Protein 2X12 (pdb70)

CATH classification: 2.60.40.2010

Secondary structure (DSSP, 8-state):
-EEEEEGGGTTTSS-EEBB-SS-TTS-B--EEEEEEEEETTT-EEEEEEEE-TTTTT--GGGTT-EEEEEEEE--TT-SSEEEEEEEEETTB-EEEE---S-S---SEEEEESS-EES---EEEEEEEEE-S-GGGGGG-EE--EEEESS-S-----S-EEEEE-SSSS-EEEEE-SSSEEEEEEE-EE---TTT----/-EEEEEGGGTTTSS-EEBB-SS-TTS-B--EEEEEEEEETTT-EEEEEEEE-TTTTT--GGGTT-EEEEEEEE--TT-SSEEEEEEEEETTB-EEEE---S-S---SEEEEESS-EES---EEEEEEEEE-S-GGGGGG-EE--EEEESS-S-----S-SEEEE-SSSS-EEEE--SSSEEEEEEE-EE---TTT----

Solvent-accessible surface area: 17359 Å² total

Organism: Streptococcus parasanguinis (NCBI:txid1318)

Sequence (398 aa):
TKTTFTISDFSNGGTQYYWAGGNANNLKNPISSISAVYDSATGKISWTVEYDPTTILKSPALKTLKTYTGIYIDTSSDSKLSTPTNVLIDGAATNPVTNFYGNGSKGIEYVSKGTTKGVTKHTITFDTAFSGRANDLADLEIKLAATTLSDPHFYEDGSKGNYGRYNGQTAPYVIANDSGTAIGGYQVSGVNADSIPSDTKTTFTISDFSNGGTQYYWAGGNANNLKNPISSISAVYDSATGKISWTVEYDPTTILKSPALKTLKTYTGIYIDTSSDSKLSTPTNVLIDGAATNPVTNFYGNGSKGIEYVSKGTTKGVTKHTITFDTAFSGRANDLADLEIKLAATTLSDPHFYEDGSKGNYGRYNGQTAPYVIANDSGTAIGGYQVSGVNADSIPSD

Structure (mmCIF, N/CA/C/O backbone):
data_2X12
#
_entry.id   2X12
#
_cell.length_a   108.668
_cell.length_b   108.668
_cell.length_c   126.252
_cell.angle_alpha   90.00
_cell.angle_beta   90.00
_cell.angle_gamma   120.00
#
_symmetry.space_group_name_H-M   'P 32 2 1'
#
loop_
_atom_site.group_PDB
_atom_site.id
_atom_site.type_symbol
_atom_site.label_atom_id
_atom_site.label_alt_id
_atom_site.label_comp_id
_atom_site.label_asym_id
_atom_site.label_entity_id
_atom_site.label_seq_id
_atom_site.pdbx_PDB_ins_code
_atom_site.Cartn_x
_atom_site.Cartn_y
_atom_site.Cartn_z
_atom_site.occupancy
_atom_site.B_iso_or_equiv
_atom_site.auth_seq_id
_atom_site.auth_comp_id
_atom_site.auth_asym_id
_atom_site.auth_atom_id
_atom_site.pdbx_PDB_model_num
ATOM 1 N N . THR A 1 147 ? -32.347 22.342 -19.821 1.00 69.11 236 THR A N 1
ATOM 2 C CA . THR A 1 147 ? -31.788 23.067 -18.645 1.00 69.88 236 THR A CA 1
ATOM 3 C C . THR A 1 147 ? -32.860 23.205 -17.519 1.00 65.49 236 THR A C 1
ATOM 4 O O . THR A 1 147 ? -34.022 22.797 -17.655 1.00 63.04 236 THR A O 1
ATOM 8 N N . LYS A 1 148 ? -32.478 23.789 -16.392 1.00 65.13 237 LYS A N 1
ATOM 9 C CA . LYS A 1 148 ? -33.224 23.569 -15.147 1.00 60.91 237 LYS A CA 1
ATOM 10 C C . LYS A 1 148 ? -34.009 24.775 -14.648 1.00 59.08 237 LYS A C 1
ATOM 11 O O . LYS A 1 148 ? -33.643 25.907 -14.898 1.00 62.31 237 LYS A O 1
ATOM 17 N N . THR A 1 149 ? -35.075 24.534 -13.910 1.00 54.48 238 THR A N 1
ATOM 18 C CA . THR A 1 149 ? -35.837 25.613 -13.344 1.00 53.30 238 THR A CA 1
ATOM 19 C C . THR A 1 149 ? -36.111 25.313 -11.885 1.00 50.24 238 THR A C 1
ATOM 20 O O . THR A 1 149 ? -36.418 24.173 -11.534 1.00 48.15 238 THR A O 1
ATOM 24 N N . THR A 1 150 ? -35.984 26.314 -11.022 1.00 50.44 239 THR A N 1
ATOM 25 C CA . THR A 1 150 ? -36.323 26.103 -9.635 1.00 47.58 239 THR A CA 1
ATOM 26 C C . THR A 1 150 ? -37.719 26.630 -9.346 1.00 45.39 239 THR A C 1
ATOM 27 O O . THR A 1 150 ? -38.061 27.729 -9.702 1.00 46.58 239 THR A O 1
ATOM 31 N N . PHE A 1 151 ? -38.531 25.794 -8.724 1.00 42.21 240 PHE A N 1
ATOM 32 C CA . PHE A 1 151 ? -39.868 26.175 -8.282 1.00 40.38 240 PHE A CA 1
ATOM 33 C C . PHE A 1 151 ? -39.865 26.250 -6.790 1.00 38.69 240 PHE A C 1
ATOM 34 O O . PHE A 1 151 ? -39.215 25.420 -6.157 1.00 37.88 240 PHE A O 1
ATOM 42 N N . THR A 1 152 ? -40.603 27.218 -6.244 1.00 38.47 241 THR A N 1
ATOM 43 C CA . THR A 1 152 ? -40.849 27.297 -4.818 1.00 37.44 241 THR A CA 1
ATOM 44 C C . THR A 1 152 ? -42.368 27.325 -4.577 1.00 36.10 241 THR A C 1
ATOM 45 O O . THR A 1 152 ? -43.133 27.425 -5.506 1.00 36.45 241 THR A O 1
ATOM 49 N N . ILE A 1 153 ? -42.787 27.240 -3.318 1.00 35.60 242 ILE A N 1
ATOM 50 C CA . ILE A 1 153 ? -44.194 27.218 -2.940 1.00 34.68 242 ILE A CA 1
ATOM 51 C C . ILE A 1 153 ? -44.890 28.290 -3.703 1.00 36.49 242 ILE A C 1
ATOM 52 O O . ILE A 1 153 ? -45.979 28.081 -4.215 1.00 36.28 242 ILE A O 1
ATOM 57 N N . SER A 1 154 ? -44.267 29.456 -3.808 1.00 38.94 243 SER A N 1
ATOM 58 C CA . SER A 1 154 ? -44.960 30.555 -4.445 1.00 41.76 243 SER A CA 1
ATOM 59 C C . SER A 1 154 ? -45.240 30.297 -5.944 1.00 41.81 243 SER A C 1
ATOM 60 O O . SER A 1 154 ? -45.963 31.061 -6.606 1.00 43.70 243 SER A O 1
ATOM 63 N N . ASP A 1 155 ? -44.645 29.242 -6.478 1.00 40.07 244 ASP A N 1
ATOM 64 C CA . ASP A 1 155 ? -44.925 28.830 -7.848 1.00 40.98 244 ASP A CA 1
ATOM 65 C C . ASP A 1 155 ? -46.097 27.823 -7.928 1.00 39.12 244 ASP A C 1
ATOM 66 O O . ASP A 1 155 ? -46.507 27.420 -9.038 1.00 39.38 244 ASP A O 1
ATOM 71 N N . PHE A 1 156 ? -46.636 27.449 -6.767 1.00 37.08 245 PHE A N 1
ATOM 72 C CA . PHE A 1 156 ? -47.803 26.614 -6.719 1.00 36.03 245 PHE A CA 1
ATOM 73 C C . PHE A 1 156 ? -49.028 27.274 -6.127 1.00 37.17 245 PHE A C 1
ATOM 74 O O . PHE A 1 156 ? -50.057 26.662 -6.109 1.00 36.50 245 PHE A O 1
ATOM 82 N N . SER A 1 157 ? -48.910 28.497 -5.631 1.00 39.64 246 SER A N 1
ATOM 83 C CA . SER A 1 157 ? -50.053 29.295 -5.159 1.00 42.78 246 SER A CA 1
ATOM 84 C C . SER A 1 157 ? -51.450 28.862 -5.622 1.00 43.75 246 SER A C 1
ATOM 85 O O . SER A 1 157 ? -52.387 28.672 -4.792 1.00 43.67 246 SER A O 1
ATOM 88 N N . ASN A 1 158 ? -51.616 28.778 -6.947 1.00 44.97 247 ASN A N 1
ATOM 89 C CA . ASN A 1 158 ? -52.952 28.744 -7.535 1.00 47.17 247 ASN A CA 1
ATOM 90 C C . ASN A 1 158 ? -53.699 27.466 -7.265 1.00 45.66 247 ASN A C 1
ATOM 91 O O . ASN A 1 158 ? -54.849 27.483 -6.837 1.00 47.38 247 ASN A O 1
ATOM 96 N N . GLY A 1 159 ? -53.048 26.359 -7.513 1.00 43.40 248 GLY A N 1
ATOM 97 C CA . GLY A 1 159 ? -53.657 25.097 -7.188 1.00 43.20 248 GLY A CA 1
ATOM 98 C C . GLY A 1 159 ? -53.034 24.547 -5.945 1.00 41.21 248 GLY A C 1
ATOM 99 O O . GLY A 1 159 ? -51.845 24.793 -5.628 1.00 40.34 248 GLY A O 1
ATOM 100 N N . GLY A 1 160 ? -53.814 23.776 -5.217 1.00 41.81 249 GLY A N 1
ATOM 101 C CA . GLY A 1 160 ? -53.241 23.154 -4.010 1.00 39.86 249 GLY A CA 1
ATOM 102 C C . GLY A 1 160 ? -52.762 24.060 -2.866 1.00 38.81 249 GLY A C 1
ATOM 103 O O . GLY A 1 160 ? -52.620 25.264 -3.005 1.00 39.17 249 GLY A O 1
ATOM 104 N N . THR A 1 161 ? -52.387 23.373 -1.786 1.00 37.39 250 THR A N 1
ATOM 105 C CA . THR A 1 161 ? -52.773 23.675 -0.423 1.00 37.22 250 THR A CA 1
ATOM 106 C C . THR A 1 161 ? -51.614 23.535 0.514 1.00 35.26 250 THR A C 1
ATOM 107 O O . THR A 1 161 ? -50.871 22.585 0.394 1.00 34.53 250 THR A O 1
ATOM 111 N N . GLN A 1 162 ? -51.433 24.488 1.425 1.00 35.65 251 GLN A N 1
ATOM 112 C CA . GLN A 1 162 ? -50.432 24.356 2.473 1.00 34.38 251 GLN A CA 1
ATOM 113 C C . GLN A 1 162 ? -51.164 23.848 3.696 1.00 33.86 251 GLN A C 1
ATOM 114 O O . GLN A 1 162 ? -52.312 24.216 3.931 1.00 35.46 251 GLN A O 1
ATOM 120 N N . TYR A 1 163 ? -50.492 23.021 4.469 1.00 32.05 252 TYR A N 1
ATOM 121 C CA . TYR A 1 163 ? -51.089 22.356 5.604 1.00 32.09 252 TYR A CA 1
ATOM 122 C C . TYR A 1 163 ? -50.326 22.675 6.875 1.00 31.77 252 TYR A C 1
ATOM 123 O O . TYR A 1 163 ? -49.088 22.566 6.878 1.00 31.68 252 TYR A O 1
ATOM 132 N N . TYR A 1 164 ? -51.040 23.043 7.941 1.00 31.90 253 TYR A N 1
ATOM 133 C CA . TYR A 1 164 ? -50.401 23.538 9.132 1.00 32.60 253 TYR A CA 1
ATOM 134 C C . TYR A 1 164 ? -50.586 22.548 10.268 1.00 32.81 253 TYR A C 1
ATOM 135 O O . TYR A 1 164 ? -51.102 21.453 10.087 1.00 32.64 253 TYR A O 1
ATOM 144 N N . TRP A 1 165 ? -50.155 22.926 11.456 1.00 33.79 254 TRP A N 1
ATOM 145 C CA . TRP A 1 165 ? -50.320 22.094 12.638 1.00 34.32 254 TRP A CA 1
ATOM 146 C C . TRP A 1 165 ? -50.924 22.928 13.783 1.00 36.71 254 TRP A C 1
ATOM 147 O O . TRP A 1 165 ? -50.370 23.936 14.202 1.00 37.31 254 TRP A O 1
ATOM 158 N N . ALA A 1 166 ? -52.106 22.535 14.215 1.00 38.77 255 ALA A N 1
ATOM 159 C CA . ALA A 1 166 ? -52.609 22.885 15.537 1.00 42.36 255 ALA A CA 1
ATOM 160 C C . ALA A 1 166 ? -52.232 21.685 16.316 1.00 43.01 255 ALA A C 1
ATOM 161 O O . ALA A 1 166 ? -52.296 20.559 15.762 1.00 43.53 255 ALA A O 1
ATOM 163 N N . GLY A 1 167 ? -51.878 21.894 17.576 1.00 44.10 256 GLY A N 1
ATOM 164 C CA . GLY A 1 167 ? -51.534 20.764 18.427 1.00 44.86 256 GLY A CA 1
ATOM 165 C C . GLY A 1 167 ? -52.794 20.520 19.190 1.00 47.07 256 GLY A C 1
ATOM 166 O O . GLY A 1 167 ? -53.802 20.129 18.606 1.00 45.97 256 GLY A O 1
ATOM 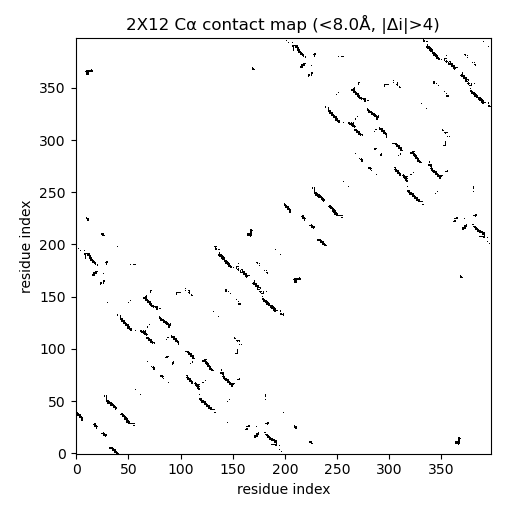167 N N . GLY A 1 168 ? -52.769 20.831 20.477 1.00 49.99 257 GLY A N 1
ATOM 168 C CA . GLY A 1 168 ? -54.008 20.867 21.229 1.00 53.90 257 GLY A CA 1
ATOM 169 C C . GLY A 1 168 ? -54.770 22.195 21.096 1.00 55.76 257 GLY A C 1
ATOM 170 O O . GLY A 1 168 ? -55.542 22.551 22.023 1.00 60.29 257 GLY A O 1
ATOM 171 N N . ASN A 1 169 ? -54.566 22.945 19.999 1.00 53.18 258 ASN A N 1
ATOM 172 C CA . ASN A 1 169 ? -55.061 24.318 19.916 1.00 53.92 258 ASN A CA 1
ATOM 173 C C . ASN A 1 169 ? -55.269 24.824 18.492 1.00 52.02 258 ASN A C 1
ATOM 174 O O . ASN A 1 169 ? -54.403 25.475 17.903 1.00 50.99 258 ASN A O 1
ATOM 179 N N . ALA A 1 170 ? -56.438 24.542 17.940 1.00 52.13 259 ALA A N 1
ATOM 180 C CA . ALA A 1 170 ? -56.806 25.069 16.639 1.00 51.08 259 ALA A CA 1
ATOM 181 C C . ALA A 1 170 ? -56.765 26.615 16.532 1.00 52.67 259 ALA A C 1
ATOM 182 O O . ALA A 1 170 ? -56.940 27.163 15.432 1.00 52.31 259 ALA A O 1
ATOM 184 N N . ASN A 1 171 ? -56.550 27.325 17.644 1.00 54.66 260 ASN A N 1
ATOM 185 C CA . ASN A 1 171 ? -56.456 28.783 17.600 1.00 56.41 260 ASN A CA 1
ATOM 186 C C . ASN A 1 171 ? -55.034 29.280 17.641 1.00 54.87 260 ASN A C 1
ATOM 187 O O . ASN A 1 171 ? -54.796 30.484 17.788 1.00 56.90 260 ASN A O 1
ATOM 192 N N . ASN A 1 172 ? -54.092 28.354 17.499 1.00 51.70 261 ASN A N 1
ATOM 193 C CA . ASN A 1 172 ? -52.682 28.693 17.525 1.00 50.41 261 ASN A CA 1
ATOM 194 C C . ASN A 1 172 ? -51.949 27.912 16.481 1.00 46.88 261 ASN A C 1
ATOM 195 O O . ASN A 1 172 ? -51.036 27.152 16.775 1.00 45.45 261 ASN A O 1
ATOM 200 N N . LEU A 1 173 ? -52.369 28.092 15.242 1.00 45.92 262 LEU A N 1
ATOM 201 C CA . LEU A 1 173 ? -51.797 27.295 14.162 1.00 42.84 262 LEU A CA 1
ATOM 202 C C . LEU A 1 173 ? -50.363 27.684 13.980 1.00 42.41 262 LEU A C 1
ATOM 203 O O . LEU A 1 173 ? -49.986 28.852 14.239 1.00 45.35 262 LEU A O 1
ATOM 208 N N . LYS A 1 174 ? -49.595 26.696 13.519 1.00 40.21 263 LYS A N 1
ATOM 209 C CA . LYS A 1 174 ? -48.168 26.828 13.292 1.00 39.90 263 LYS A CA 1
ATOM 210 C C . LYS A 1 174 ? -47.720 26.101 12.044 1.00 37.30 263 LYS A C 1
ATOM 211 O O . LYS A 1 174 ? -48.273 25.056 11.723 1.00 34.60 263 LYS A O 1
ATOM 217 N N . ASN A 1 175 ? -46.732 26.698 11.356 1.00 37.82 264 ASN A N 1
ATOM 218 C CA . ASN A 1 175 ? -46.178 26.190 10.093 1.00 36.15 264 ASN A CA 1
ATOM 219 C C . ASN A 1 175 ? -44.797 25.675 10.308 1.00 35.47 264 ASN A C 1
ATOM 220 O O . ASN A 1 175 ? -43.897 26.433 10.579 1.00 37.54 264 ASN A O 1
ATOM 225 N N . PRO A 1 176 ? -44.607 24.384 10.171 1.00 33.29 265 PRO A N 1
ATOM 226 C CA . PRO A 1 176 ? -43.290 23.811 10.347 1.00 33.72 265 PRO A CA 1
ATOM 227 C C . PRO A 1 176 ? -42.524 23.654 9.028 1.00 33.26 265 PRO A C 1
ATOM 228 O O . PRO A 1 176 ? -41.500 22.999 9.005 1.00 33.37 265 PRO A O 1
ATOM 232 N N . ILE A 1 177 ? -43.029 24.216 7.936 1.00 32.42 266 ILE A N 1
ATOM 233 C CA . ILE A 1 177 ? -42.292 24.205 6.689 1.00 32.73 266 ILE A CA 1
ATOM 234 C C . ILE A 1 177 ? -41.652 25.591 6.381 1.00 35.27 266 ILE A C 1
ATOM 235 O O . ILE A 1 177 ? -42.362 26.541 6.026 1.00 35.95 266 ILE A O 1
ATOM 240 N N . SER A 1 178 ? -40.326 25.688 6.517 1.00 37.38 267 SER A N 1
ATOM 241 C CA . SER A 1 178 ? -39.603 26.907 6.113 1.00 40.69 267 SER A CA 1
ATOM 242 C C . SER A 1 178 ? -39.728 27.098 4.603 1.00 40.09 267 SER A C 1
ATOM 243 O O . SER A 1 178 ? -39.866 28.200 4.148 1.00 41.48 267 SER A O 1
ATOM 246 N N . SER A 1 179 ? -39.643 26.025 3.824 1.00 38.64 268 SER A N 1
ATOM 247 C CA . SER A 1 179 ? -39.616 26.167 2.357 1.00 38.55 268 SER A CA 1
ATOM 248 C C . SER A 1 179 ? -39.772 24.833 1.604 1.00 36.34 268 SER A C 1
ATOM 249 O O . SER A 1 179 ? -39.426 23.766 2.092 1.00 36.04 268 SER A O 1
ATOM 252 N N . ILE A 1 180 ? -40.271 24.894 0.394 1.00 35.67 269 ILE A N 1
ATOM 253 C CA . ILE A 1 180 ? -40.187 23.735 -0.489 1.00 34.60 269 ILE A CA 1
ATOM 254 C C . ILE A 1 180 ? -39.636 24.231 -1.813 1.00 36.83 269 ILE A C 1
ATOM 255 O O . ILE A 1 180 ? -39.978 25.340 -2.262 1.00 38.44 269 ILE A O 1
ATOM 260 N N . SER A 1 181 ? -38.784 23.426 -2.432 1.00 37.37 270 SER A N 1
ATOM 261 C CA . SER A 1 181 ? -38.052 23.882 -3.582 1.00 39.55 270 SER A CA 1
ATOM 262 C C . SER A 1 181 ? -37.920 22.673 -4.440 1.00 38.92 270 SER A C 1
ATOM 263 O O . SER A 1 181 ? -37.574 21.617 -3.910 1.00 39.37 270 SER A O 1
ATOM 266 N N . ALA A 1 182 ? -38.233 22.808 -5.733 1.00 38.73 271 ALA A N 1
ATOM 267 C CA . ALA A 1 182 ? -38.119 21.708 -6.679 1.00 38.34 271 ALA A CA 1
ATOM 268 C C . ALA A 1 182 ? -37.365 22.172 -7.910 1.00 41.18 271 ALA A C 1
ATOM 269 O O . ALA A 1 182 ? -37.734 23.192 -8.506 1.00 42.69 271 ALA A O 1
ATOM 271 N N . VAL A 1 183 ? -36.320 21.426 -8.292 1.00 42.52 272 VAL A N 1
ATOM 272 C CA . VAL A 1 183 ? -35.503 21.727 -9.476 1.00 44.81 272 VAL A CA 1
ATOM 273 C C . VAL A 1 183 ? -35.870 20.738 -10.541 1.00 44.40 272 VAL A C 1
ATOM 274 O O . VAL A 1 183 ? -35.620 19.546 -10.404 1.00 43.91 272 VAL A O 1
ATOM 278 N N . TYR A 1 184 ? -36.483 21.245 -11.601 1.00 45.31 273 TYR A N 1
ATOM 279 C CA . TYR A 1 184 ? -37.007 20.424 -12.705 1.00 45.98 273 TYR A CA 1
ATOM 280 C C . TYR A 1 184 ? -36.053 20.540 -13.858 1.00 50.06 273 TYR A C 1
ATOM 281 O O . TYR A 1 184 ? -35.718 21.642 -14.233 1.00 52.38 273 TYR A O 1
ATOM 290 N N . ASP A 1 185 ? -35.604 19.413 -14.411 1.00 52.19 274 ASP A N 1
ATOM 291 C CA . ASP A 1 185 ? -34.723 19.418 -15.597 1.00 56.79 274 ASP A CA 1
ATOM 292 C C . ASP A 1 185 ? -35.505 19.115 -16.844 1.00 57.47 274 ASP A C 1
ATOM 293 O O . ASP A 1 185 ? -35.942 17.980 -17.010 1.00 56.90 274 ASP A O 1
ATOM 298 N N . SER A 1 186 ? -35.657 20.083 -17.748 1.00 59.52 275 SER A N 1
ATOM 299 C CA . SER A 1 186 ? -36.494 19.830 -18.926 1.00 60.46 275 SER A CA 1
ATOM 300 C C . SER A 1 186 ? -35.939 18.678 -19.779 1.00 63.09 275 SER A C 1
ATOM 301 O O . SER A 1 186 ? -36.715 17.927 -20.340 1.00 62.94 275 SER A O 1
ATOM 304 N N . ALA A 1 187 ? -34.619 18.498 -19.840 1.00 66.15 276 ALA A N 1
ATOM 305 C CA . ALA A 1 187 ? -34.042 17.431 -20.689 1.00 69.33 276 ALA A CA 1
ATOM 306 C C . ALA A 1 187 ? -34.356 15.996 -20.199 1.00 67.83 276 ALA A C 1
ATOM 307 O O . ALA A 1 187 ? -34.682 15.118 -20.997 1.00 69.07 276 ALA A O 1
ATOM 309 N N . THR A 1 188 ? -34.269 15.750 -18.898 1.00 65.64 277 THR A N 1
ATOM 310 C CA . THR A 1 188 ? -34.507 14.395 -18.398 1.00 64.53 277 THR A CA 1
ATOM 311 C C . THR A 1 188 ? -35.879 14.234 -17.788 1.00 60.44 277 THR A C 1
ATOM 312 O O . THR A 1 188 ? -36.399 13.156 -17.779 1.00 60.30 277 THR A O 1
ATOM 316 N N . GLY A 1 189 ? -36.475 15.304 -17.299 1.00 57.68 278 GLY A N 1
ATOM 317 C CA . GLY A 1 189 ? -37.756 15.192 -16.627 1.00 54.14 278 GLY A CA 1
ATOM 318 C C . GLY A 1 189 ? -37.610 14.915 -15.149 1.00 51.62 278 GLY A C 1
ATOM 319 O O . GLY A 1 189 ? -38.602 14.761 -14.448 1.00 49.61 278 GLY A O 1
ATOM 320 N N . LYS A 1 190 ? -36.382 14.860 -14.660 1.00 52.20 279 LYS A N 1
ATOM 321 C CA . LYS A 1 190 ? -36.140 14.679 -13.242 1.00 50.30 279 LYS A CA 1
ATOM 322 C C . LYS A 1 190 ? -36.528 15.922 -12.473 1.00 47.26 279 LYS A C 1
ATOM 323 O O . LYS A 1 190 ? -36.163 17.031 -12.876 1.00 48.58 279 LYS A O 1
ATOM 329 N N . ILE A 1 191 ? -37.234 15.733 -11.362 1.00 43.36 280 ILE A N 1
ATOM 330 C CA . ILE A 1 191 ? -37.460 16.797 -10.411 1.00 40.83 280 ILE A CA 1
ATOM 331 C C . ILE A 1 191 ? -36.869 16.447 -9.075 1.00 40.12 280 ILE A C 1
ATOM 332 O O . ILE A 1 191 ? -37.174 15.410 -8.530 1.00 39.23 280 ILE A O 1
ATOM 337 N N . SER A 1 192 ? -36.080 17.353 -8.518 1.00 40.80 281 SER A N 1
ATOM 338 C CA . SER A 1 192 ? -35.389 17.134 -7.246 1.00 40.80 281 SER A CA 1
ATOM 339 C C . SER A 1 192 ? -35.994 18.042 -6.200 1.00 38.74 281 SER A C 1
ATOM 340 O O . SER A 1 192 ? -35.979 19.270 -6.336 1.00 39.63 281 SER A O 1
ATOM 343 N N . TRP A 1 193 ? -36.516 17.443 -5.147 1.00 36.74 282 TRP A N 1
ATOM 344 C CA . TRP A 1 193 ? -37.237 18.189 -4.151 1.00 34.83 282 TRP A CA 1
ATOM 345 C C . TRP A 1 193 ? -36.387 18.453 -2.944 1.00 36.12 282 TRP A C 1
ATOM 346 O O . TRP A 1 193 ? -35.493 17.694 -2.600 1.00 37.67 282 TRP A O 1
ATOM 357 N N . THR A 1 194 ? -36.675 19.559 -2.296 1.00 36.08 283 THR A N 1
ATOM 358 C CA . THR A 1 194 ? -35.998 19.898 -1.072 1.00 37.95 283 THR A CA 1
ATOM 359 C C . THR A 1 194 ? -37.038 20.514 -0.172 1.00 36.14 283 THR A C 1
ATOM 360 O O . THR A 1 194 ? -37.666 21.499 -0.571 1.00 35.84 283 THR A O 1
ATOM 364 N N . VAL A 1 195 ? -37.259 19.895 0.991 1.00 35.60 284 VAL A N 1
ATOM 365 C CA . VAL A 1 195 ? -38.159 20.419 2.015 1.00 34.34 284 VAL A CA 1
ATOM 366 C C . VAL A 1 195 ? -37.312 20.791 3.223 1.00 36.41 284 VAL A C 1
ATOM 367 O O . VAL A 1 195 ? -36.428 20.050 3.676 1.00 37.89 284 VAL A O 1
ATOM 371 N N . GLU A 1 196 ? -37.545 21.992 3.701 1.00 37.35 285 GLU A N 1
ATOM 372 C CA . GLU A 1 196 ? -36.877 22.475 4.867 1.00 38.72 285 GLU A CA 1
ATOM 373 C C . GLU A 1 196 ? -37.909 22.469 5.949 1.00 36.72 285 GLU A C 1
ATOM 374 O O . GLU A 1 196 ? -38.792 23.328 5.960 1.00 37.20 285 GLU A O 1
ATOM 380 N N . TYR A 1 197 ? -37.781 21.476 6.827 1.00 34.81 286 TYR A N 1
ATOM 381 C CA . TYR A 1 197 ? -38.639 21.238 7.980 1.00 33.22 286 TYR A CA 1
ATOM 382 C C . TYR A 1 197 ? -38.035 21.849 9.244 1.00 34.88 286 TYR A C 1
ATOM 383 O O . TYR A 1 197 ? -36.867 21.651 9.529 1.00 35.60 286 TYR A O 1
ATOM 392 N N . ASP A 1 198 ? -38.839 22.604 9.987 1.00 36.07 287 ASP A N 1
ATOM 393 C CA . ASP A 1 198 ? -38.420 23.212 11.258 1.00 38.76 287 ASP A CA 1
ATOM 394 C C . ASP A 1 198 ? -39.423 23.019 12.380 1.00 37.34 287 ASP A C 1
ATOM 395 O O . ASP A 1 198 ? -40.238 23.870 12.650 1.00 38.65 287 ASP A O 1
ATOM 400 N N . PRO A 1 199 ? -39.366 21.900 13.054 1.00 36.31 288 PRO A N 1
ATOM 401 C CA . PRO A 1 199 ? -40.337 21.657 14.098 1.00 35.84 288 PRO A CA 1
ATOM 402 C C . PRO A 1 199 ? -39.967 22.352 15.397 1.00 37.83 288 PRO A C 1
ATOM 403 O O . PRO A 1 199 ? -40.692 22.325 16.360 1.00 37.23 288 PRO A O 1
ATOM 407 N N . THR A 1 200 ? -38.827 22.989 15.368 1.00 40.80 289 THR A N 1
ATOM 408 C CA . THR A 1 200 ? -38.248 23.684 16.473 1.00 43.43 289 THR A CA 1
ATOM 409 C C . THR A 1 200 ? -39.160 24.632 17.182 1.00 45.23 289 THR A C 1
ATOM 410 O O . THR A 1 200 ? -38.974 24.864 18.368 1.00 46.12 289 THR A O 1
ATOM 414 N N . THR A 1 201 ? -40.143 25.201 16.493 1.00 46.33 290 THR A N 1
ATOM 415 C CA . THR A 1 201 ? -41.015 26.160 17.200 1.00 48.54 290 THR A CA 1
ATOM 416 C C . THR A 1 201 ? -42.224 25.457 17.828 1.00 45.94 290 THR A C 1
ATOM 417 O O . THR A 1 201 ? -42.595 25.728 18.963 1.00 47.49 290 THR A O 1
ATOM 421 N N . ILE A 1 202 ? -42.813 24.523 17.110 1.00 42.33 291 ILE A N 1
ATOM 422 C CA . ILE A 1 202 ? -43.846 23.711 17.697 1.00 39.06 291 ILE A CA 1
ATOM 423 C C . ILE A 1 202 ? -43.312 22.991 18.931 1.00 37.76 291 ILE A C 1
ATOM 424 O O . ILE A 1 202 ? -43.976 22.987 19.951 1.00 37.87 291 ILE A O 1
ATOM 429 N N . LEU A 1 203 ? -42.132 22.377 18.820 1.00 36.47 292 LEU A N 1
ATOM 430 C CA . LEU A 1 203 ? -41.535 21.539 19.878 1.00 35.30 292 LEU A CA 1
ATOM 431 C C . LEU A 1 203 ? -40.486 22.316 20.676 1.00 37.96 292 LEU A C 1
ATOM 432 O O . LEU A 1 203 ? -39.371 21.881 20.878 1.00 37.70 292 LEU A O 1
ATOM 437 N N . LYS A 1 204 ? -40.912 23.485 21.134 1.00 40.53 293 LYS A N 1
ATOM 438 C CA . LYS A 1 204 ? -40.137 24.391 21.976 1.00 44.02 293 LYS A CA 1
ATOM 439 C C . LYS A 1 204 ? -39.577 23.740 23.204 1.00 43.72 293 LYS A C 1
ATOM 440 O O . LYS A 1 204 ? -38.471 24.055 23.617 1.00 46.99 293 LYS A O 1
ATOM 446 N N . SER A 1 205 ? -40.359 22.895 23.859 1.00 40.68 294 SER A N 1
ATOM 447 C CA . SER A 1 205 ? -40.016 22.535 25.252 1.00 40.00 294 SER A CA 1
ATOM 448 C C . SER A 1 205 ? -38.635 21.926 25.442 1.00 39.57 294 SER A C 1
ATOM 449 O O . SER A 1 205 ? -38.169 21.113 24.610 1.00 38.51 294 SER A O 1
ATOM 452 N N . PRO A 1 206 ? -37.991 22.294 26.541 1.00 40.22 295 PRO A N 1
ATOM 453 C CA . PRO A 1 206 ? -36.759 21.725 26.997 1.00 41.38 295 PRO A CA 1
ATOM 454 C C . PRO A 1 206 ? -36.925 20.346 27.611 1.00 39.48 295 PRO A C 1
ATOM 455 O O . PRO A 1 206 ? -35.968 19.610 27.773 1.00 40.64 295 PRO A O 1
ATOM 459 N N . ALA A 1 207 ? -38.129 19.971 27.965 1.00 37.30 296 ALA A N 1
ATOM 460 C CA . ALA A 1 207 ? -38.333 18.627 28.439 1.00 35.71 296 ALA A CA 1
ATOM 461 C C . ALA A 1 207 ? -38.014 17.607 27.374 1.00 34.36 296 ALA A C 1
ATOM 462 O O . ALA A 1 207 ? -37.919 16.454 27.728 1.00 33.75 296 ALA A O 1
ATOM 464 N N . LEU A 1 208 ? -37.890 18.043 26.102 1.00 34.35 297 LEU A N 1
ATOM 465 C CA . LEU A 1 208 ? -37.656 17.192 24.907 1.00 33.47 297 LEU A CA 1
ATOM 466 C C . LEU A 1 208 ? -36.151 16.980 24.567 1.00 36.44 297 LEU A C 1
ATOM 467 O O . LEU A 1 208 ? -35.801 16.085 23.776 1.00 35.23 297 LEU A O 1
ATOM 472 N N . LYS A 1 209 ? -35.271 17.792 25.163 1.00 40.14 298 LYS A N 1
ATOM 473 C CA . LYS A 1 209 ? -33.851 17.785 24.809 1.00 43.61 298 LYS A CA 1
ATOM 474 C C . LYS A 1 209 ? -33.197 16.390 24.926 1.00 43.94 298 LYS A C 1
ATOM 475 O O . LYS A 1 209 ? -32.213 16.112 24.221 1.00 45.47 298 LYS A O 1
ATOM 481 N N . THR A 1 210 ? -33.709 15.525 25.809 1.00 43.12 299 THR A N 1
ATOM 482 C CA . THR A 1 210 ? -33.068 14.220 26.028 1.00 43.84 299 THR A CA 1
ATOM 483 C C . THR A 1 210 ? -33.584 13.149 25.088 1.00 41.31 299 THR A C 1
ATOM 484 O O . THR A 1 210 ? -33.133 12.024 25.125 1.00 41.82 299 THR A O 1
ATOM 488 N N . LEU A 1 211 ? -34.537 13.491 24.237 1.00 38.73 300 LEU A N 1
ATOM 489 C CA . LEU A 1 211 ? -35.203 12.470 23.461 1.00 36.26 300 LEU A CA 1
ATOM 490 C C . LEU A 1 211 ? -34.475 12.142 22.202 1.00 36.82 300 LEU A C 1
ATOM 491 O O . LEU A 1 211 ? -33.691 12.935 21.716 1.00 38.69 300 LEU A O 1
ATOM 496 N N . LYS A 1 212 ? -34.777 10.974 21.654 1.00 35.78 301 LYS A N 1
ATOM 497 C CA . LYS A 1 212 ? -34.144 10.516 20.447 1.00 36.08 301 LYS A CA 1
ATOM 498 C C . LYS A 1 212 ? -35.178 10.511 19.369 1.00 32.60 301 LYS A C 1
ATOM 499 O O . LYS A 1 212 ? -35.881 9.530 19.176 1.00 31.59 301 LYS A O 1
ATOM 505 N N . THR A 1 213 ? -35.256 11.625 18.668 1.00 31.16 302 THR A N 1
ATOM 506 C CA . THR A 1 213 ? -36.323 11.853 17.730 1.00 29.18 302 THR A CA 1
ATOM 507 C C . THR A 1 213 ? -36.073 11.300 16.344 1.00 28.79 302 THR A C 1
ATOM 508 O O . THR A 1 213 ? -34.928 11.174 15.895 1.00 30.43 302 THR A O 1
ATOM 512 N N . TYR A 1 214 ? -37.179 10.973 15.686 1.00 26.85 303 TYR A N 1
ATOM 513 C CA . TYR A 1 214 ? -37.173 10.551 14.313 1.00 27.35 303 TYR A CA 1
ATOM 514 C C . TYR A 1 214 ? -37.899 11.569 13.445 1.00 27.24 303 TYR A C 1
ATOM 515 O O . TYR A 1 214 ? -38.923 12.120 13.858 1.00 27.28 303 TYR A O 1
ATOM 524 N N . THR A 1 215 ? -37.426 11.773 12.225 1.00 27.64 304 THR A N 1
ATOM 525 C CA . THR A 1 215 ? -38.149 12.611 11.297 1.00 27.10 304 THR A CA 1
ATOM 526 C C . THR A 1 215 ? -38.653 11.771 10.138 1.00 26.68 304 THR A C 1
ATOM 527 O O . THR A 1 215 ? -38.062 10.735 9.807 1.00 28.06 304 THR A O 1
ATOM 531 N N . GLY A 1 216 ? -39.763 12.171 9.544 1.00 25.22 305 GLY A N 1
ATOM 532 C CA . GLY A 1 216 ? -40.290 11.421 8.441 1.00 25.26 305 GLY A CA 1
ATOM 533 C C . GLY A 1 216 ? -40.965 12.323 7.447 1.00 25.39 305 GLY A C 1
ATOM 534 O O . GLY A 1 216 ? -41.427 13.411 7.830 1.00 25.82 305 GLY A O 1
ATOM 535 N N . ILE A 1 217 ? -41.067 11.853 6.190 1.00 25.31 306 ILE A N 1
ATOM 536 C CA . ILE A 1 217 ? -41.735 12.584 5.111 1.00 24.68 306 ILE A CA 1
ATOM 537 C C . ILE A 1 217 ? -42.695 11.635 4.467 1.00 24.72 306 ILE A C 1
ATOM 538 O O . ILE A 1 217 ? -42.315 10.567 4.054 1.00 25.46 306 ILE A O 1
ATOM 543 N N . TYR A 1 218 ? -43.965 11.980 4.455 1.00 24.67 307 TYR A N 1
ATOM 544 C CA . TYR A 1 218 ? -44.944 11.151 3.760 1.00 24.93 307 TYR A CA 1
ATOM 545 C C . TYR A 1 218 ? -45.047 11.766 2.395 1.00 25.81 307 TYR A C 1
ATOM 546 O O . TYR A 1 218 ? -45.193 12.965 2.298 1.00 25.75 307 TYR A O 1
ATOM 555 N N . ILE A 1 219 ? -44.995 10.955 1.354 1.00 26.44 308 ILE A N 1
ATOM 556 C CA . ILE A 1 219 ? -45.058 11.445 0.005 1.00 27.52 308 ILE A CA 1
ATOM 557 C C . ILE A 1 219 ? -45.963 10.575 -0.832 1.00 29.45 308 ILE A C 1
ATOM 558 O O . ILE A 1 219 ? -45.807 9.342 -0.847 1.00 30.59 308 ILE A O 1
ATOM 563 N N . ASP A 1 220 ? -46.857 11.199 -1.589 1.00 30.64 309 ASP A N 1
ATOM 564 C CA . ASP A 1 220 ? -47.827 10.453 -2.402 1.00 32.21 309 ASP A CA 1
ATOM 565 C C . ASP A 1 220 ? -47.751 10.997 -3.827 1.00 33.62 309 ASP A C 1
ATOM 566 O O . ASP A 1 220 ? -47.988 12.191 -4.065 1.00 34.04 309 ASP A O 1
ATOM 571 N N . THR A 1 221 ? -47.410 10.131 -4.773 1.00 34.85 310 THR A N 1
ATOM 572 C CA . THR A 1 221 ? -47.394 10.508 -6.167 1.00 36.73 310 THR A CA 1
ATOM 573 C C . THR A 1 221 ? -48.403 9.709 -6.978 1.00 39.45 310 THR A C 1
ATOM 574 O O . THR A 1 221 ? -48.305 9.588 -8.219 1.00 41.93 310 THR A O 1
ATOM 578 N N . SER A 1 222 ? -49.400 9.187 -6.287 1.00 40.11 311 SER A N 1
ATOM 579 C CA . SER A 1 222 ? -50.313 8.264 -6.906 1.00 43.26 311 SER A CA 1
ATOM 580 C C . SER A 1 222 ? -51.402 8.943 -7.767 1.00 45.48 311 SER A C 1
ATOM 581 O O . SER A 1 222 ? -51.980 8.292 -8.629 1.00 47.43 311 SER A O 1
ATOM 584 N N . SER A 1 223 ? -51.687 10.222 -7.540 1.00 45.26 312 SER A N 1
ATOM 585 C CA . SER A 1 223 ? -52.706 10.893 -8.336 1.00 47.95 312 SER A CA 1
ATOM 586 C C . SER A 1 223 ? -52.154 11.300 -9.680 1.00 50.20 312 SER A C 1
ATOM 587 O O . SER A 1 223 ? -52.924 11.646 -10.566 1.00 53.00 312 SER A O 1
ATOM 590 N N . ASP A 1 224 ? -50.825 11.313 -9.829 1.00 49.98 313 ASP A N 1
ATOM 591 C CA . ASP A 1 224 ? -50.215 11.592 -11.131 1.00 51.53 313 ASP A CA 1
ATOM 592 C C . ASP A 1 224 ? -49.620 10.320 -11.707 1.00 51.62 313 ASP A C 1
ATOM 593 O O . ASP A 1 224 ? -48.836 9.557 -11.064 1.00 50.68 313 ASP A O 1
ATOM 598 N N . SER A 1 225 ? -50.064 10.075 -12.919 1.00 52.98 314 SER A N 1
ATOM 599 C CA . SER A 1 225 ? -49.648 8.925 -13.644 1.00 54.14 314 SER A CA 1
ATOM 600 C C . SER A 1 225 ? -48.378 9.277 -14.393 1.00 53.62 314 SER A C 1
ATOM 601 O O . SER A 1 225 ? -47.757 8.416 -14.967 1.00 55.17 314 SER A O 1
ATOM 604 N N . LYS A 1 226 ? -47.991 10.539 -14.409 1.00 51.72 315 LYS A N 1
ATOM 605 C CA . LYS A 1 226 ? -46.760 10.938 -15.099 1.00 51.56 315 LYS A CA 1
ATOM 606 C C . LYS A 1 226 ? -45.592 11.055 -14.129 1.00 48.37 315 LYS A C 1
ATOM 607 O O . LYS A 1 226 ? -44.430 11.109 -14.497 1.00 47.91 315 LYS A O 1
ATOM 613 N N . LEU A 1 227 ? -45.940 11.084 -12.863 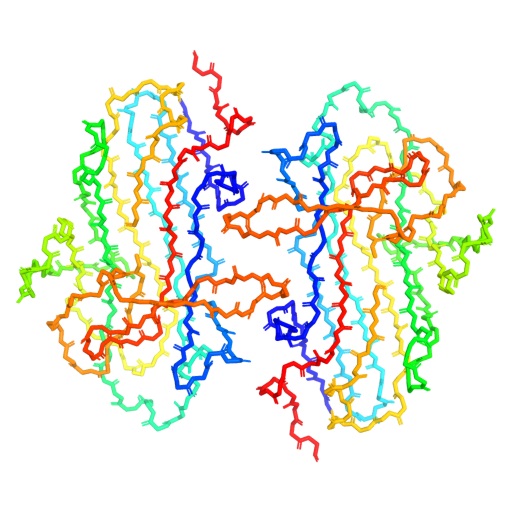1.00 46.10 316 LEU A N 1
ATOM 614 C CA . LEU A 1 227 ? -44.964 11.214 -11.818 1.00 43.72 316 LEU A CA 1
ATOM 615 C C . LEU A 1 227 ? -44.874 9.880 -11.129 1.00 43.65 316 LEU A C 1
ATOM 616 O O . LEU A 1 227 ? -45.890 9.290 -10.710 1.00 44.01 316 LEU A O 1
ATOM 621 N N . SER A 1 228 ? -43.642 9.417 -11.026 1.00 44.10 317 SER A N 1
ATOM 622 C CA . SER A 1 228 ? -43.339 8.073 -10.571 1.00 45.37 317 SER A CA 1
ATOM 623 C C . SER A 1 228 ? -43.080 8.130 -9.079 1.00 41.94 317 SER A C 1
ATOM 624 O O . SER A 1 228 ? -42.897 9.185 -8.568 1.00 40.09 317 SER A O 1
ATOM 627 N N . THR A 1 229 ? -43.052 7.014 -8.375 1.00 41.44 318 THR A N 1
ATOM 628 C CA . THR A 1 229 ? -42.762 7.104 -6.943 1.00 39.65 318 THR A CA 1
ATOM 629 C C . THR A 1 229 ? -41.404 7.764 -6.787 1.00 38.79 318 THR A C 1
ATOM 630 O O . THR A 1 229 ? -40.669 7.876 -7.786 1.00 40.67 318 THR A O 1
ATOM 634 N N . PRO A 1 230 ? -41.075 8.232 -5.559 1.00 36.24 319 PRO A N 1
ATOM 635 C CA . PRO A 1 230 ? -39.824 8.947 -5.360 1.00 35.69 319 PRO A CA 1
ATOM 636 C C . PRO A 1 230 ? -38.628 8.031 -5.129 1.00 36.87 319 PRO A C 1
ATOM 637 O O . PRO A 1 230 ? -38.769 6.908 -4.608 1.00 37.59 319 PRO A O 1
ATOM 641 N N . THR A 1 231 ? -37.453 8.522 -5.495 1.00 37.38 320 THR A N 1
ATOM 642 C CA . THR A 1 231 ? -36.230 7.771 -5.312 1.00 38.68 320 THR A CA 1
ATOM 643 C C . THR A 1 231 ? -35.252 8.584 -4.484 1.00 38.15 320 THR A C 1
ATOM 644 O O . THR A 1 231 ? -35.427 9.785 -4.284 1.00 36.23 320 THR A O 1
ATOM 648 N N . ASN A 1 232 ? -34.233 7.898 -3.978 1.00 39.66 321 ASN A N 1
ATOM 649 C CA . ASN A 1 232 ? -33.141 8.536 -3.274 1.00 40.16 321 ASN A CA 1
ATOM 650 C C . ASN A 1 232 ? -33.659 9.477 -2.179 1.00 36.81 321 ASN A C 1
ATOM 651 O O . ASN A 1 232 ? -33.210 10.622 -2.054 1.00 36.70 321 ASN A O 1
ATOM 656 N N . VAL A 1 233 ? -34.617 9.000 -1.396 1.00 34.11 322 VAL A N 1
ATOM 657 C CA . VAL A 1 233 ? -35.218 9.850 -0.377 1.00 31.93 322 VAL A CA 1
ATOM 658 C C . VAL A 1 233 ? -34.294 9.926 0.815 1.00 32.89 322 VAL A C 1
ATOM 659 O O . VAL A 1 233 ? -33.986 8.890 1.441 1.00 33.92 322 VAL A O 1
ATOM 663 N N . LEU A 1 234 ? -33.844 11.136 1.134 1.00 33.13 323 LEU A N 1
ATOM 664 C CA . LEU A 1 234 ? -32.859 11.307 2.192 1.00 34.55 323 LEU A CA 1
ATOM 665 C C . LEU A 1 234 ? -33.346 12.284 3.220 1.00 33.93 323 LEU A C 1
ATOM 666 O O . LEU A 1 234 ? -34.142 13.120 2.924 1.00 33.95 323 LEU A O 1
ATOM 671 N N . ILE A 1 235 ? -32.864 12.184 4.439 1.00 35.17 324 ILE A N 1
ATOM 672 C CA . ILE A 1 235 ? -33.057 13.239 5.432 1.00 35.15 324 ILE A CA 1
ATOM 673 C C . ILE A 1 235 ? -31.730 13.576 6.054 1.00 37.68 324 ILE A C 1
ATOM 674 O O . ILE A 1 235 ? -31.008 12.664 6.484 1.00 38.69 324 ILE A O 1
ATOM 679 N N . ASP A 1 236 ? -31.427 14.873 6.127 1.00 39.11 325 ASP A N 1
ATOM 680 C CA . ASP A 1 236 ? -30.089 15.335 6.552 1.00 43.13 325 ASP A CA 1
ATOM 681 C C . ASP A 1 236 ? -28.977 14.583 5.816 1.00 45.39 325 ASP A C 1
ATOM 682 O O . ASP A 1 236 ? -27.952 14.266 6.405 1.00 47.93 325 ASP A O 1
ATOM 687 N N . GLY A 1 237 ? -29.215 14.260 4.545 1.00 44.73 326 GLY A N 1
ATOM 688 C CA . GLY A 1 237 ? -28.256 13.509 3.742 1.00 47.02 326 GLY A CA 1
ATOM 689 C C . GLY A 1 237 ? -28.113 12.040 4.063 1.00 47.17 326 GLY A C 1
ATOM 690 O O . GLY A 1 237 ? -27.262 11.372 3.444 1.00 49.26 326 GLY A O 1
ATOM 691 N N . ALA A 1 238 ? -28.894 11.539 5.030 1.00 44.84 327 ALA A N 1
ATOM 692 C CA . ALA A 1 238 ? -28.781 10.153 5.456 1.00 45.28 327 ALA A CA 1
ATOM 693 C C . ALA A 1 238 ? -29.956 9.385 4.861 1.00 43.53 327 ALA A C 1
ATOM 694 O O . ALA A 1 238 ? -30.929 9.988 4.420 1.00 41.77 327 ALA A O 1
ATOM 696 N N . ALA A 1 239 ? -29.870 8.055 4.832 1.00 44.85 328 ALA A N 1
ATOM 697 C CA . ALA A 1 239 ? -30.952 7.224 4.261 1.00 43.22 328 ALA A CA 1
ATOM 698 C C . ALA A 1 239 ? -32.217 7.131 5.170 1.00 39.91 328 ALA A C 1
ATOM 699 O O . ALA A 1 239 ? -32.234 7.680 6.287 1.00 38.76 328 ALA A O 1
ATOM 701 N N . THR A 1 240 ? -33.241 6.455 4.632 1.00 38.36 329 THR A N 1
ATOM 702 C CA . THR A 1 240 ? -34.545 6.284 5.232 1.00 36.42 329 THR A CA 1
ATOM 703 C C . THR A 1 240 ? -35.146 4.850 5.089 1.00 37.06 329 THR A C 1
ATOM 704 O O . THR A 1 240 ? -34.895 4.158 4.117 1.00 39.14 329 THR A O 1
ATOM 708 N N . ASN A 1 241 ? -35.966 4.418 6.051 1.00 35.92 330 ASN A N 1
ATOM 709 C CA . ASN A 1 241 ? -36.792 3.210 5.883 1.00 35.92 330 ASN A CA 1
ATOM 710 C C . ASN A 1 241 ? -38.184 3.611 5.481 1.00 33.46 330 ASN A C 1
ATOM 711 O O . ASN A 1 241 ? -38.713 4.613 5.981 1.00 31.23 330 ASN A O 1
ATOM 716 N N . PRO A 1 242 ? -38.786 2.862 4.556 1.00 33.69 331 PRO A N 1
ATOM 717 C CA . PRO A 1 242 ? -40.142 3.146 4.169 1.00 32.23 331 PRO A CA 1
ATOM 718 C C . PRO A 1 242 ? -41.126 2.494 5.150 1.00 31.91 331 PRO A C 1
ATOM 719 O O . PRO A 1 242 ? -40.913 1.371 5.591 1.00 33.81 331 PRO A O 1
ATOM 723 N N . VAL A 1 243 ? -42.176 3.213 5.514 1.00 29.98 332 VAL A N 1
ATOM 724 C CA . VAL A 1 243 ? -43.281 2.625 6.224 1.00 29.86 332 VAL A CA 1
ATOM 725 C C . VAL A 1 243 ? -44.461 2.768 5.331 1.00 29.87 332 VAL A C 1
ATOM 726 O O . VAL A 1 243 ? -44.699 3.849 4.868 1.00 28.42 332 VAL A O 1
ATOM 730 N N . THR A 1 244 ? -45.156 1.657 5.092 1.00 32.53 333 THR A N 1
ATOM 731 C CA . THR A 1 244 ? -46.318 1.579 4.213 1.00 33.72 333 THR A CA 1
ATOM 732 C C . THR A 1 244 ? -47.575 1.539 5.039 1.00 34.42 333 THR A C 1
ATOM 733 O O . THR A 1 244 ? -47.573 1.122 6.183 1.00 34.47 333 THR A O 1
ATOM 737 N N . ASN A 1 245 ? -48.660 1.965 4.421 1.00 35.88 334 ASN A N 1
ATOM 738 C CA . ASN A 1 245 ? -49.919 2.221 5.129 1.00 36.07 334 ASN A CA 1
ATOM 739 C C . ASN A 1 245 ? -50.448 1.003 5.883 1.00 37.36 334 ASN A C 1
ATOM 740 O O . ASN A 1 245 ? -50.803 -0.027 5.272 1.00 39.01 334 ASN A O 1
ATOM 745 N N . PHE A 1 246 ? -50.536 1.153 7.200 1.00 35.83 335 PHE A N 1
ATOM 746 C CA . PHE A 1 246 ? -51.021 0.077 8.061 1.00 37.81 335 PHE A CA 1
ATOM 747 C C . PHE A 1 246 ? -52.315 0.436 8.789 1.00 37.38 335 PHE A C 1
ATOM 748 O O . PHE A 1 246 ? -52.731 -0.257 9.705 1.00 38.21 335 PHE A O 1
ATOM 756 N N . TYR A 1 247 ? -52.969 1.494 8.342 1.00 36.19 336 TYR A N 1
ATOM 757 C CA . TYR A 1 247 ? -54.293 1.828 8.838 1.00 36.77 336 TYR A CA 1
ATOM 758 C C . TYR A 1 247 ? -55.432 1.381 7.926 1.00 38.98 336 TYR A C 1
ATOM 759 O O . TYR A 1 247 ? -56.589 1.490 8.303 1.00 39.08 336 TYR A O 1
ATOM 768 N N . GLY A 1 248 ? -55.098 0.915 6.714 1.00 40.32 337 GLY A N 1
ATOM 769 C CA . GLY A 1 248 ? -56.110 0.479 5.727 1.00 42.97 337 GLY A CA 1
ATOM 770 C C . GLY A 1 248 ? -57.144 1.563 5.402 1.00 42.61 337 GLY A C 1
ATOM 771 O O . GLY A 1 248 ? -58.302 1.278 5.228 1.00 44.45 337 GLY A O 1
ATOM 772 N N . ASN A 1 249 ? -56.695 2.814 5.335 1.00 39.72 338 ASN A N 1
ATOM 773 C CA . ASN A 1 249 ? -57.555 3.948 5.069 1.00 39.12 338 ASN A CA 1
ATOM 774 C C . ASN A 1 249 ? -57.494 4.303 3.607 1.00 39.40 338 ASN A C 1
ATOM 775 O O . ASN A 1 249 ? -57.856 5.402 3.228 1.00 39.10 338 ASN A O 1
ATOM 780 N N . GLY A 1 250 ? -56.940 3.420 2.793 1.00 39.93 339 GLY A N 1
ATOM 781 C CA . GLY A 1 250 ? -56.867 3.674 1.366 1.00 40.82 339 GLY A CA 1
ATOM 782 C C . GLY A 1 250 ? -55.918 4.740 0.813 1.00 38.37 339 GLY A C 1
ATOM 783 O O . GLY A 1 250 ? -55.826 4.860 -0.432 1.00 39.68 339 GLY A O 1
ATOM 784 N N . SER A 1 251 ? -55.223 5.498 1.666 1.00 35.12 340 SER A N 1
ATOM 785 C CA . SER A 1 251 ? -54.137 6.349 1.191 1.00 33.85 340 SER A CA 1
ATOM 786 C C . SER A 1 251 ? -53.062 5.509 0.546 1.00 34.68 340 SER A C 1
ATOM 787 O O . SER A 1 251 ? -52.598 4.556 1.104 1.00 34.49 340 SER A O 1
ATOM 790 N N . LYS A 1 252 ? -52.657 5.876 -0.651 1.00 36.65 341 LYS A N 1
ATOM 791 C CA . LYS A 1 252 ? -51.557 5.188 -1.335 1.00 38.10 341 LYS A CA 1
ATOM 792 C C . LYS A 1 252 ? -50.369 6.020 -0.939 1.00 36.04 341 LYS A C 1
ATOM 793 O O . LYS A 1 252 ? -50.530 6.987 -0.193 1.00 36.30 341 LYS A O 1
ATOM 799 N N . GLY A 1 253 ? -49.154 5.719 -1.314 1.00 35.22 342 GLY A N 1
ATOM 800 C CA . GLY A 1 253 ? -48.144 6.674 -0.776 1.00 33.07 342 GLY A CA 1
ATOM 801 C C . GLY A 1 253 ? -47.619 6.338 0.592 1.00 30.66 342 GLY A C 1
ATOM 802 O O . GLY A 1 253 ? -48.267 5.635 1.340 1.00 30.87 342 GLY A O 1
ATOM 803 N N . ILE A 1 254 ? -46.406 6.809 0.875 1.00 29.72 343 ILE A N 1
ATOM 804 C CA . ILE A 1 254 ? -45.472 6.144 1.827 1.00 29.26 343 ILE A CA 1
ATOM 805 C C . ILE A 1 254 ? -44.698 7.086 2.755 1.00 27.80 343 ILE A C 1
ATOM 806 O O . ILE A 1 254 ? -44.284 8.191 2.373 1.00 26.44 343 ILE A O 1
ATOM 811 N N . GLU A 1 255 ? -44.502 6.659 3.998 1.00 27.78 344 GLU A N 1
ATOM 812 C CA . GLU A 1 255 ? -43.723 7.494 4.923 1.00 27.26 344 GLU A CA 1
ATOM 813 C C . GLU A 1 255 ? -42.291 6.987 4.790 1.00 27.59 344 GLU A C 1
ATOM 814 O O . GLU A 1 255 ? -42.028 5.811 4.937 1.00 28.07 344 GLU A O 1
ATOM 820 N N . TYR A 1 256 ? -41.386 7.892 4.463 1.00 27.28 345 TYR A N 1
ATOM 821 C CA . TYR A 1 256 ? -39.977 7.603 4.480 1.00 28.31 345 TYR A CA 1
ATOM 822 C C . TYR A 1 256 ? -39.451 8.155 5.796 1.00 27.96 345 TYR A C 1
ATOM 823 O O . TYR A 1 256 ? -39.579 9.348 6.073 1.00 27.17 345 TYR A O 1
ATOM 832 N N . VAL A 1 257 ? -38.954 7.277 6.651 1.00 28.61 346 VAL A N 1
ATOM 833 C CA . VAL A 1 257 ? -38.586 7.689 7.999 1.00 28.62 346 VAL A CA 1
ATOM 834 C C . VAL A 1 257 ? -37.086 7.596 8.143 1.00 30.26 346 VAL A C 1
ATOM 835 O O . VAL A 1 257 ? -36.465 6.761 7.503 1.00 32.02 346 VAL A O 1
ATOM 839 N N . SER A 1 258 ? -36.489 8.452 8.960 1.00 30.09 347 SER A N 1
ATOM 840 C CA . SER A 1 258 ? -35.036 8.431 9.066 1.00 32.42 347 SER A CA 1
ATOM 841 C C . SER A 1 258 ? -34.536 7.139 9.727 1.00 34.48 347 SER A C 1
ATOM 842 O O . SER A 1 258 ? -35.215 6.533 10.600 1.00 33.66 347 SER A O 1
ATOM 845 N N . LYS A 1 259 ? -33.361 6.710 9.285 1.00 36.93 348 LYS A N 1
ATOM 846 C CA . LYS A 1 259 ? -32.748 5.529 9.835 1.00 39.47 348 LYS A CA 1
ATOM 847 C C . LYS A 1 259 ? -32.161 5.870 11.181 1.00 40.11 348 LYS A C 1
ATOM 848 O O . LYS A 1 259 ? -32.183 5.047 12.108 1.00 41.34 348 LYS A O 1
ATOM 854 N N . GLY A 1 260 ? -31.643 7.089 11.296 1.00 39.97 349 GLY A N 1
ATOM 855 C CA . GLY A 1 260 ? -31.060 7.543 12.551 1.00 40.42 349 GLY A CA 1
ATOM 856 C C . GLY A 1 260 ? -31.960 8.531 13.276 1.00 37.84 349 GLY A C 1
ATOM 857 O O . GLY A 1 260 ? -32.881 9.159 12.682 1.00 35.67 349 GLY A O 1
ATOM 858 N N . THR A 1 261 ? -31.672 8.688 14.561 1.00 37.76 350 THR A N 1
ATOM 859 C CA . THR A 1 261 ? -32.371 9.655 15.397 1.00 35.55 350 THR A CA 1
ATOM 860 C C . THR A 1 261 ? -31.547 10.942 15.578 1.00 37.13 350 THR A C 1
ATOM 861 O O . THR A 1 261 ? -30.409 11.079 15.128 1.00 38.39 350 THR A O 1
ATOM 865 N N . THR A 1 262 ? -32.136 11.886 16.275 1.00 36.59 351 THR A N 1
ATOM 866 C CA . THR A 1 262 ? -31.499 13.161 16.520 1.00 38.57 351 THR A CA 1
ATOM 867 C C . THR A 1 262 ? -31.683 13.494 17.970 1.00 39.02 351 THR A C 1
ATOM 868 O O . THR A 1 262 ? -32.804 13.492 18.451 1.00 36.72 351 THR A O 1
ATOM 872 N N . LYS A 1 263 ? -30.605 13.793 18.679 1.00 42.16 352 LYS A N 1
ATOM 873 C CA . LYS A 1 263 ? -30.786 14.118 20.083 1.00 43.15 352 LYS A CA 1
ATOM 874 C C . LYS A 1 263 ? -31.579 15.379 20.122 1.00 41.45 352 LYS A C 1
ATOM 875 O O . LYS A 1 263 ? -31.138 16.402 19.651 1.00 42.95 352 LYS A O 1
ATOM 881 N N . GLY A 1 264 ? -32.780 15.294 20.651 1.00 39.19 353 GLY A N 1
ATOM 882 C CA . GLY A 1 264 ? -33.600 16.479 20.820 1.00 38.94 353 GLY A CA 1
ATOM 883 C C . GLY A 1 264 ? -34.317 16.783 19.540 1.00 37.04 353 GLY A C 1
ATOM 884 O O . GLY A 1 264 ? -34.450 15.913 18.687 1.00 36.19 353 GLY A O 1
ATOM 885 N N . VAL A 1 265 ? -34.765 18.026 19.410 1.00 37.53 354 VAL A N 1
ATOM 886 C CA . VAL A 1 265 ? -35.543 18.478 18.253 1.00 35.98 354 VAL A CA 1
ATOM 887 C C . VAL A 1 265 ? -34.715 19.469 17.443 1.00 37.61 354 VAL A C 1
ATOM 888 O O . VAL A 1 265 ? -34.174 20.401 17.998 1.00 39.50 354 VAL A O 1
ATOM 892 N N . THR A 1 266 ? -34.600 19.256 16.139 1.00 37.35 355 THR A N 1
ATOM 893 C CA . THR A 1 266 ? -33.826 20.181 15.287 1.00 39.52 355 THR A CA 1
ATOM 894 C C . THR A 1 266 ? -34.472 20.340 13.922 1.00 38.24 355 THR A C 1
ATOM 895 O O . THR A 1 266 ? -35.305 19.504 13.526 1.00 35.03 355 THR A O 1
ATOM 899 N N . LYS A 1 267 ? -34.036 21.392 13.215 1.00 40.49 356 LYS A N 1
ATOM 900 C CA . LYS A 1 267 ? -34.299 21.592 11.789 1.00 40.61 356 LYS A CA 1
ATOM 901 C C . LYS A 1 267 ? -33.880 20.380 11.044 1.00 39.07 356 LYS A C 1
ATOM 902 O O . LYS A 1 267 ? -32.956 19.735 11.452 1.00 40.08 356 LYS A O 1
ATOM 908 N N . HIS A 1 268 ? -34.523 20.095 9.925 1.00 37.36 357 HIS A N 1
ATOM 909 C CA . HIS A 1 268 ? -34.113 18.991 9.081 1.00 37.19 357 HIS A CA 1
ATOM 910 C C . HIS A 1 268 ? -34.253 19.354 7.642 1.00 37.05 357 HIS A C 1
ATOM 911 O O . HIS A 1 268 ? -34.996 20.248 7.333 1.00 37.78 357 HIS A O 1
ATOM 918 N N . THR A 1 269 ? -33.541 18.652 6.773 1.00 37.33 358 THR A N 1
ATOM 919 C CA . THR A 1 269 ? -33.552 18.923 5.345 1.00 37.43 358 THR A CA 1
ATOM 920 C C . THR A 1 269 ? -33.841 17.647 4.640 1.00 35.94 358 THR A C 1
ATOM 921 O O . THR A 1 269 ? -32.999 16.765 4.593 1.00 37.45 358 THR A O 1
ATOM 925 N N . ILE A 1 270 ? -35.044 17.549 4.106 1.00 34.03 359 ILE A N 1
ATOM 926 C CA . ILE A 1 270 ? -35.525 16.340 3.448 1.00 32.74 359 ILE A CA 1
ATOM 927 C C . ILE A 1 270 ? -35.407 16.549 1.963 1.00 33.75 359 ILE A C 1
ATOM 928 O O . ILE A 1 270 ? -35.779 17.601 1.473 1.00 34.72 359 ILE A O 1
ATOM 933 N N . THR A 1 271 ? -34.884 15.561 1.253 1.00 34.43 360 THR A N 1
ATOM 934 C CA . THR A 1 271 ? -34.738 15.627 -0.199 1.00 35.49 360 THR A CA 1
ATOM 935 C C . THR A 1 271 ? -35.048 14.275 -0.847 1.00 35.56 360 THR A C 1
ATOM 936 O O . THR A 1 271 ? -34.819 13.196 -0.260 1.00 35.51 360 THR A O 1
ATOM 940 N N . PHE A 1 272 ? -35.539 14.352 -2.081 1.00 36.27 361 PHE A N 1
ATOM 941 C CA . PHE A 1 272 ? -35.868 13.175 -2.886 1.00 36.51 361 PHE A CA 1
ATOM 942 C C . PHE A 1 272 ? -36.065 13.588 -4.341 1.00 37.59 361 PHE A C 1
ATOM 943 O O . PHE A 1 272 ? -36.131 14.777 -4.659 1.00 38.05 361 PHE A O 1
ATOM 951 N N . ASP A 1 273 ? -36.153 12.585 -5.206 1.00 38.36 362 ASP A N 1
ATOM 952 C CA . ASP A 1 273 ? -36.253 12.758 -6.638 1.00 39.50 362 ASP A CA 1
ATOM 953 C C . ASP A 1 273 ? -37.541 12.097 -7.104 1.00 38.26 362 ASP A C 1
ATOM 954 O O . ASP A 1 273 ? -38.000 11.150 -6.499 1.00 38.06 362 ASP A O 1
ATOM 959 N N . THR A 1 274 ? -38.121 12.594 -8.176 1.00 37.97 363 THR A N 1
ATOM 960 C CA . THR A 1 274 ? -39.282 11.978 -8.748 1.00 37.39 363 THR A CA 1
ATOM 961 C C . THR A 1 274 ? -39.169 12.088 -10.235 1.00 39.13 363 THR A C 1
ATOM 962 O O . THR A 1 274 ? -39.051 13.182 -10.757 1.00 39.71 363 THR A O 1
ATOM 966 N N . ALA A 1 275 ? -39.190 10.979 -10.950 1.00 40.72 364 ALA A N 1
ATOM 967 C CA . ALA A 1 275 ? -39.121 11.064 -12.427 1.00 42.70 364 ALA A CA 1
ATOM 968 C C . ALA A 1 275 ? -40.470 11.536 -13.007 1.00 42.90 364 ALA A C 1
ATOM 969 O O . ALA A 1 275 ? -41.533 11.107 -12.563 1.00 42.00 364 ALA A O 1
ATOM 971 N N . PHE A 1 276 ? -40.423 12.456 -13.969 1.00 44.70 365 PHE A N 1
ATOM 972 C CA . PHE A 1 276 ? -41.642 13.030 -14.557 1.00 45.52 365 PHE A CA 1
ATOM 973 C C . PHE A 1 276 ? -41.669 12.783 -16.064 1.00 48.47 365 PHE A C 1
ATOM 974 O O . PHE A 1 276 ? -40.803 13.239 -16.760 1.00 50.02 365 PHE A O 1
ATOM 982 N N . SER A 1 277 ? -42.675 12.080 -16.567 1.00 50.01 366 SER A N 1
ATOM 983 C CA . SER A 1 277 ? -42.680 11.624 -17.959 1.00 53.16 366 SER A CA 1
ATOM 984 C C . SER A 1 277 ? -43.452 12.548 -18.912 1.00 54.79 366 SER A C 1
ATOM 985 O O . SER A 1 277 ? -43.807 12.147 -20.033 1.00 57.23 366 SER A O 1
ATOM 988 N N . GLY A 1 278 ? -43.734 13.765 -18.477 1.00 53.61 367 GLY A N 1
ATOM 989 C CA . GLY A 1 278 ? -44.440 14.719 -19.320 1.00 55.01 367 GLY A CA 1
ATOM 990 C C . GLY A 1 278 ? -43.494 15.792 -19.799 1.00 55.87 367 GLY A C 1
ATOM 991 O O . GLY A 1 278 ? -42.342 15.835 -19.362 1.00 54.59 367 GLY A O 1
ATOM 992 N N . ARG A 1 279 ? -43.978 16.638 -20.710 1.00 62.64 368 ARG A N 1
ATOM 993 C CA . ARG A 1 279 ? -43.241 17.811 -21.143 1.00 64.34 368 ARG A CA 1
ATOM 994 C C . ARG A 1 279 ? -43.522 18.962 -20.185 1.00 61.22 368 ARG A C 1
ATOM 995 O O . ARG A 1 279 ? -44.391 18.867 -19.339 1.00 59.00 368 ARG A O 1
ATOM 1003 N N . ALA A 1 280 ? -42.799 20.061 -20.313 1.00 61.61 369 ALA A N 1
ATOM 1004 C CA . ALA A 1 280 ? -42.988 21.170 -19.406 1.00 58.90 369 ALA A CA 1
ATOM 1005 C C . ALA A 1 280 ? -44.463 21.562 -19.233 1.00 57.48 369 ALA A C 1
ATOM 1006 O O . ALA A 1 280 ? -44.906 21.812 -18.123 1.00 54.36 369 ALA A O 1
ATOM 1008 N N . ASN A 1 281 ? -45.211 21.617 -20.324 1.00 59.62 370 ASN A N 1
ATOM 1009 C CA . ASN A 1 281 ? -46.594 22.066 -20.297 1.00 59.65 370 ASN A CA 1
ATOM 1010 C C . ASN A 1 281 ? -47.465 21.278 -19.374 1.00 56.56 370 ASN A C 1
ATOM 1011 O O . ASN A 1 281 ? -48.403 21.802 -18.820 1.00 55.37 370 ASN A O 1
ATOM 1016 N N . ASP A 1 282 ? -47.147 20.005 -19.206 1.00 55.66 371 ASP A N 1
ATOM 1017 C CA . ASP A 1 282 ? -47.930 19.114 -18.351 1.00 53.52 371 ASP A CA 1
ATOM 1018 C C . ASP A 1 282 ? -47.656 19.344 -16.901 1.00 49.24 371 ASP A C 1
ATOM 1019 O O . ASP A 1 282 ? -48.228 18.683 -16.068 1.00 48.42 371 ASP A O 1
ATOM 1024 N N . LEU A 1 283 ? -46.758 20.249 -16.570 1.00 47.55 372 LEU A N 1
ATOM 1025 C CA . LEU A 1 283 ? -46.562 20.574 -15.193 1.00 43.79 372 LEU A CA 1
ATOM 1026 C C . LEU A 1 283 ? -47.784 21.281 -14.656 1.00 43.67 372 LEU A C 1
ATOM 1027 O O . LEU A 1 283 ? -47.851 21.487 -13.480 1.00 41.66 372 LEU A O 1
ATOM 1032 N N . ALA A 1 284 ? -48.738 21.679 -15.501 1.00 46.82 373 ALA A N 1
ATOM 1033 C CA . ALA A 1 284 ? -49.979 22.312 -15.015 1.00 47.42 373 ALA A CA 1
ATOM 1034 C C . ALA A 1 284 ? -50.875 21.325 -14.279 1.00 47.04 373 ALA A C 1
ATOM 1035 O O . ALA A 1 284 ? -51.889 21.727 -13.669 1.00 47.03 373 ALA A O 1
ATOM 1037 N N . ASP A 1 285 ? -50.458 20.054 -14.296 1.00 47.63 374 ASP A N 1
ATOM 1038 C CA . ASP A 1 285 ? -51.223 18.928 -13.720 1.00 48.24 374 ASP A CA 1
ATOM 1039 C C . ASP A 1 285 ? -50.412 18.026 -12.792 1.00 45.92 374 ASP A C 1
ATOM 1040 O O . ASP A 1 285 ? -50.843 16.937 -12.455 1.00 46.11 374 ASP A O 1
ATOM 1045 N N . LEU A 1 286 ? -49.250 18.500 -12.382 1.00 44.52 375 LEU A N 1
ATOM 1046 C CA . LEU A 1 286 ? -48.409 17.805 -11.427 1.00 42.81 375 LEU A CA 1
ATOM 1047 C C . LEU A 1 286 ? -49.080 17.769 -10.067 1.00 41.35 375 LEU A C 1
ATOM 1048 O O . LEU A 1 286 ? -49.270 18.791 -9.429 1.00 40.45 375 LEU A O 1
ATOM 1053 N N . GLU A 1 287 ? -49.407 16.582 -9.605 1.00 41.89 376 GLU A N 1
ATOM 1054 C CA . GLU A 1 287 ? -50.051 16.433 -8.336 1.00 41.42 376 GLU A CA 1
ATOM 1055 C C . GLU A 1 287 ? -49.177 15.600 -7.403 1.00 39.35 376 GLU A C 1
ATOM 1056 O O . GLU A 1 287 ? -48.934 14.416 -7.648 1.00 40.35 376 GLU A O 1
ATOM 1062 N N . ILE A 1 288 ? -48.736 16.202 -6.311 1.00 37.10 377 ILE A N 1
ATOM 1063 C CA . ILE A 1 288 ? -47.901 15.487 -5.361 1.00 35.86 377 ILE A CA 1
ATOM 1064 C C . ILE A 1 288 ? -48.122 16.058 -3.991 1.00 34.20 377 ILE A C 1
ATOM 1065 O O . ILE A 1 288 ? -48.340 17.250 -3.873 1.00 33.34 377 ILE A O 1
ATOM 1070 N N . LYS A 1 289 ? -48.075 15.210 -2.962 1.00 33.58 378 LYS A N 1
ATOM 1071 C CA . LYS A 1 289 ? -48.357 15.673 -1.596 1.00 32.79 378 LYS A CA 1
ATOM 1072 C C . LYS A 1 289 ? -47.228 15.301 -0.703 1.00 31.17 378 LYS A C 1
ATOM 1073 O O . LYS A 1 289 ? -46.716 14.201 -0.835 1.00 31.66 378 LYS A O 1
ATOM 1087 N N . LEU A 1 291 ? -45.764 15.610 3.506 1.00 27.75 380 LEU A N 1
ATOM 1088 C CA . LEU A 1 291 ? -45.975 16.010 4.887 1.00 26.06 380 LEU A CA 1
ATOM 1089 C C . LEU A 1 291 ? -44.854 15.556 5.787 1.00 24.96 380 LEU A C 1
ATOM 1090 O O . LEU A 1 291 ? -44.606 14.346 5.977 1.00 25.99 380 LEU A O 1
ATOM 1095 N N . ALA A 1 292 ? -44.196 16.535 6.366 1.00 23.71 381 ALA A N 1
ATOM 1096 C CA . ALA A 1 292 ? -43.081 16.278 7.268 1.00 23.38 381 ALA A CA 1
ATOM 1097 C C . ALA A 1 292 ? -43.654 15.965 8.639 1.00 22.40 381 ALA A C 1
ATOM 1098 O O . ALA A 1 292 ? -44.613 16.629 9.051 1.00 22.59 381 ALA A O 1
ATOM 1100 N N . ALA A 1 293 ? -43.122 14.962 9.343 1.00 21.36 382 ALA A N 1
ATOM 1101 C CA . ALA A 1 293 ? -43.552 14.754 10.735 1.00 20.88 382 ALA A CA 1
ATOM 1102 C C . ALA A 1 293 ? -42.372 14.482 11.598 1.00 21.15 382 ALA A C 1
ATOM 1103 O O . ALA A 1 293 ? -41.372 14.048 11.090 1.00 22.75 382 ALA A O 1
ATOM 1105 N N . THR A 1 294 ? -42.497 14.757 12.889 1.00 20.36 383 THR A N 1
ATOM 1106 C CA . THR A 1 294 ? -41.581 14.272 13.880 1.00 20.97 383 THR A CA 1
ATOM 1107 C C . THR A 1 294 ? -42.272 13.258 14.783 1.00 21.38 383 THR A C 1
ATOM 1108 O O . THR A 1 294 ? -43.461 13.406 15.064 1.00 21.21 383 THR A O 1
ATOM 1112 N N . THR A 1 295 ? -41.557 12.217 15.225 1.00 22.49 384 THR A N 1
ATOM 1113 C CA . THR A 1 295 ? -42.002 11.423 16.376 1.00 23.09 384 THR A CA 1
ATOM 1114 C C . THR A 1 295 ? -40.973 11.446 17.489 1.00 25.26 384 THR A C 1
ATOM 1115 O O . THR A 1 295 ? -39.821 11.387 17.233 1.00 26.83 384 THR A O 1
ATOM 1119 N N . LEU A 1 296 ? -41.428 11.453 18.730 1.00 27.04 385 LEU A N 1
ATOM 1120 C CA . LEU A 1 296 ? -40.581 11.572 19.880 1.00 28.90 385 LEU A CA 1
ATOM 1121 C C . LEU A 1 296 ? -39.827 10.318 20.188 1.00 31.74 385 LEU A C 1
ATOM 1122 O O . LEU A 1 296 ? -38.788 10.411 20.806 1.00 34.71 385 LEU A O 1
ATOM 1127 N N . SER A 1 297 ? -40.292 9.138 19.789 1.00 32.60 386 SER A N 1
ATOM 1128 C CA . SER A 1 297 ? -39.467 7.957 20.088 1.00 35.40 386 SER A CA 1
ATOM 1129 C C . SER A 1 297 ? -39.567 6.829 19.120 1.00 35.97 386 SER A C 1
ATOM 1130 O O . SER A 1 297 ? -38.598 6.117 18.958 1.00 37.21 386 SER A O 1
ATOM 1133 N N . ASP A 1 298 ? -40.746 6.675 18.523 1.00 35.34 387 ASP A N 1
ATOM 1134 C CA . ASP A 1 298 ? -41.096 5.519 17.715 1.00 36.34 387 ASP A CA 1
ATOM 1135 C C . ASP A 1 298 ? -40.830 5.780 16.238 1.00 34.59 387 ASP A C 1
ATOM 1136 O O . ASP A 1 298 ? -41.343 6.752 15.682 1.00 32.37 387 ASP A O 1
ATOM 1141 N N . PRO A 1 299 ? -40.079 4.889 15.571 1.00 35.96 388 PRO A N 1
ATOM 1142 C CA . PRO A 1 299 ? -39.777 5.017 14.119 1.00 35.36 388 PRO A CA 1
ATOM 1143 C C . PRO A 1 299 ? -40.816 4.449 13.162 1.00 34.85 388 PRO A C 1
ATOM 1144 O O . PRO A 1 299 ? -40.601 4.495 11.937 1.00 35.28 388 PRO A O 1
ATOM 1148 N N . HIS A 1 300 ? -41.904 3.900 13.696 1.00 34.73 389 HIS A N 1
ATOM 1149 C CA . HIS A 1 300 ? -42.911 3.291 12.875 1.00 35.41 389 HIS A CA 1
ATOM 1150 C C . HIS A 1 300 ? -44.154 4.145 12.872 1.00 33.51 389 HIS A C 1
A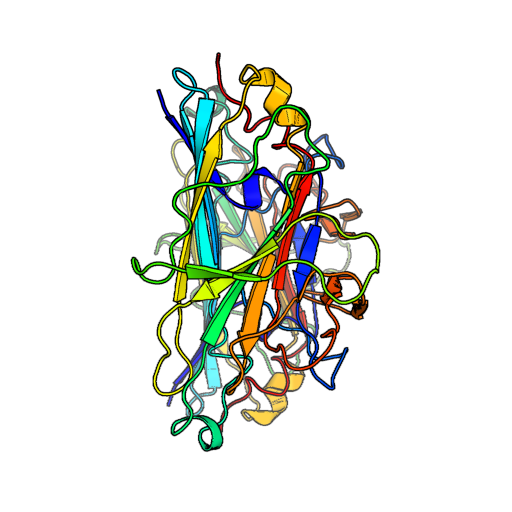TOM 1151 O O . HIS A 1 300 ? -45.029 4.010 13.717 1.00 33.64 389 HIS A O 1
ATOM 1158 N N . PHE A 1 301 ? -44.249 5.023 11.890 1.00 32.05 390 PHE A N 1
ATOM 1159 C CA . PHE A 1 301 ? -45.414 5.887 11.817 1.00 30.83 390 PHE A CA 1
ATOM 1160 C C . PHE A 1 301 ? -45.840 6.224 10.403 1.00 29.77 390 PHE A C 1
ATOM 1161 O O . PHE A 1 301 ? -45.022 6.199 9.510 1.00 29.85 390 PHE A O 1
ATOM 1169 N N . TYR A 1 302 ? -47.124 6.535 10.228 1.00 29.20 391 TYR A N 1
ATOM 1170 C CA . TYR A 1 302 ? -47.643 6.849 8.906 1.00 29.14 391 TYR A CA 1
ATOM 1171 C C . TYR A 1 302 ? -48.560 8.014 9.100 1.00 28.48 391 TYR A C 1
ATOM 1172 O O . TYR A 1 302 ? -49.659 7.843 9.576 1.00 30.30 391 TYR A O 1
ATOM 1181 N N . GLU A 1 303 ? -48.061 9.206 8.814 1.00 27.49 392 GLU A N 1
ATOM 1182 C CA . GLU A 1 303 ? -48.821 10.438 8.941 1.00 27.20 392 GLU A CA 1
ATOM 1183 C C . GLU A 1 303 ? -48.971 10.967 7.537 1.00 27.05 392 GLU A C 1
ATOM 1184 O O . GLU A 1 303 ? -48.132 11.725 7.030 1.00 25.33 392 GLU A O 1
ATOM 1190 N N . ASP A 1 304 ? -49.991 10.403 6.884 1.00 28.90 393 ASP A N 1
ATOM 1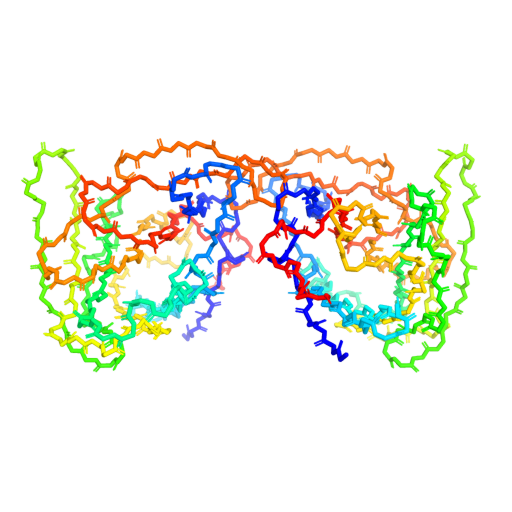191 C CA . ASP A 1 304 ? -50.588 10.937 5.657 1.00 29.48 393 ASP A CA 1
ATOM 1192 C C . ASP A 1 304 ? -51.384 12.052 6.224 1.00 30.24 393 ASP A C 1
ATOM 1193 O O . ASP A 1 304 ? -51.343 12.242 7.460 1.00 32.35 393 ASP A O 1
ATOM 1198 N N . GLY A 1 305 ? -52.141 12.782 5.434 1.00 30.34 394 GLY A N 1
ATOM 1199 C CA . GLY A 1 305 ? -52.885 13.876 6.069 1.00 30.58 394 GLY A CA 1
ATOM 1200 C C . GLY A 1 305 ? -54.333 13.558 6.239 1.00 32.53 394 GLY A C 1
ATOM 1201 O O . GLY A 1 305 ? -55.184 14.434 6.093 1.00 34.02 394 GLY A O 1
ATOM 1202 N N . SER A 1 306 ? -54.645 12.305 6.508 1.00 33.27 395 SER A N 1
ATOM 1203 C CA . SER A 1 306 ? -56.000 11.876 6.250 1.00 35.83 395 SER A CA 1
ATOM 1204 C C . SER A 1 306 ? -56.996 12.442 7.244 1.00 37.35 395 SER A C 1
ATOM 1205 O O . SER A 1 306 ? -58.147 12.543 6.919 1.00 39.98 395 SER A O 1
ATOM 1208 N N . LYS A 1 307 ? -56.568 12.761 8.459 1.00 36.40 396 LYS A N 1
ATOM 1209 C CA . LYS A 1 307 ? -57.439 13.405 9.438 1.00 38.04 396 LYS A CA 1
ATOM 1210 C C . LYS A 1 307 ? -57.011 14.834 9.497 1.00 36.43 396 LYS A C 1
ATOM 1211 O O . LYS A 1 307 ? -55.834 15.113 9.395 1.00 34.37 396 LYS A O 1
ATOM 1217 N N . GLY A 1 308 ? -57.944 15.756 9.670 1.00 38.27 397 GLY A N 1
ATOM 1218 C CA . GLY A 1 308 ? -57.588 17.179 9.706 1.00 37.38 397 GLY A CA 1
ATOM 1219 C C . GLY A 1 308 ? -58.775 18.089 9.872 1.00 40.28 397 GLY A C 1
ATOM 1220 O O . GLY A 1 308 ? -59.895 17.625 9.913 1.00 43.29 397 GLY A O 1
ATOM 1221 N N . ASN A 1 309 ? -58.538 19.385 10.000 1.00 40.29 398 ASN A N 1
ATOM 1222 C CA . ASN A 1 309 ? -59.635 20.351 10.154 1.00 43.80 398 ASN A CA 1
ATOM 1223 C C . ASN A 1 309 ? -59.123 21.744 9.803 1.00 43.85 398 ASN A C 1
ATOM 1224 O O . ASN A 1 309 ? -58.012 21.861 9.284 1.00 41.29 398 ASN A O 1
ATOM 1229 N N . TYR A 1 310 ? -59.902 22.785 10.094 1.00 47.07 399 TYR A N 1
ATOM 1230 C CA . TYR A 1 310 ? -59.563 24.123 9.675 1.00 48.40 399 TYR A CA 1
ATOM 1231 C C . TYR A 1 310 ? -59.431 25.127 10.817 1.00 50.61 399 TYR A C 1
ATOM 1232 O O . TYR A 1 310 ? -60.227 25.137 11.727 1.00 52.76 399 TYR A O 1
ATOM 1241 N N . GLY A 1 311 ? -58.429 25.999 10.715 1.00 50.78 400 GLY A N 1
ATOM 1242 C CA . GLY A 1 311 ? -58.213 27.102 11.655 1.00 53.95 400 GLY A CA 1
ATOM 1243 C C . GLY A 1 311 ? -57.976 28.426 10.934 1.00 56.63 400 GLY A C 1
ATOM 1244 O O . GLY A 1 311 ? -58.539 28.649 9.857 1.00 58.29 400 GLY A O 1
ATOM 1245 N N . ARG A 1 312 ? -57.186 29.319 11.544 1.00 58.42 401 ARG A N 1
ATOM 1246 C CA . ARG A 1 312 ? -56.818 30.621 10.952 1.00 61.46 401 ARG A CA 1
ATOM 1247 C C . ARG A 1 312 ? -55.314 30.723 10.981 1.00 58.65 401 ARG A C 1
ATOM 1248 O O . ARG A 1 312 ? -54.735 30.388 11.993 1.00 57.51 401 ARG A O 1
ATOM 1256 N N . TYR A 1 313 ? -54.688 31.145 9.872 1.00 58.13 402 TYR A N 1
ATOM 1257 C CA . TYR A 1 313 ? -53.236 31.490 9.828 1.00 56.72 402 TYR A CA 1
ATOM 1258 C C . TYR A 1 313 ? -53.027 32.635 8.853 1.00 59.20 402 TYR A C 1
ATOM 1259 O O . TYR A 1 313 ? -53.309 32.506 7.670 1.00 58.91 402 TYR A O 1
ATOM 1268 N N . ASN A 1 314 ? -52.498 33.736 9.379 1.00 62.42 403 ASN A N 1
ATOM 1269 C CA . ASN A 1 314 ? -52.543 35.034 8.755 1.00 65.64 403 ASN A CA 1
ATOM 1270 C C . ASN A 1 314 ? -53.927 35.273 8.260 1.00 68.67 403 ASN A C 1
ATOM 1271 O O . ASN A 1 314 ? -54.098 35.711 7.139 1.00 69.60 403 ASN A O 1
ATOM 1276 N N . GLY A 1 315 ? -54.913 34.975 9.115 1.00 71.31 404 GLY A N 1
ATOM 1277 C CA . GLY A 1 315 ? -56.318 35.397 8.902 1.00 76.09 404 GLY A CA 1
ATOM 1278 C C . GLY A 1 315 ? -56.978 34.784 7.662 1.00 75.42 404 GLY A C 1
ATOM 1279 O O . GLY A 1 315 ? -57.706 35.463 6.908 1.00 78.64 404 GLY A O 1
ATOM 1280 N N . GLN A 1 316 ? -56.713 33.493 7.442 1.00 71.66 405 GLN A N 1
ATOM 1281 C CA . GLN A 1 316 ? -57.291 32.778 6.299 1.00 70.56 405 GLN A CA 1
ATOM 1282 C C . GLN A 1 316 ? -58.294 31.744 6.865 1.00 68.82 405 GLN A C 1
ATOM 1283 O O . GLN A 1 316 ? -59.029 32.005 7.809 1.00 71.95 405 GLN A O 1
ATOM 1289 N N . THR A 1 317 ? -58.355 30.592 6.240 1.00 64.05 406 THR A N 1
ATOM 1290 C CA . THR A 1 317 ? -58.976 29.446 6.808 1.00 61.53 406 THR A CA 1
ATOM 1291 C C . THR A 1 317 ? -57.976 28.483 6.308 1.00 55.68 406 THR A C 1
ATOM 1292 O O . THR A 1 317 ? -57.897 28.205 5.120 1.00 54.52 406 THR A O 1
ATOM 1296 N N . ALA A 1 318 ? -57.130 28.071 7.226 1.00 52.02 407 ALA A N 1
ATOM 1297 C CA . ALA A 1 318 ? -55.992 27.265 6.911 1.00 46.79 407 ALA A CA 1
ATOM 1298 C C . ALA A 1 318 ? -56.258 25.874 7.416 1.00 43.62 407 ALA A C 1
ATOM 1299 O O . ALA A 1 318 ? -56.543 25.673 8.588 1.00 44.62 407 ALA A O 1
ATOM 1301 N N . PRO A 1 319 ? -56.137 24.898 6.551 1.00 39.84 408 PRO A N 1
ATOM 1302 C CA . PRO A 1 319 ? -56.321 23.551 7.026 1.00 37.73 408 PRO A CA 1
ATOM 1303 C C . PRO A 1 319 ? -55.161 23.080 7.900 1.00 34.18 408 PRO A C 1
ATOM 1304 O O . PRO A 1 319 ? -54.014 23.409 7.640 1.00 31.87 408 PRO A O 1
ATOM 1308 N N . TYR A 1 320 ? -55.452 22.270 8.903 1.00 33.36 409 TYR A N 1
ATOM 1309 C CA . TYR A 1 320 ? -54.378 21.686 9.681 1.00 30.82 409 TYR A CA 1
ATOM 1310 C C . TYR A 1 320 ? -54.514 20.211 9.765 1.00 29.82 409 TYR A C 1
ATOM 1311 O O . TYR A 1 320 ? -55.637 19.713 9.646 1.00 31.84 409 TYR A O 1
ATOM 1320 N N . VAL A 1 321 ? -53.381 19.526 9.996 1.00 27.47 410 VAL A N 1
ATOM 1321 C CA . VAL A 1 321 ? -53.362 18.058 10.175 1.00 26.71 410 VAL A CA 1
ATOM 1322 C C . VAL A 1 321 ? -53.523 17.574 11.618 1.00 27.19 410 VAL A C 1
ATOM 1323 O O . VAL A 1 321 ? -52.950 18.159 12.564 1.00 28.18 410 VAL A O 1
ATOM 1327 N N . ILE A 1 322 ? -54.307 16.516 11.772 1.00 27.72 411 ILE A N 1
ATOM 1328 C CA . ILE A 1 322 ? -54.432 15.818 13.035 1.00 28.91 411 ILE A CA 1
ATOM 1329 C C . ILE A 1 322 ? -53.655 14.513 12.924 1.00 28.50 411 ILE A C 1
ATOM 1330 O O . ILE A 1 322 ? -53.789 13.747 11.934 1.00 29.10 411 ILE A O 1
ATOM 1335 N N . ALA A 1 323 ? -52.855 14.227 13.944 1.00 28.51 412 ALA A N 1
ATOM 1336 C CA . ALA A 1 323 ? -51.965 13.105 13.829 1.00 27.59 412 ALA A CA 1
ATOM 1337 C C . ALA A 1 323 ? -52.801 11.866 13.866 1.00 29.32 412 ALA A C 1
ATOM 1338 O O . ALA A 1 323 ? -53.843 11.847 14.509 1.00 31.29 412 ALA A O 1
ATOM 1340 N N . ASN A 1 324 ? -52.368 10.846 13.136 1.00 29.56 413 ASN A N 1
ATOM 1341 C CA . ASN A 1 324 ? -53.055 9.556 13.157 1.00 32.48 413 ASN A CA 1
ATOM 1342 C C . ASN A 1 324 ? -52.780 8.855 14.494 1.00 34.06 413 ASN A C 1
ATOM 1343 O O . ASN A 1 324 ? -53.622 8.167 15.044 1.00 35.83 413 ASN A O 1
ATOM 1348 N N . ASP A 1 325 ? -51.575 9.053 14.991 1.00 33.91 414 ASP A N 1
ATOM 1349 C CA . ASP A 1 325 ? -51.157 8.521 16.251 1.00 36.47 414 ASP A CA 1
ATOM 1350 C C . ASP A 1 325 ? -50.163 9.461 16.926 1.00 35.29 414 ASP A C 1
ATOM 1351 O O . ASP A 1 325 ? -50.540 10.456 17.557 1.00 36.17 414 ASP A O 1
ATOM 1356 N N . SER A 1 326 ? -48.884 9.158 16.730 1.00 34.26 415 SER A N 1
ATOM 1357 C CA . SER A 1 326 ? -47.824 9.594 17.619 1.00 33.58 415 SER A CA 1
ATOM 1358 C C . SER A 1 326 ? -46.926 10.606 16.929 1.00 30.90 415 SER A C 1
ATOM 1359 O O . SER A 1 326 ? -45.931 11.083 17.507 1.00 30.94 415 SER A O 1
ATOM 1362 N N . GLY A 1 327 ? -47.268 10.893 15.679 1.00 28.88 416 GLY A N 1
ATOM 1363 C CA . GLY A 1 327 ? -46.618 11.937 14.927 1.00 27.24 416 GLY A CA 1
ATOM 1364 C C . GLY A 1 327 ? -46.992 13.286 15.487 1.00 26.91 416 GLY A C 1
ATOM 1365 O O . GLY A 1 327 ? -48.051 13.448 16.128 1.00 28.17 416 GLY A O 1
ATOM 1366 N N . THR A 1 328 ? -46.106 14.247 15.286 1.00 25.76 417 THR A N 1
ATOM 1367 C CA . THR A 1 328 ? -46.344 15.589 15.770 1.00 25.93 417 THR A CA 1
ATOM 1368 C C . THR A 1 328 ? -45.594 16.560 14.859 1.00 25.01 417 THR A C 1
ATOM 1369 O O . THR A 1 328 ? -44.860 16.143 13.971 1.00 23.67 417 THR A O 1
ATOM 1373 N N . ALA A 1 329 ? -45.806 17.855 15.096 1.00 25.51 418 ALA A N 1
ATOM 1374 C CA . ALA A 1 329 ? -45.309 18.931 14.228 1.00 25.09 418 ALA A CA 1
ATOM 1375 C C . ALA A 1 329 ? -45.480 18.590 12.756 1.00 23.69 418 ALA A C 1
ATOM 1376 O O . ALA A 1 329 ? -44.568 18.746 11.991 1.00 22.81 418 ALA A O 1
ATOM 1378 N N . ILE A 1 330 ? -46.650 18.105 12.368 1.00 23.32 419 ILE A N 1
ATOM 1379 C CA . ILE A 1 330 ? -46.869 17.782 10.968 1.00 22.94 419 ILE A CA 1
ATOM 1380 C C . ILE A 1 330 ? -47.239 18.984 10.126 1.00 24.10 419 ILE A C 1
ATOM 1381 O O . ILE A 1 330 ? -48.030 19.833 10.524 1.00 26.24 419 ILE A O 1
ATOM 1386 N N . GLY A 1 331 ? -46.685 19.079 8.936 1.00 24.44 420 GLY A N 1
ATOM 1387 C CA . GLY A 1 331 ? -47.093 20.141 8.014 1.00 24.99 420 GLY A CA 1
ATOM 1388 C C . GLY A 1 331 ? -46.602 19.775 6.648 1.00 24.95 420 GLY A C 1
ATOM 1389 O O . GLY A 1 331 ? -45.841 18.811 6.495 1.00 24.58 420 GLY A O 1
ATOM 1390 N N . GLY A 1 332 ? -47.029 20.523 5.644 1.00 25.86 421 GLY A N 1
ATOM 1391 C CA . GLY A 1 332 ? -46.681 20.141 4.300 1.00 25.82 421 GLY A CA 1
ATOM 1392 C C . GLY A 1 332 ? -47.531 20.780 3.258 1.00 27.21 421 GLY A C 1
ATOM 1393 O O . GLY A 1 332 ? -48.233 21.766 3.525 1.00 30.28 421 GLY A O 1
ATOM 1394 N N . TYR A 1 333 ? -47.485 20.240 2.057 1.00 26.70 422 TYR A N 1
ATOM 1395 C CA . TYR A 1 333 ? -48.096 20.909 0.959 1.00 27.61 422 TYR A CA 1
ATOM 1396 C C . TYR A 1 333 ? -48.594 19.909 -0.007 1.00 28.01 422 TYR A C 1
ATOM 1397 O O . TYR A 1 333 ? -48.023 18.837 -0.125 1.00 28.54 422 TYR A O 1
ATOM 1406 N N . GLN A 1 334 ? -49.662 20.244 -0.700 1.00 29.37 423 GLN A N 1
ATOM 1407 C CA . GLN A 1 334 ? -50.182 19.413 -1.786 1.00 30.65 423 GLN A CA 1
ATOM 1408 C C . GLN A 1 334 ? -49.996 20.234 -3.054 1.00 31.87 423 GLN A C 1
ATOM 1409 O O . GLN A 1 334 ? -50.455 21.361 -3.133 1.00 33.91 423 GLN A O 1
ATOM 1415 N N . VAL A 1 335 ? -49.314 19.709 -4.048 1.00 31.50 424 VAL A N 1
ATOM 1416 C CA . VAL A 1 335 ? -49.191 20.442 -5.278 1.00 32.41 424 VAL A CA 1
ATOM 1417 C C . VAL A 1 335 ? -50.285 20.024 -6.215 1.00 33.78 424 VAL A C 1
ATOM 1418 O O . VAL A 1 335 ? -50.611 18.854 -6.299 1.00 33.77 424 VAL A O 1
ATOM 1422 N N . SER A 1 336 ? -50.860 20.966 -6.934 1.00 35.68 425 SER A N 1
ATOM 1423 C CA . SER A 1 336 ? -51.888 20.594 -7.876 1.00 37.89 425 SER A CA 1
ATOM 1424 C C . SER A 1 336 ? -51.802 21.528 -9.044 1.00 39.62 425 SER A C 1
ATOM 1425 O O . SER A 1 336 ? -52.749 22.259 -9.364 1.00 41.47 425 SER A O 1
ATOM 1428 N N . GLY A 1 337 ? -50.643 21.433 -9.691 1.00 38.96 426 GLY A N 1
ATOM 1429 C CA . GLY A 1 337 ? -50.301 22.230 -10.840 1.00 40.31 426 GLY A CA 1
ATOM 1430 C C . GLY A 1 337 ? -49.329 23.346 -10.476 1.00 39.41 426 GLY A C 1
ATOM 1431 O O . GLY A 1 337 ? -49.491 24.046 -9.463 1.00 39.86 426 GLY A O 1
ATOM 1432 N N . VAL A 1 338 ? -48.319 23.488 -11.318 1.00 39.02 427 VAL A N 1
ATOM 1433 C CA . VAL A 1 338 ? -47.403 24.574 -11.276 1.00 38.83 427 VAL A CA 1
ATOM 1434 C C . VAL A 1 338 ? -48.120 25.728 -11.903 1.00 40.38 427 VAL A C 1
ATOM 1435 O O . VAL A 1 338 ? -48.702 25.563 -12.935 1.00 41.14 427 VAL A O 1
ATOM 1439 N N . ASN A 1 339 ? -48.079 26.889 -11.255 1.00 40.79 428 ASN A N 1
ATOM 1440 C CA . ASN A 1 339 ? -48.855 28.054 -11.660 1.00 42.72 428 ASN A CA 1
ATOM 1441 C C . ASN A 1 339 ? -48.627 28.297 -13.123 1.00 45.30 428 ASN A C 1
ATOM 1442 O O . ASN A 1 339 ? -47.498 28.234 -13.606 1.00 45.31 428 ASN A O 1
ATOM 1447 N N . ALA A 1 340 ? -49.704 28.570 -13.838 1.00 47.95 429 ALA A N 1
ATOM 1448 C CA . ALA A 1 340 ? -49.635 28.737 -15.303 1.00 51.15 429 ALA A CA 1
ATOM 1449 C C . ALA A 1 340 ? -48.416 29.559 -15.798 1.00 53.17 429 ALA A C 1
ATOM 1450 O O . ALA A 1 340 ? -47.855 29.278 -16.842 1.00 53.95 429 ALA A O 1
ATOM 1452 N N . ASP A 1 341 ? -48.006 30.569 -15.048 1.00 54.30 430 ASP A N 1
ATOM 1453 C CA . ASP A 1 341 ? -47.001 31.504 -15.552 1.00 57.65 430 ASP A CA 1
ATOM 1454 C C . ASP A 1 341 ? -45.634 31.345 -14.902 1.00 56.45 430 ASP A C 1
ATOM 1455 O O . ASP A 1 341 ? -44.773 32.198 -15.041 1.00 58.65 430 ASP A O 1
ATOM 1460 N N . SER A 1 342 ? -45.446 30.264 -14.167 1.00 53.66 431 SER A N 1
ATOM 1461 C CA . SER A 1 342 ? -44.125 29.888 -13.739 1.00 53.61 431 SER A CA 1
ATOM 1462 C C . SER A 1 342 ? -43.635 28.708 -14.568 1.00 53.92 431 SER A C 1
ATOM 1463 O O . SER A 1 342 ? -42.491 28.304 -14.430 1.00 54.66 431 SER A O 1
ATOM 1466 N N . ILE A 1 343 ? -44.492 28.136 -15.409 1.00 54.45 432 ILE A N 1
ATOM 1467 C CA . ILE A 1 343 ? -44.088 27.072 -16.326 1.00 54.92 432 ILE A CA 1
ATOM 1468 C C . ILE A 1 343 ? -43.094 27.610 -17.344 1.00 59.39 432 ILE A C 1
ATOM 1469 O O . ILE A 1 343 ? -43.303 28.682 -17.900 1.00 61.98 432 ILE A O 1
ATOM 1474 N N . PRO A 1 344 ? -42.012 26.859 -17.592 1.00 61.05 433 PRO A N 1
ATOM 1475 C CA . PRO A 1 344 ? -40.950 27.300 -18.471 1.00 65.41 433 PRO A CA 1
ATOM 1476 C C . PRO A 1 344 ? 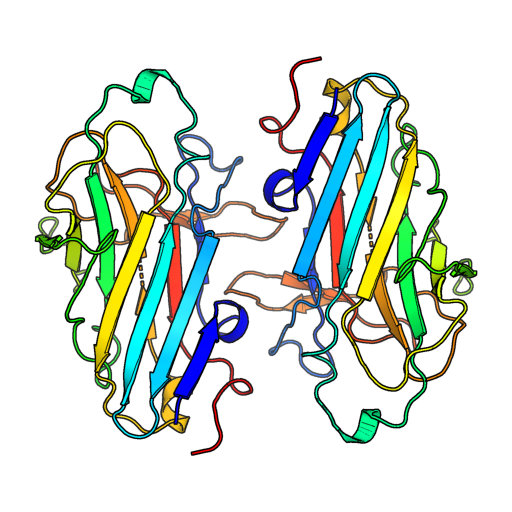-41.067 26.972 -19.949 1.00 69.51 433 PRO A C 1
ATOM 1477 O O . PRO A 1 344 ? -41.867 26.150 -20.383 1.00 68.23 433 PRO A O 1
ATOM 1481 N N . SER A 1 345 ? -40.145 27.596 -20.668 1.00 75.22 434 SER A N 1
ATOM 1482 C CA . SER A 1 345 ? -40.151 27.753 -22.101 1.00 80.35 434 SER A CA 1
ATOM 1483 C C . SER A 1 345 ? -40.377 26.490 -22.993 1.00 82.06 434 SER A C 1
ATOM 1484 O O . SER A 1 345 ? -41.027 26.617 -24.036 1.00 84.73 434 SER A O 1
ATOM 1487 N N . ASP A 1 346 ? -39.868 25.300 -22.624 1.00 81.83 435 ASP A N 1
ATOM 1488 C CA . ASP A 1 346 ? -39.929 24.058 -23.511 1.00 83.71 435 ASP A CA 1
ATOM 1489 C C . ASP A 1 346 ? -40.205 24.334 -25.021 1.00 87.31 435 ASP A C 1
ATOM 1490 O O . ASP A 1 346 ? -39.378 24.060 -25.899 1.00 90.19 435 ASP A O 1
ATOM 1495 N N . THR B 1 147 ? -34.019 44.524 26.757 1.00 64.94 236 THR B N 1
ATOM 1496 C CA . THR B 1 147 ? -33.307 43.950 25.597 1.00 64.56 236 THR B CA 1
ATOM 1497 C C . THR B 1 147 ? -34.367 43.667 24.498 1.00 60.68 236 THR B C 1
ATOM 1498 O O . THR B 1 147 ? -35.562 43.945 24.676 1.00 59.23 236 THR B O 1
ATOM 1502 N N . LYS B 1 148 ? -33.932 43.133 23.356 1.00 59.39 237 LYS B N 1
ATOM 1503 C CA . LYS B 1 148 ? -34.723 43.214 22.125 1.00 55.40 237 LYS B CA 1
ATOM 1504 C C . LYS B 1 148 ? -35.280 41.885 21.619 1.00 53.60 237 LYS B C 1
ATOM 1505 O O . LYS B 1 148 ? -34.705 40.851 21.822 1.00 55.77 237 LYS B O 1
ATOM 1511 N N . THR B 1 149 ? -36.396 41.918 20.917 1.00 49.94 238 THR B N 1
ATOM 1512 C CA . THR B 1 149 ? -36.949 40.696 20.358 1.00 48.82 238 THR B CA 1
ATOM 1513 C C . THR B 1 149 ? -37.306 40.923 18.896 1.00 45.61 238 THR B C 1
ATOM 1514 O O . THR B 1 149 ? -37.808 41.964 18.534 1.00 44.03 238 THR B O 1
ATOM 1518 N N . THR B 1 150 ? -37.014 39.972 18.032 1.00 45.14 239 THR B N 1
ATOM 1519 C CA . THR B 1 150 ? -37.397 40.147 16.653 1.00 42.21 239 THR B CA 1
ATOM 1520 C C . THR B 1 150 ? -38.676 39.364 16.382 1.00 41.00 239 THR B C 1
ATOM 1521 O O . THR B 1 150 ? -38.766 38.177 16.686 1.00 42.11 239 THR B O 1
ATOM 1525 N N . PHE B 1 151 ? -39.660 40.051 15.814 1.00 38.35 240 PHE B N 1
ATOM 1526 C CA . PHE B 1 151 ? -40.884 39.424 15.379 1.00 37.30 240 PHE B CA 1
ATOM 1527 C C . PHE B 1 151 ? -40.867 39.352 13.878 1.00 35.34 240 PHE B C 1
ATOM 1528 O O . PHE B 1 151 ? -40.289 40.229 13.249 1.00 34.45 240 PHE B O 1
ATOM 1536 N N . THR B 1 152 ? -41.467 38.302 13.316 1.00 34.99 241 THR B N 1
ATOM 1537 C CA . THR B 1 152 ? -41.674 38.196 11.892 1.00 33.58 241 THR B CA 1
ATOM 1538 C C . THR B 1 152 ? -43.120 37.812 11.707 1.00 33.48 241 THR B C 1
ATOM 1539 O O . THR B 1 152 ? -43.799 37.582 12.673 1.00 34.68 241 THR B O 1
ATOM 1543 N N . ILE B 1 153 ? -43.578 37.734 10.461 1.00 33.24 242 ILE B N 1
ATOM 1544 C CA . ILE B 1 153 ? -44.987 37.490 10.122 1.00 33.29 242 ILE B CA 1
ATOM 1545 C C . ILE B 1 153 ? -45.440 36.341 10.947 1.00 34.94 242 ILE B C 1
ATOM 1546 O O . ILE B 1 153 ? -46.508 36.373 11.554 1.00 35.20 242 ILE B O 1
ATOM 1551 N N . SER B 1 154 ? -44.618 35.314 11.021 1.00 36.41 243 SER B N 1
ATOM 1552 C CA . SER B 1 154 ? -45.120 34.114 11.678 1.00 39.12 243 SER B CA 1
ATOM 1553 C C . SER B 1 154 ? -45.398 34.317 13.170 1.00 39.63 243 SER B C 1
ATOM 1554 O O . SER B 1 154 ? -45.924 33.431 13.839 1.00 41.48 243 SER B O 1
ATOM 1557 N N . ASP B 1 155 ? -45.027 35.475 13.691 1.00 38.42 244 ASP B N 1
ATOM 1558 C CA . ASP B 1 155 ? -45.362 35.835 15.068 1.00 39.80 244 ASP B CA 1
ATOM 1559 C C . ASP B 1 155 ? -46.673 36.630 15.135 1.00 38.98 244 ASP B C 1
ATOM 1560 O O . ASP B 1 155 ? -47.089 37.039 16.218 1.00 39.90 244 ASP B O 1
ATOM 1565 N N . PHE B 1 156 ? -47.334 36.846 14.003 1.00 37.38 245 PHE B N 1
ATOM 1566 C CA . PHE B 1 156 ? -48.639 37.472 14.018 1.00 37.16 245 PHE B CA 1
ATOM 1567 C C . PHE B 1 156 ? -49.736 36.613 13.468 1.00 38.76 245 PHE B C 1
ATOM 1568 O O . PHE B 1 156 ? -50.841 37.080 13.436 1.00 39.01 245 PHE B O 1
ATOM 1576 N N . SER B 1 157 ? -49.428 35.413 12.966 1.00 40.52 246 SER B N 1
ATOM 1577 C CA . SER B 1 157 ? -50.403 34.429 12.475 1.00 43.19 246 SER B CA 1
ATOM 1578 C C . SER B 1 157 ? -51.840 34.603 12.978 1.00 44.67 246 SER B C 1
ATOM 1579 O O . SER B 1 157 ? -52.816 34.637 12.203 1.00 44.62 246 SER B O 1
ATOM 1582 N N . ASN B 1 158 ? -51.972 34.640 14.298 1.00 45.94 247 ASN B N 1
ATOM 1583 C CA . ASN B 1 158 ? -53.252 34.389 14.894 1.00 48.54 247 ASN B CA 1
ATOM 1584 C C . ASN B 1 158 ? -54.210 35.477 14.620 1.00 47.83 247 ASN B C 1
ATOM 1585 O O . ASN B 1 158 ? -55.315 35.215 14.182 1.00 49.74 247 ASN B O 1
ATOM 1590 N N . GLY B 1 159 ? -53.803 36.694 14.880 1.00 46.01 248 GLY B N 1
ATOM 1591 C CA . GLY B 1 159 ? -54.664 37.800 14.576 1.00 46.62 248 GLY B CA 1
ATOM 1592 C C . GLY B 1 159 ? -54.202 38.425 13.308 1.00 45.06 248 GLY B C 1
ATOM 1593 O O . GLY B 1 159 ? -53.002 38.379 12.941 1.00 44.13 248 GLY B O 1
ATOM 1594 N N . GLY B 1 160 ? -55.113 39.059 12.603 1.00 46.28 249 GLY B N 1
ATOM 1595 C CA . GLY B 1 160 ? -54.679 39.814 11.386 1.00 44.54 249 GLY B CA 1
ATOM 1596 C C . GLY B 1 160 ? -54.061 39.025 10.200 1.00 43.01 249 GLY B C 1
ATOM 1597 O O . GLY B 1 160 ? -53.714 37.858 10.288 1.00 43.02 249 GLY B O 1
ATOM 1598 N N . THR B 1 161 ? -53.835 39.764 9.126 1.00 41.49 250 THR B N 1
ATOM 1599 C CA . THR B 1 161 ? -54.216 39.375 7.801 1.00 41.32 250 THR B CA 1
ATOM 1600 C C . THR B 1 161 ? -53.139 39.730 6.834 1.00 39.03 250 THR B C 1
ATOM 1601 O O . THR B 1 161 ? -52.618 40.839 6.906 1.00 38.48 250 THR B O 1
ATOM 1605 N N . GLN B 1 162 ? -52.799 38.811 5.930 1.00 38.61 251 GLN B N 1
ATOM 1606 C CA . GLN B 1 162 ? -51.868 39.119 4.857 1.00 36.75 251 GLN B CA 1
ATOM 1607 C C . GLN B 1 162 ? -52.702 39.496 3.679 1.00 36.77 251 GLN B C 1
ATOM 1608 O O . GLN B 1 162 ? -53.817 39.007 3.536 1.00 38.86 251 GLN B O 1
ATOM 1614 N N . TYR B 1 163 ? -52.174 40.389 2.848 1.00 35.10 252 TYR B N 1
ATOM 1615 C CA . TYR B 1 163 ? -52.919 40.963 1.716 1.00 35.39 252 TYR B CA 1
ATOM 1616 C C . TYR B 1 163 ? -52.142 40.765 0.405 1.00 34.08 252 TYR B C 1
ATOM 1617 O O . TYR B 1 163 ? -50.952 41.026 0.339 1.00 33.23 252 TYR B O 1
ATOM 1626 N N . TYR B 1 164 ? -52.816 40.313 -0.639 1.00 34.60 253 TYR B N 1
ATOM 1627 C CA . TYR B 1 164 ? -52.129 39.940 -1.845 1.00 34.23 253 TYR B CA 1
ATOM 1628 C C . TYR B 1 164 ? -52.503 40.880 -2.971 1.00 34.33 253 TYR B C 1
ATOM 1629 O O . TYR B 1 164 ? -53.219 41.847 -2.789 1.00 34.73 253 TYR B O 1
ATOM 1638 N N . TRP B 1 165 ? -51.984 40.614 -4.151 1.00 34.40 254 TRP B N 1
ATOM 1639 C CA . TRP B 1 165 ? -52.351 41.401 -5.317 1.00 35.18 254 TRP B CA 1
ATOM 1640 C C . TRP B 1 165 ? -52.816 40.487 -6.424 1.00 37.40 254 TRP B C 1
ATOM 1641 O O . TRP B 1 165 ? -52.100 39.583 -6.792 1.00 37.02 254 TRP B O 1
ATOM 1652 N N . ALA B 1 166 ? -54.063 40.646 -6.850 1.00 40.34 255 ALA B N 1
ATOM 1653 C CA . ALA B 1 166 ? -54.511 40.148 -8.155 1.00 43.62 255 ALA B CA 1
ATOM 1654 C C . ALA B 1 166 ? -54.328 41.372 -8.926 1.00 44.24 255 ALA B C 1
ATOM 1655 O O . ALA B 1 166 ? -54.542 42.463 -8.318 1.00 45.64 255 ALA B O 1
ATOM 1657 N N . GLY B 1 167 ? -53.970 41.252 -10.202 1.00 44.30 256 GLY B N 1
ATOM 1658 C CA . GLY B 1 167 ? -53.903 42.447 -11.041 1.00 44.90 256 GLY B CA 1
ATOM 1659 C C . GLY B 1 167 ? -55.185 42.511 -11.787 1.00 47.72 256 GLY B C 1
ATOM 1660 O O . GLY B 1 167 ? -56.201 42.819 -11.234 1.00 47.50 256 GLY B O 1
ATOM 1661 N N . GLY B 1 168 ? -55.138 42.155 -13.052 1.00 50.34 257 GLY B N 1
ATOM 1662 C CA . GLY B 1 168 ? -56.368 41.891 -13.785 1.00 55.17 257 GLY B CA 1
ATOM 1663 C C . GLY B 1 168 ? -56.869 40.441 -13.648 1.00 57.37 257 GLY B C 1
ATOM 1664 O O . GLY B 1 168 ? -57.621 39.948 -14.555 1.00 61.79 257 GLY B O 1
ATOM 1665 N N . ASN B 1 169 ? -56.470 39.741 -12.557 1.00 54.63 258 ASN B N 1
ATOM 1666 C CA . ASN B 1 169 ? -56.703 38.302 -12.464 1.00 55.10 258 ASN B CA 1
ATOM 1667 C C . ASN B 1 169 ? -56.775 37.761 -11.054 1.00 53.44 258 ASN B C 1
ATOM 1668 O O . ASN B 1 169 ? -55.793 37.284 -10.512 1.00 51.63 258 ASN B O 1
ATOM 1673 N N . ALA B 1 170 ? -57.972 37.798 -10.481 1.00 54.73 259 ALA B N 1
ATOM 1674 C CA . ALA B 1 170 ? -58.234 37.225 -9.172 1.00 53.90 259 ALA B CA 1
ATOM 1675 C C . ALA B 1 170 ? -57.909 35.710 -9.056 1.00 54.65 259 ALA B C 1
ATOM 1676 O O . ALA B 1 170 ? -57.948 35.114 -7.959 1.00 54.18 259 ALA B O 1
ATOM 1678 N N . ASN B 1 171 ? -57.592 35.073 -10.175 1.00 55.99 260 ASN B N 1
ATOM 1679 C CA . ASN B 1 171 ? -57.227 33.666 -10.135 1.00 56.97 260 ASN B CA 1
ATOM 1680 C C . ASN B 1 171 ? -55.727 33.467 -10.148 1.00 54.02 260 ASN B C 1
ATOM 1681 O O . ASN B 1 171 ? -55.250 32.344 -10.167 1.00 54.78 260 ASN B O 1
ATOM 1686 N N . ASN B 1 172 ? -54.985 34.567 -10.109 1.00 50.96 261 ASN B N 1
ATOM 1687 C CA . ASN B 1 172 ? -53.539 34.495 -10.141 1.00 48.41 261 ASN B CA 1
ATOM 1688 C C . ASN B 1 172 ? -52.919 35.395 -9.105 1.00 45.18 261 ASN B C 1
ATOM 1689 O O . ASN B 1 172 ? -52.137 36.287 -9.429 1.00 43.38 261 ASN B O 1
ATOM 1694 N N . LEU B 1 173 ? -53.269 35.151 -7.847 1.00 44.71 262 LEU B N 1
ATOM 1695 C CA . LEU B 1 173 ? -52.851 36.053 -6.780 1.00 41.90 262 LEU B CA 1
ATOM 1696 C C . LEU B 1 173 ? -51.381 35.898 -6.578 1.00 40.46 262 LEU B C 1
ATOM 1697 O O . LEU B 1 173 ? -50.831 34.786 -6.765 1.00 42.34 262 LEU B O 1
ATOM 1702 N N . LYS B 1 174 ? -50.776 37.017 -6.176 1.00 38.07 263 LYS B N 1
ATOM 1703 C CA . LYS B 1 174 ? -49.351 37.141 -5.983 1.00 36.50 263 LYS B CA 1
ATOM 1704 C C . LYS B 1 174 ? -49.055 37.960 -4.744 1.00 34.64 263 LYS B C 1
ATOM 1705 O O . LYS B 1 174 ? -49.825 38.874 -4.397 1.00 33.26 263 LYS B O 1
ATOM 1711 N N . ASN B 1 175 ? -47.953 37.584 -4.068 1.00 34.34 264 ASN B N 1
ATOM 1712 C CA . ASN B 1 175 ? -47.477 38.190 -2.807 1.00 32.71 264 ASN B CA 1
ATOM 1713 C C . ASN B 1 175 ? -46.221 38.964 -3.052 1.00 30.86 264 ASN B C 1
ATOM 1714 O O . ASN B 1 175 ? -45.181 38.394 -3.331 1.00 31.70 264 ASN B O 1
ATOM 1719 N N . PRO B 1 176 ? -46.297 40.263 -2.928 1.00 28.96 265 PRO B N 1
ATOM 1720 C CA . PRO B 1 176 ? -45.122 41.060 -3.131 1.00 28.56 265 PRO B CA 1
ATOM 1721 C C . PRO B 1 176 ? -44.331 41.324 -1.847 1.00 28.04 265 PRO B C 1
ATOM 1722 O O . PRO B 1 176 ? -43.375 42.109 -1.880 1.00 27.28 265 PRO B O 1
ATOM 1726 N N . ILE B 1 177 ? -44.709 40.682 -0.739 1.00 27.84 266 ILE B N 1
ATOM 1727 C CA . ILE B 1 177 ? -43.946 40.837 0.473 1.00 27.73 266 ILE B CA 1
ATOM 1728 C C . ILE B 1 177 ? -43.041 39.612 0.721 1.00 29.49 266 ILE B C 1
ATOM 1729 O O . ILE B 1 177 ? -43.515 38.529 1.047 1.00 31.05 266 ILE B O 1
ATOM 1734 N N . SER B 1 178 ? -41.726 39.779 0.576 1.00 30.43 267 SER B N 1
ATOM 1735 C CA . SER B 1 178 ? -40.783 38.736 0.999 1.00 32.16 267 SER B CA 1
ATOM 1736 C C . SER B 1 178 ? -40.840 38.558 2.490 1.00 32.40 267 SER B C 1
ATOM 1737 O O . SER B 1 178 ? -40.748 37.457 2.945 1.00 34.32 267 SER B O 1
ATOM 1740 N N . SER B 1 179 ? -40.938 39.624 3.276 1.00 31.51 268 SER B N 1
ATOM 1741 C CA . SER B 1 179 ? -40.843 39.458 4.734 1.00 31.76 268 SER B CA 1
ATOM 1742 C C . SER B 1 179 ? -41.205 40.729 5.504 1.00 30.67 268 SER B C 1
ATOM 1743 O O . SER B 1 179 ? -41.004 41.835 5.041 1.00 30.45 268 SER B O 1
ATOM 1746 N N . ILE B 1 180 ? -41.706 40.575 6.707 1.00 30.91 269 ILE B N 1
ATOM 1747 C CA . ILE B 1 180 ? -41.807 41.705 7.590 1.00 30.42 269 ILE B CA 1
ATOM 1748 C C . ILE B 1 180 ? -41.158 41.277 8.874 1.00 32.46 269 ILE B C 1
ATOM 1749 O O . ILE B 1 180 ? -41.271 40.116 9.277 1.00 34.33 269 ILE B O 1
ATOM 1754 N N . SER B 1 181 ? -40.494 42.218 9.516 1.00 32.97 270 SER B N 1
ATOM 1755 C CA . SER B 1 181 ? -39.657 41.930 10.654 1.00 34.68 270 SER B CA 1
ATOM 1756 C C . SER B 1 181 ? -39.698 43.165 11.532 1.00 34.51 270 SER B C 1
ATOM 1757 O O . SER B 1 181 ? -39.491 44.275 11.026 1.00 34.69 270 SER B O 1
ATOM 1760 N N . ALA B 1 182 ? -39.984 42.975 12.822 1.00 34.93 271 ALA B N 1
ATOM 1761 C CA . ALA B 1 182 ? -40.091 44.068 13.783 1.00 34.97 271 ALA B CA 1
ATOM 1762 C C . ALA B 1 182 ? -39.173 43.811 14.956 1.00 37.44 271 ALA B C 1
ATOM 1763 O O . ALA B 1 182 ? -39.253 42.742 15.567 1.00 39.53 271 ALA B O 1
ATOM 1765 N N . VAL B 1 183 ? -38.301 44.765 15.278 1.00 38.02 272 VAL B N 1
ATOM 1766 C CA . VAL B 1 183 ? -37.434 44.641 16.448 1.00 40.36 272 VAL B CA 1
ATOM 1767 C C . VAL B 1 183 ? -37.991 45.509 17.579 1.00 41.06 272 VAL B C 1
ATOM 1768 O O . VAL B 1 183 ? -38.015 46.733 17.488 1.00 41.01 272 VAL B O 1
ATOM 1772 N N . TYR B 1 184 ? -38.434 44.870 18.649 1.00 42.60 273 TYR B N 1
ATOM 1773 C CA . TYR B 1 184 ? -39.050 45.560 19.775 1.00 44.19 273 TYR B CA 1
ATOM 1774 C C . TYR B 1 184 ? -38.049 45.595 20.885 1.00 47.82 273 TYR B C 1
ATOM 1775 O O . TYR B 1 184 ? -37.521 44.550 21.240 1.00 49.59 273 TYR B O 1
ATOM 1784 N N . ASP B 1 185 ? -37.785 46.788 21.423 1.00 50.05 274 ASP B N 1
ATOM 1785 C CA . ASP B 1 185 ? -36.931 46.965 22.602 1.00 54.08 274 ASP B CA 1
ATOM 1786 C C . ASP B 1 185 ? -37.817 47.100 23.855 1.00 55.87 274 ASP B C 1
ATOM 1787 O O . ASP B 1 185 ? -38.562 48.081 23.975 1.00 55.60 274 ASP B O 1
ATOM 1792 N N . SER B 1 186 ? -37.726 46.157 24.800 1.00 58.04 275 SER B N 1
ATOM 1793 C CA . SER B 1 186 ? -38.558 46.264 25.998 1.00 59.84 275 SER B CA 1
ATOM 1794 C C . SER B 1 186 ? -38.175 47.455 26.875 1.00 62.54 275 SER B C 1
ATOM 1795 O O . SER B 1 186 ? -39.027 47.992 27.555 1.00 63.52 275 SER B O 1
ATOM 1798 N N . ALA B 1 187 ? -36.926 47.900 26.849 1.00 64.47 276 ALA B N 1
ATOM 1799 C CA . ALA B 1 187 ? -36.546 49.051 27.689 1.00 67.78 276 ALA B CA 1
ATOM 1800 C C . ALA B 1 187 ? -37.117 50.375 27.203 1.00 66.64 276 ALA B C 1
ATOM 1801 O O . ALA B 1 187 ? -37.486 51.201 28.012 1.00 68.72 276 ALA B O 1
ATOM 1803 N N . THR B 1 188 ? -37.156 50.621 25.904 1.00 64.01 277 THR B N 1
ATOM 1804 C CA . THR B 1 188 ? -37.646 51.925 25.457 1.00 63.43 277 THR B CA 1
ATOM 1805 C C . THR B 1 188 ? -39.031 51.830 24.866 1.00 60.41 277 THR B C 1
ATOM 1806 O O . THR B 1 188 ? -39.752 52.799 24.850 1.00 61.15 277 THR B O 1
ATOM 1810 N N . GLY B 1 189 ? -39.414 50.675 24.370 1.00 57.79 278 GLY B N 1
ATOM 1811 C CA . GLY B 1 189 ? -40.702 50.571 23.706 1.00 55.08 278 GLY B CA 1
ATOM 1812 C C . GLY B 1 189 ? -40.612 50.873 22.230 1.00 52.09 278 GLY B C 1
ATOM 1813 O O . GLY B 1 189 ? -41.596 50.784 21.514 1.00 50.49 278 GLY B O 1
ATOM 1814 N N . LYS B 1 190 ? -39.421 51.179 21.754 1.00 51.61 279 LYS B N 1
ATOM 1815 C CA . LYS B 1 190 ? -39.230 51.374 20.336 1.00 49.19 279 LYS B CA 1
ATOM 1816 C C . LYS B 1 190 ? -39.410 50.090 19.547 1.00 45.99 279 LYS B C 1
ATOM 1817 O O . LYS B 1 190 ? -38.855 49.052 19.907 1.00 46.56 279 LYS B O 1
ATOM 1823 N N . ILE B 1 191 ? -40.156 50.180 18.446 1.00 42.69 280 ILE B N 1
ATOM 1824 C CA . ILE B 1 191 ? -40.235 49.083 17.482 1.00 39.80 280 ILE B CA 1
ATOM 1825 C C . ILE B 1 191 ? -39.705 49.576 16.175 1.00 38.32 280 ILE B C 1
ATOM 1826 O O . ILE B 1 191 ? -40.146 50.629 15.706 1.00 37.95 280 ILE B O 1
ATOM 1831 N N . SER B 1 192 ? -38.803 48.794 15.572 1.00 37.68 281 SER B N 1
ATOM 1832 C CA . SER B 1 192 ? -38.189 49.123 14.288 1.00 36.35 281 SER B CA 1
ATOM 1833 C C . SER B 1 192 ? -38.609 48.123 13.263 1.00 34.38 281 SER B C 1
ATOM 1834 O O . SER B 1 192 ? -38.256 46.954 13.366 1.00 35.30 281 SER B O 1
ATOM 1837 N N . TRP B 1 193 ? -39.312 48.590 12.245 1.00 32.80 282 TRP B N 1
ATOM 1838 C CA . TRP B 1 193 ? -39.896 47.717 11.237 1.00 30.96 282 TRP B CA 1
ATOM 1839 C C . TRP B 1 193 ? -39.006 47.631 10.040 1.00 30.77 282 TRP B C 1
ATOM 1840 O O . TRP B 1 193 ? -38.255 48.550 9.755 1.00 31.49 282 TRP B O 1
ATOM 1851 N N . THR B 1 194 ? -39.103 46.512 9.344 1.00 30.43 283 THR B N 1
ATOM 1852 C CA . THR B 1 194 ? -38.445 46.313 8.075 1.00 30.63 283 THR B CA 1
ATOM 1853 C C . THR B 1 194 ? -39.408 45.514 7.232 1.00 29.31 283 THR B C 1
ATOM 1854 O O . THR B 1 194 ? -39.814 44.434 7.596 1.00 29.49 283 THR B O 1
ATOM 1858 N N . VAL B 1 195 ? -39.777 46.060 6.098 1.00 28.82 284 VAL B N 1
ATOM 1859 C CA . VAL B 1 195 ? -40.553 45.338 5.122 1.00 28.14 284 VAL B CA 1
ATOM 1860 C C . VAL B 1 195 ? -39.721 45.122 3.892 1.00 28.32 284 VAL B C 1
ATOM 1861 O O . VAL B 1 195 ? -39.117 46.030 3.397 1.00 28.78 284 VAL B O 1
ATOM 1865 N N . GLU B 1 196 ? -39.679 43.902 3.418 1.00 28.70 285 GLU B N 1
ATOM 1866 C CA . GLU B 1 196 ? -38.937 43.572 2.234 1.00 29.90 285 GLU B CA 1
ATOM 1867 C C . GLU B 1 196 ? -39.962 43.379 1.182 1.00 28.88 285 GLU B C 1
ATOM 1868 O O . GLU B 1 196 ? -40.636 42.349 1.207 1.00 29.21 285 GLU B O 1
ATOM 1874 N N . TYR B 1 197 ? -40.081 44.377 0.298 1.00 28.05 286 TYR B N 1
ATOM 1875 C CA . TYR B 1 197 ? -41.011 44.439 -0.834 1.00 27.32 286 TYR B CA 1
ATOM 1876 C C . TYR B 1 197 ? -40.341 43.969 -2.136 1.00 28.58 286 TYR B C 1
ATOM 1877 O O . TYR B 1 197 ? -39.294 44.484 -2.502 1.00 29.24 286 TYR B O 1
ATOM 1886 N N . ASP B 1 198 ? -40.953 43.023 -2.841 1.00 29.51 287 ASP B N 1
ATOM 1887 C CA . ASP B 1 198 ? -40.461 42.566 -4.135 1.00 32.04 287 ASP B CA 1
ATOM 1888 C C . ASP B 1 198 ? -41.531 42.558 -5.213 1.00 32.26 287 ASP B C 1
ATOM 1889 O O . ASP B 1 198 ? -42.183 41.573 -5.449 1.00 33.36 287 ASP B O 1
ATOM 1894 N N . PRO B 1 199 ? -41.721 43.668 -5.885 1.00 32.89 288 PRO B N 1
ATOM 1895 C CA . PRO B 1 199 ? -42.724 43.721 -6.918 1.00 33.85 288 PRO B CA 1
ATOM 1896 C C . PRO B 1 199 ? -42.254 43.142 -8.247 1.00 35.79 288 PRO B C 1
ATOM 1897 O O . PRO B 1 199 ? -43.002 43.093 -9.211 1.00 36.39 288 PRO B O 1
ATOM 1901 N N . THR B 1 200 ? -40.997 42.740 -8.262 1.00 37.29 289 THR B N 1
ATOM 1902 C CA . THR B 1 200 ? -40.315 42.160 -9.389 1.00 39.24 289 THR B CA 1
ATOM 1903 C C . THR B 1 200 ? -41.078 41.085 -10.087 1.00 40.97 289 THR B C 1
ATOM 1904 O O . THR B 1 200 ? -40.954 40.945 -11.289 1.00 42.36 289 THR B O 1
ATOM 1908 N N . THR B 1 201 ? -41.874 40.302 -9.370 1.00 43.61 290 THR B N 1
ATOM 1909 C CA . THR B 1 201 ? -42.532 39.182 -10.075 1.00 47.27 290 THR B CA 1
ATOM 1910 C C . THR B 1 201 ? -43.875 39.614 -10.687 1.00 45.97 290 THR B C 1
ATOM 1911 O O . THR B 1 201 ? -44.211 39.190 -11.808 1.00 48.04 290 THR B O 1
ATOM 1915 N N .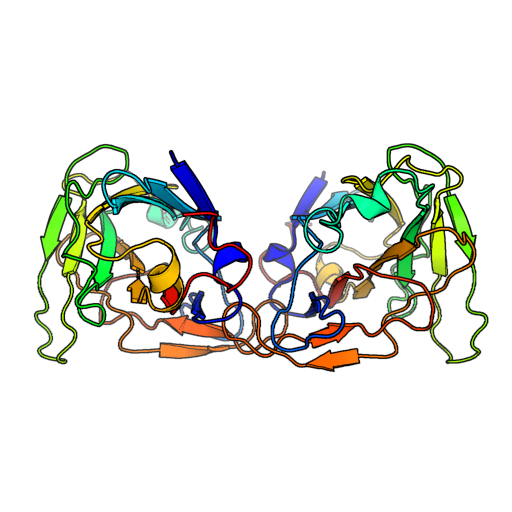 ILE B 1 202 ? -44.618 40.454 -9.953 1.00 42.51 291 ILE B N 1
ATOM 1916 C CA . ILE B 1 202 ? -45.824 41.062 -10.498 1.00 40.45 291 ILE B CA 1
ATOM 1917 C C . ILE B 1 202 ? -45.519 41.907 -11.745 1.00 38.41 291 ILE B C 1
ATOM 1918 O O . ILE B 1 202 ? -46.217 41.789 -12.753 1.00 39.35 291 ILE B O 1
ATOM 1923 N N . LEU B 1 203 ? -44.469 42.732 -11.654 1.00 35.46 292 LEU B N 1
ATOM 1924 C CA . LEU B 1 203 ? -44.028 43.621 -12.717 1.00 33.56 292 LEU B CA 1
ATOM 1925 C C . LEU B 1 203 ? -42.843 43.035 -13.501 1.00 35.24 292 LEU B C 1
ATOM 1926 O O . LEU B 1 203 ? -41.835 43.667 -13.735 1.00 33.75 292 LEU B O 1
ATOM 1931 N N . LYS B 1 204 ? -43.029 41.798 -13.935 1.00 38.67 293 LYS B N 1
ATOM 1932 C CA . LYS B 1 204 ? -42.119 41.071 -14.821 1.00 41.29 293 LYS B CA 1
ATOM 1933 C C . LYS B 1 204 ? -41.715 41.878 -16.041 1.00 40.16 293 LYS B C 1
ATOM 1934 O O . LYS B 1 204 ? -40.530 41.876 -16.402 1.00 42.00 293 LYS B O 1
ATOM 1940 N N . SER B 1 205 ? -42.682 42.527 -16.705 1.00 37.77 294 SER B N 1
ATOM 1941 C CA . SER B 1 205 ? -42.445 42.957 -18.101 1.00 36.87 294 SER B CA 1
ATOM 1942 C C . SER B 1 205 ? -41.206 43.809 -18.365 1.00 34.51 294 SER B C 1
ATOM 1943 O O . SER B 1 205 ? -40.876 44.694 -17.596 1.00 32.81 294 SER B O 1
ATOM 1946 N N . PRO B 1 206 ? -40.524 43.536 -19.465 1.00 34.64 295 PRO B N 1
ATOM 1947 C CA . PRO B 1 206 ? -39.397 44.294 -19.895 1.00 34.52 295 PRO B CA 1
ATOM 1948 C C . PRO B 1 206 ? -39.788 45.641 -20.473 1.00 32.90 295 PRO B C 1
ATOM 1949 O O . PRO B 1 206 ? -38.952 46.515 -20.637 1.00 32.95 295 PRO B O 1
ATOM 1953 N N . ALA B 1 207 ? -41.047 45.816 -20.808 1.00 32.27 296 ALA B N 1
ATOM 1954 C CA . ALA B 1 207 ? -41.489 47.116 -21.277 1.00 31.12 296 ALA B CA 1
ATOM 1955 C C . ALA B 1 207 ? -41.350 48.144 -20.189 1.00 29.23 296 ALA B C 1
ATOM 1956 O O . ALA B 1 207 ? -41.512 49.301 -20.466 1.00 28.71 296 ALA B O 1
ATOM 1958 N N . LEU B 1 208 ? -41.107 47.702 -18.956 1.00 28.74 297 LEU B N 1
ATOM 1959 C CA . LEU B 1 208 ? -41.083 48.574 -17.794 1.00 27.98 297 LEU B CA 1
ATOM 1960 C C . LEU B 1 208 ? -39.680 49.101 -17.475 1.00 29.41 297 LEU B C 1
ATOM 1961 O O . LEU B 1 208 ? -39.513 50.053 -16.698 1.00 28.01 297 LEU B O 1
ATOM 1966 N N . LYS B 1 209 ? -38.667 48.503 -18.100 1.00 32.41 298 LYS B N 1
ATOM 1967 C CA . LYS B 1 209 ? -37.257 48.761 -17.732 1.00 34.46 298 LYS B CA 1
ATOM 1968 C C . LYS B 1 209 ? -36.914 50.245 -17.811 1.00 34.64 298 LYS B C 1
ATOM 1969 O O . LYS B 1 209 ? -36.123 50.728 -17.024 1.00 34.98 298 LYS B O 1
ATOM 1975 N N . THR B 1 210 ? -37.516 50.976 -18.748 1.00 35.01 299 THR B N 1
ATOM 1976 C CA . THR B 1 210 ? -37.099 52.366 -18.977 1.00 35.97 299 THR B CA 1
ATOM 1977 C C . THR B 1 210 ? -37.780 53.310 -17.998 1.00 34.49 299 THR B C 1
ATOM 1978 O O . THR B 1 210 ? -37.468 54.485 -17.990 1.00 35.54 299 THR B O 1
ATOM 1982 N N . LEU B 1 211 ? -38.716 52.809 -17.192 1.00 32.30 300 LEU B N 1
ATOM 1983 C CA . LEU B 1 211 ? -39.576 53.700 -16.397 1.00 31.24 300 LEU B CA 1
ATOM 1984 C C . LEU B 1 211 ? -38.886 54.215 -15.138 1.00 31.56 300 LEU B C 1
ATOM 1985 O O . LEU B 1 211 ? -37.896 53.650 -14.683 1.00 32.57 300 LEU B O 1
ATOM 1990 N N . LYS B 1 212 ? -39.424 55.285 -14.571 1.00 31.42 301 LYS B N 1
ATOM 1991 C CA . LYS B 1 212 ? -38.859 55.829 -13.373 1.00 31.64 301 LYS B CA 1
ATOM 1992 C C . LYS B 1 212 ? -39.861 55.667 -12.231 1.00 29.01 301 LYS B C 1
ATOM 1993 O O . LYS B 1 212 ? -40.686 56.536 -11.955 1.00 28.90 301 LYS B O 1
ATOM 1999 N N . THR B 1 213 ? -39.752 54.523 -11.569 1.00 26.92 302 THR B N 1
ATOM 2000 C CA . THR B 1 213 ? -40.762 54.049 -10.640 1.00 25.21 302 THR B CA 1
ATOM 2001 C C . THR B 1 213 ? -40.580 54.587 -9.256 1.00 25.15 302 THR B C 1
ATOM 2002 O O . THR B 1 213 ? -39.461 54.837 -8.819 1.00 26.64 302 THR B O 1
ATOM 2006 N N . TYR B 1 214 ? -41.691 54.766 -8.571 1.00 24.39 303 TYR B N 1
ATOM 2007 C CA . TYR B 1 214 ? -41.713 55.230 -7.202 1.00 25.39 303 TYR B CA 1
ATOM 2008 C C . TYR B 1 214 ? -42.170 54.084 -6.325 1.00 25.26 303 TYR B C 1
ATOM 2009 O O . TYR B 1 214 ? -43.049 53.296 -6.752 1.00 25.97 303 TYR B O 1
ATOM 2018 N N . THR B 1 215 ? -41.623 53.987 -5.110 1.00 25.09 304 THR B N 1
ATOM 2019 C CA . THR B 1 215 ? -42.146 53.040 -4.145 1.00 24.61 304 THR B CA 1
ATOM 2020 C C . THR B 1 215 ? -42.801 53.748 -2.984 1.00 25.05 304 THR B C 1
ATOM 2021 O O . THR B 1 215 ? -42.457 54.884 -2.672 1.00 26.59 304 THR B O 1
ATOM 2025 N N . GLY B 1 216 ? -43.774 53.099 -2.361 1.00 24.33 305 GLY B N 1
ATOM 2026 C CA . GLY B 1 216 ? -44.444 53.713 -1.221 1.00 25.26 305 GLY B CA 1
ATOM 2027 C C . GLY B 1 216 ? -44.945 52.722 -0.183 1.00 25.36 305 GLY B C 1
ATOM 2028 O O . GLY B 1 216 ? -45.229 51.520 -0.466 1.00 25.71 305 GLY B O 1
ATOM 2029 N N . ILE B 1 217 ? -45.071 53.200 1.035 1.00 25.38 306 ILE B N 1
ATOM 2030 C CA . ILE B 1 217 ? -45.532 52.338 2.092 1.00 25.18 306 ILE B CA 1
ATOM 2031 C C . ILE B 1 217 ? -46.648 53.074 2.779 1.00 26.83 306 ILE B C 1
ATOM 2032 O O . ILE B 1 217 ? -46.435 54.186 3.235 1.00 28.24 306 ILE B O 1
ATOM 2037 N N . TYR B 1 218 ? -47.849 52.511 2.799 1.00 27.56 307 TYR B N 1
ATOM 2038 C CA . TYR B 1 218 ? -48.958 53.150 3.498 1.00 29.16 307 TYR B CA 1
ATOM 2039 C C . TYR B 1 218 ? -48.879 52.513 4.839 1.00 29.74 307 TYR B C 1
ATOM 2040 O O . TYR B 1 218 ? -48.721 51.285 4.907 1.00 28.97 307 TYR B O 1
ATOM 2049 N N . ILE B 1 219 ? -48.984 53.326 5.893 1.00 30.91 308 ILE B N 1
ATOM 2050 C CA . ILE B 1 219 ? -48.929 52.833 7.269 1.00 31.53 308 ILE B CA 1
ATOM 2051 C C . ILE B 1 219 ? -50.005 53.482 8.088 1.00 34.62 308 ILE B C 1
ATOM 2052 O O . ILE B 1 219 ? -50.193 54.696 8.026 1.00 36.50 308 ILE B O 1
ATOM 2057 N N . ASP B 1 220 ? -50.687 52.703 8.902 1.00 36.26 309 ASP B N 1
ATOM 2058 C CA . ASP B 1 220 ? -51.767 53.249 9.735 1.00 39.45 309 ASP B CA 1
ATOM 2059 C C . ASP B 1 220 ? -51.582 52.752 11.148 1.00 40.20 309 ASP B C 1
ATOM 2060 O O . ASP B 1 220 ? -51.620 51.540 11.386 1.00 39.96 309 ASP B O 1
ATOM 2065 N N . THR B 1 221 ? -51.396 53.686 12.079 1.00 41.72 310 THR B N 1
ATOM 2066 C CA . THR B 1 221 ? -51.257 53.341 13.479 1.00 43.31 310 THR B CA 1
ATOM 2067 C C . THR B 1 221 ? -52.408 53.860 14.336 1.00 47.38 310 THR B C 1
ATOM 2068 O O . THR B 1 221 ? -52.315 53.952 15.567 1.00 49.65 310 THR B O 1
ATOM 2072 N N . SER B 1 222 ? -53.505 54.186 13.676 1.00 49.56 311 SER B N 1
ATOM 2073 C CA . SER B 1 222 ? -54.551 54.963 14.306 1.00 54.34 311 SER B CA 1
ATOM 2074 C C . SER B 1 222 ? -55.491 54.133 15.203 1.00 57.22 311 SER B C 1
ATOM 2075 O O . SER B 1 222 ? -56.140 54.684 16.088 1.00 59.99 311 SER B O 1
ATOM 2078 N N . SER B 1 223 ? -55.565 52.824 14.974 1.00 56.70 312 SER B N 1
ATOM 2079 C CA . SER B 1 223 ? -56.392 51.961 15.824 1.00 59.92 312 SER B CA 1
ATOM 2080 C C . SER B 1 223 ? -55.719 51.645 17.153 1.00 60.93 312 SER B C 1
ATOM 2081 O O . SER B 1 223 ? -56.353 51.114 18.068 1.00 64.23 312 SER B O 1
ATOM 2084 N N . ASP B 1 224 ? -54.421 51.916 17.252 1.00 59.21 313 ASP B N 1
ATOM 2085 C CA . ASP B 1 224 ? -53.731 51.771 18.525 1.00 59.96 313 ASP B CA 1
ATOM 2086 C C . ASP B 1 224 ? -53.363 53.124 19.078 1.00 60.27 313 ASP B C 1
ATOM 2087 O O . ASP B 1 224 ? -52.712 53.995 18.405 1.00 58.88 313 ASP B O 1
ATOM 2092 N N . SER B 1 225 ? -53.830 53.290 20.308 1.00 62.18 314 SER B N 1
ATOM 2093 C CA . SER B 1 225 ? -53.614 54.491 21.046 1.00 63.67 314 SER B CA 1
ATOM 2094 C C . SER B 1 225 ? -52.255 54.424 21.725 1.00 61.94 314 SER B C 1
ATOM 2095 O O . SER B 1 225 ? -51.751 55.430 22.202 1.00 63.39 314 SER B O 1
ATOM 2098 N N . LYS B 1 226 ? -51.654 53.241 21.758 1.00 59.11 315 LYS B N 1
ATOM 2099 C CA . LYS B 1 226 ? -50.374 53.064 22.413 1.00 57.75 315 LYS B CA 1
ATOM 2100 C C . LYS B 1 226 ? -49.238 53.148 21.412 1.00 53.94 315 LYS B C 1
ATOM 2101 O O . LYS B 1 226 ? -48.071 53.289 21.779 1.00 53.44 315 LYS B O 1
ATOM 2107 N N . LEU B 1 227 ? -49.595 53.064 20.142 1.00 51.39 316 LEU B N 1
ATOM 2108 C CA . LEU B 1 227 ? -48.638 53.154 19.059 1.00 48.23 316 LEU B CA 1
ATOM 2109 C C . LEU B 1 227 ? -48.845 54.464 18.353 1.00 48.99 316 LEU B C 1
ATOM 2110 O O . LEU B 1 227 ? -49.964 54.833 17.913 1.00 49.84 316 LEU B O 1
ATOM 2115 N N . SER B 1 228 ? -47.732 55.159 18.251 1.00 49.26 317 SER B N 1
ATOM 2116 C CA . SER B 1 228 ? -47.703 56.526 17.773 1.00 51.26 317 SER B CA 1
ATOM 2117 C C . SER B 1 228 ? -47.460 56.449 16.279 1.00 47.68 317 SER B C 1
ATOM 2118 O O . SER B 1 228 ? -47.091 55.383 15.782 1.00 44.74 317 SER B O 1
ATOM 2121 N N . THR B 1 229 ? -47.630 57.563 15.561 1.00 48.02 318 THR B N 1
ATOM 2122 C CA . THR B 1 229 ? -47.336 57.546 14.119 1.00 45.52 318 THR B CA 1
ATOM 2123 C C . THR B 1 229 ? -45.866 57.176 13.931 1.00 43.18 318 THR B C 1
ATOM 2124 O O . THR B 1 229 ? -45.084 57.230 14.872 1.00 44.86 318 THR B O 1
ATOM 2128 N N . PRO B 1 230 ? -45.494 56.775 12.726 1.00 39.99 319 PRO B N 1
ATOM 2129 C CA . PRO B 1 230 ? -44.133 56.337 12.494 1.00 38.63 319 PRO B CA 1
ATOM 2130 C C . PRO B 1 230 ? -43.131 57.459 12.213 1.00 40.00 319 PRO B C 1
ATOM 2131 O O . PRO B 1 230 ? -43.477 58.519 11.694 1.00 41.53 319 PRO B O 1
ATOM 2135 N N . THR B 1 231 ? -41.880 57.205 12.553 1.00 39.91 320 THR B N 1
ATOM 2136 C CA . THR B 1 231 ? -40.840 58.183 12.346 1.00 41.44 320 THR B CA 1
ATOM 2137 C C . THR B 1 231 ? -39.797 57.526 11.482 1.00 39.75 320 THR B C 1
ATOM 2138 O O . THR B 1 231 ? -39.841 56.316 11.244 1.00 36.70 320 THR B O 1
ATOM 2142 N N . ASN B 1 232 ? -38.886 58.361 10.983 1.00 41.76 321 ASN B N 1
ATOM 2143 C CA . ASN B 1 232 ? -37.701 57.926 10.262 1.00 41.26 321 ASN B CA 1
ATOM 2144 C C . ASN B 1 232 ? -38.037 56.919 9.170 1.00 36.76 321 ASN B C 1
ATOM 2145 O O . ASN B 1 232 ? -37.401 55.872 9.027 1.00 35.50 321 ASN B O 1
ATOM 2150 N N . VAL B 1 233 ? -39.079 57.223 8.420 1.00 34.55 322 VAL B N 1
ATOM 2151 C CA . VAL B 1 233 ? -39.542 56.265 7.408 1.00 31.61 322 VAL B CA 1
ATOM 2152 C C . VAL B 1 233 ? -38.624 56.315 6.192 1.00 32.01 322 VAL B C 1
ATOM 2153 O O . VAL B 1 233 ? -38.525 57.341 5.486 1.00 33.85 322 VAL B O 1
ATOM 2157 N N . LEU B 1 234 ? -37.950 55.221 5.914 1.00 31.28 323 LEU B N 1
ATOM 2158 C CA . LEU B 1 234 ? -36.979 55.230 4.830 1.00 32.09 323 LEU B CA 1
ATOM 2159 C C . LEU B 1 234 ? -37.271 54.138 3.864 1.00 30.69 323 LEU B C 1
ATOM 2160 O O . LEU B 1 234 ? -37.784 53.111 4.257 1.00 30.43 323 LEU B O 1
ATOM 2165 N N . ILE B 1 235 ? -36.922 54.359 2.605 1.00 31.49 324 ILE B N 1
ATOM 2166 C CA . ILE B 1 235 ? -36.917 53.315 1.570 1.00 30.52 324 ILE B CA 1
ATOM 2167 C C . ILE B 1 235 ? -35.550 53.250 0.962 1.00 32.40 324 ILE B C 1
ATOM 2168 O O . ILE B 1 235 ? -35.012 54.272 0.571 1.00 33.99 324 ILE B O 1
ATOM 2173 N N . ASP B 1 236 ? -34.997 52.055 0.879 1.00 33.20 325 ASP B N 1
ATOM 2174 C CA . ASP B 1 236 ? -33.626 51.846 0.414 1.00 36.64 325 ASP B CA 1
ATOM 2175 C C . ASP B 1 236 ? -32.612 52.784 1.108 1.00 39.58 325 ASP B C 1
ATOM 2176 O O . ASP B 1 236 ? -31.590 53.180 0.512 1.00 42.05 325 ASP B O 1
ATOM 2181 N N . GLY B 1 237 ? -32.893 53.119 2.364 1.00 39.41 326 GLY B N 1
ATOM 2182 C CA . GLY B 1 237 ? -32.069 54.062 3.116 1.00 42.77 326 GLY B CA 1
ATOM 2183 C C . GLY B 1 237 ? -32.224 55.551 2.768 1.00 43.63 326 GLY B C 1
ATOM 2184 O O . GLY B 1 237 ? -31.521 56.420 3.328 1.00 46.26 326 GLY B O 1
ATOM 2185 N N . ALA B 1 238 ? -33.167 55.848 1.864 1.00 41.27 327 ALA B N 1
ATOM 2186 C CA . ALA B 1 238 ? -33.408 57.215 1.383 1.00 42.40 327 ALA B CA 1
ATOM 2187 C C . ALA B 1 238 ? -34.681 57.775 1.960 1.00 41.28 327 ALA B C 1
ATOM 2188 O O . ALA B 1 238 ? -35.554 57.028 2.331 1.00 39.24 327 ALA B O 1
ATOM 2190 N N . ALA B 1 239 ? -34.795 59.099 2.005 1.00 43.96 328 ALA B N 1
ATOM 2191 C CA . ALA B 1 239 ? -35.991 59.766 2.565 1.00 43.43 328 ALA B CA 1
ATOM 2192 C C . ALA B 1 239 ? -37.293 59.573 1.751 1.00 39.86 328 ALA B C 1
ATOM 2193 O O . ALA B 1 239 ? -37.271 59.063 0.637 1.00 37.80 328 ALA B O 1
ATOM 2195 N N . THR B 1 240 ? -38.411 59.976 2.362 1.00 39.52 329 THR B N 1
ATOM 2196 C CA . THR B 1 240 ? -39.748 59.855 1.789 1.00 37.80 329 THR B CA 1
ATOM 2197 C C . THR B 1 240 ? -40.541 61.144 1.997 1.00 40.34 329 THR B C 1
ATOM 2198 O O . THR B 1 240 ? -40.258 61.899 2.915 1.00 43.86 329 THR B O 1
ATOM 2202 N N . ASN B 1 241 ? -41.494 61.422 1.108 1.00 40.08 330 ASN B N 1
ATOM 2203 C CA . ASN B 1 241 ? -42.501 62.469 1.309 1.00 42.16 330 ASN B CA 1
ATOM 2204 C C . ASN B 1 241 ? -43.769 61.796 1.754 1.00 39.78 330 ASN B C 1
ATOM 2205 O O . ASN B 1 241 ? -44.144 60.788 1.177 1.00 36.30 330 ASN B O 1
ATOM 2210 N N . PRO B 1 242 ? -44.436 62.350 2.783 1.00 41.62 331 PRO B N 1
ATOM 2211 C CA . PRO B 1 242 ? -45.747 61.859 3.177 1.00 40.52 331 PRO B CA 1
ATOM 2212 C C . PRO B 1 242 ? -46.813 62.378 2.233 1.00 41.76 331 PRO B C 1
ATOM 2213 O O . PRO B 1 242 ? -46.761 63.557 1.829 1.00 44.83 331 PRO B O 1
ATOM 2217 N N . VAL B 1 243 ? -47.715 61.482 1.835 1.00 39.62 332 VAL B N 1
ATOM 2218 C CA . VAL B 1 243 ? -48.932 61.860 1.147 1.00 41.46 332 VAL B CA 1
ATOM 2219 C C . VAL B 1 243 ? -50.089 61.577 2.097 1.00 42.89 332 VAL B C 1
ATOM 2220 O O . VAL B 1 243 ? -50.158 60.510 2.677 1.00 40.93 332 VAL B O 1
ATOM 2224 N N . THR B 1 244 ? -50.983 62.533 2.287 1.00 47.42 333 THR B N 1
ATOM 2225 C CA . THR B 1 244 ? -52.109 62.316 3.180 1.00 49.66 333 THR B CA 1
ATOM 2226 C C . THR B 1 244 ? -53.354 62.051 2.344 1.00 51.70 333 THR B C 1
ATOM 2227 O O . THR B 1 244 ? -53.446 62.447 1.185 1.00 52.66 333 THR B O 1
ATOM 2231 N N . ASN B 1 245 ? -54.328 61.421 2.977 1.00 53.58 334 ASN B N 1
ATOM 2232 C CA . ASN B 1 245 ? -55.536 60.980 2.302 1.00 55.34 334 ASN B CA 1
ATOM 2233 C C . ASN B 1 245 ? -56.281 62.101 1.560 1.00 59.35 334 ASN B C 1
ATOM 2234 O O . ASN B 1 245 ? -56.846 62.998 2.172 1.00 62.76 334 ASN B O 1
ATOM 2239 N N . PHE B 1 246 ? -56.326 61.982 0.239 1.00 58.34 335 PHE B N 1
ATOM 2240 C CA . PHE B 1 246 ? -57.030 62.937 -0.596 1.00 62.88 335 PHE B CA 1
ATOM 2241 C C . PHE B 1 246 ? -58.256 62.330 -1.315 1.00 64.41 335 PHE B C 1
ATOM 2242 O O . PHE B 1 246 ? -58.767 62.902 -2.282 1.00 67.51 335 PHE B O 1
ATOM 2250 N N . TYR B 1 247 ? -58.738 61.188 -0.839 1.00 62.79 336 TYR B N 1
ATOM 2251 C CA . TYR B 1 247 ? -59.990 60.611 -1.328 1.00 65.20 336 TYR B CA 1
ATOM 2252 C C . TYR B 1 247 ? -61.165 60.878 -0.373 1.00 69.83 336 TYR B C 1
ATOM 2253 O O . TYR B 1 247 ? -62.320 60.670 -0.762 1.00 72.97 336 TYR B O 1
ATOM 2262 N N . GLY B 1 248 ? -60.887 61.327 0.861 1.00 70.01 337 GLY B N 1
ATOM 2263 C CA . GLY B 1 248 ? -61.952 61.560 1.851 1.00 74.63 337 GLY B CA 1
ATOM 2264 C C . GLY B 1 248 ? -62.758 60.314 2.200 1.00 74.55 337 GLY B C 1
ATOM 2265 O O . GLY B 1 248 ? -63.956 60.377 2.447 1.00 79.10 337 GLY B O 1
ATOM 2266 N N . ASN B 1 249 ? -62.077 59.173 2.219 1.00 69.18 338 ASN B N 1
ATOM 2267 C CA . ASN B 1 249 ? -62.696 57.884 2.502 1.00 68.73 338 ASN B CA 1
ATOM 2268 C C . ASN B 1 249 ? -62.485 57.528 3.963 1.00 67.48 338 ASN B C 1
ATOM 2269 O O . ASN B 1 249 ? -62.670 56.382 4.343 1.00 66.43 338 ASN B O 1
ATOM 2274 N N . GLY B 1 250 ? -62.032 58.492 4.763 1.00 67.30 339 GLY B N 1
ATOM 2275 C CA . GLY B 1 250 ? -61.916 58.287 6.194 1.00 67.46 339 GLY B CA 1
ATOM 2276 C C . GLY B 1 250 ? -60.830 57.369 6.728 1.00 61.94 339 GLY B C 1
ATOM 2277 O O . GLY B 1 250 ? -60.729 57.152 7.943 1.00 62.21 339 GLY B O 1
ATOM 2278 N N . SER B 1 251 ? -60.041 56.793 5.844 1.00 57.65 340 SER B N 1
ATOM 2279 C CA . SER B 1 251 ? -58.804 56.130 6.266 1.00 53.47 340 SER B CA 1
ATOM 2280 C C . SER B 1 251 ? -57.901 57.149 6.918 1.00 53.35 340 SER B C 1
ATOM 2281 O O . SER B 1 251 ? -57.604 58.189 6.334 1.00 53.64 340 SER B O 1
ATOM 2284 N N . LYS B 1 252 ? -57.445 56.858 8.122 1.00 53.73 341 LYS B N 1
ATOM 2285 C CA . LYS B 1 252 ? -56.490 57.744 8.770 1.00 54.39 341 LYS B CA 1
ATOM 2286 C C . LYS B 1 252 ? -55.165 57.177 8.357 1.00 49.95 341 LYS B C 1
ATOM 2287 O O . LYS B 1 252 ? -55.161 56.171 7.670 1.00 49.65 341 LYS B O 1
ATOM 2293 N N . GLY B 1 253 ? -54.022 57.742 8.678 1.00 48.05 342 GLY B N 1
ATOM 2294 C CA . GLY B 1 253 ? -52.824 57.017 8.172 1.00 43.93 342 GLY B CA 1
ATOM 2295 C C . GLY B 1 253 ? -52.384 57.425 6.790 1.00 41.57 342 GLY B C 1
ATOM 2296 O O . GLY B 1 253 ? -53.151 57.959 6.028 1.00 43.32 342 GLY B O 1
ATOM 2297 N N . ILE B 1 254 ? -51.125 57.173 6.483 1.00 38.91 343 ILE B N 1
ATOM 2298 C CA . ILE B 1 254 ? -50.372 57.980 5.494 1.00 38.54 343 ILE B CA 1
ATOM 2299 C C . ILE B 1 254 ? -49.487 57.172 4.559 1.00 35.20 343 ILE B C 1
ATOM 2300 O O . ILE B 1 254 ? -48.914 56.156 4.978 1.00 32.47 343 ILE B O 1
ATOM 2305 N N . GLU B 1 255 ? -49.388 57.608 3.298 1.00 35.24 344 GLU B N 1
ATOM 2306 C CA . GLU B 1 255 ? -48.487 56.929 2.349 1.00 33.18 344 GLU B CA 1
ATOM 2307 C C . GLU B 1 255 ? -47.202 57.704 2.404 1.00 32.72 344 GLU B C 1
ATOM 2308 O O . GLU B 1 255 ? -47.217 58.917 2.208 1.00 34.61 344 GLU B O 1
ATOM 2314 N N . TYR B 1 256 ? -46.115 57.001 2.705 1.00 30.73 345 TYR B N 1
ATOM 2315 C CA . TYR B 1 256 ? -44.776 57.554 2.648 1.00 31.15 345 TYR B CA 1
ATOM 2316 C C . TYR B 1 256 ? -44.149 57.134 1.337 1.00 29.75 345 TYR B C 1
ATOM 2317 O O . TYR B 1 256 ? -43.875 55.957 1.102 1.00 28.46 345 TYR B O 1
ATOM 2326 N N . VAL B 1 257 ? -43.927 58.090 0.466 1.00 30.87 346 VAL B N 1
ATOM 2327 C CA . VAL B 1 257 ? -43.483 57.768 -0.886 1.00 30.41 346 VAL B CA 1
ATOM 2328 C C . VAL B 1 257 ? -42.008 58.077 -1.057 1.00 30.89 346 VAL B C 1
ATOM 2329 O O . VAL B 1 257 ? -41.500 58.922 -0.390 1.00 33.36 346 VAL B O 1
ATOM 2333 N N . SER B 1 258 ? -41.299 57.386 -1.913 1.00 29.46 347 SER B N 1
ATOM 2334 C CA . SER B 1 258 ? -39.899 57.686 -2.029 1.00 31.16 347 SER B CA 1
ATOM 2335 C C . SER B 1 258 ? -39.643 59.039 -2.660 1.00 34.01 347 SER B C 1
ATOM 2336 O O . SER B 1 258 ? -40.379 59.479 -3.539 1.00 34.30 347 SER B O 1
ATOM 2339 N N . LYS B 1 259 ? -38.585 59.697 -2.218 1.00 39.86 348 LYS B N 1
ATOM 2340 C CA . LYS B 1 259 ? -38.236 60.962 -2.800 1.00 43.92 348 LYS B CA 1
ATOM 2341 C C . LYS B 1 259 ? -37.651 60.700 -4.160 1.00 43.86 348 LYS B C 1
ATOM 2342 O O . LYS B 1 259 ? -37.864 61.467 -5.089 1.00 46.35 348 LYS B O 1
ATOM 2348 N N . GLY B 1 260 ? -36.895 59.619 -4.278 1.00 42.04 349 GLY B N 1
ATOM 2349 C CA . GLY B 1 260 ? -36.235 59.315 -5.532 1.00 42.22 349 GLY B CA 1
ATOM 2350 C C . GLY B 1 260 ? -36.916 58.191 -6.262 1.00 38.79 349 GLY B C 1
ATOM 2351 O O . GLY B 1 260 ? -37.609 57.372 -5.647 1.00 36.37 349 GLY B O 1
ATOM 2352 N N . THR B 1 261 ? -36.657 58.118 -7.559 1.00 38.61 350 THR B N 1
ATOM 2353 C CA . THR B 1 261 ? -37.178 57.055 -8.364 1.00 36.21 350 THR B CA 1
ATOM 2354 C C . THR B 1 261 ? -36.153 55.930 -8.582 1.00 35.95 350 THR B C 1
ATOM 2355 O O . THR B 1 261 ? -34.993 56.031 -8.230 1.00 36.24 350 THR B O 1
ATOM 2359 N N . THR B 1 262 ? -36.621 54.852 -9.189 1.00 35.06 351 THR B N 1
ATOM 2360 C CA . THR B 1 262 ? -35.800 53.673 -9.480 1.00 35.80 351 THR B CA 1
ATOM 2361 C C . THR B 1 262 ? -35.908 53.334 -10.979 1.00 36.75 351 THR B C 1
ATOM 2362 O O . THR B 1 262 ? -37.034 53.172 -11.466 1.00 35.30 351 THR B O 1
ATOM 2366 N N . LYS B 1 263 ? -34.781 53.245 -11.710 1.00 39.24 352 LYS B N 1
ATOM 2367 C CA . LYS B 1 263 ? -34.879 52.891 -13.130 1.00 40.57 352 LYS B CA 1
ATOM 2368 C C . LYS B 1 263 ? -35.412 51.496 -13.173 1.00 38.46 352 LYS B C 1
ATOM 2369 O O . LYS B 1 263 ? -34.784 50.547 -12.739 1.00 38.57 352 LYS B O 1
ATOM 2375 N N . GLY B 1 264 ? -36.623 51.375 -13.655 1.00 37.22 353 GLY B N 1
ATOM 2376 C CA . GLY B 1 264 ? -37.202 50.074 -13.792 1.00 36.75 353 GLY B CA 1
ATOM 2377 C C . GLY B 1 264 ? -37.773 49.667 -12.472 1.00 34.48 353 GLY B C 1
ATOM 2378 O O . GLY B 1 264 ? -38.012 50.519 -11.614 1.00 33.87 353 GLY B O 1
ATOM 2379 N N . VAL B 1 265 ? -37.994 48.364 -12.326 1.00 34.16 354 VAL B N 1
ATOM 2380 C CA . VAL B 1 265 ? -38.637 47.802 -11.144 1.00 32.04 354 VAL B CA 1
ATOM 2381 C C . VAL B 1 265 ? -37.635 46.982 -10.339 1.00 32.37 354 VAL B C 1
ATOM 2382 O O . VAL B 1 265 ? -36.923 46.150 -10.873 1.00 33.78 354 VAL B O 1
ATOM 2386 N N . THR B 1 266 ? -37.561 47.210 -9.042 1.00 31.40 355 THR B N 1
ATOM 2387 C CA . THR B 1 266 ? -36.609 46.445 -8.240 1.00 32.65 355 THR B CA 1
ATOM 2388 C C . THR B 1 266 ? -37.170 46.081 -6.878 1.00 31.05 355 THR B C 1
ATOM 2389 O O . THR B 1 266 ? -38.155 46.642 -6.452 1.00 28.48 355 THR B O 1
ATOM 2393 N N . LYS B 1 267 ? -36.508 45.143 -6.206 1.00 32.60 356 LYS B N 1
ATOM 2394 C CA . LYS B 1 267 ? -36.697 44.940 -4.766 1.00 32.50 356 LYS B CA 1
ATOM 2395 C C . LYS B 1 267 ? -36.545 46.246 -4.006 1.00 31.03 356 LYS B C 1
ATOM 2396 O O . LYS B 1 267 ? -35.883 47.164 -4.454 1.00 31.64 356 LYS B O 1
ATOM 2402 N N . HIS B 1 268 ? -37.164 46.344 -2.855 1.00 29.31 357 HIS B N 1
ATOM 2403 C CA . HIS B 1 268 ? -36.956 47.513 -2.045 1.00 29.66 357 HIS B CA 1
ATOM 2404 C C . HIS B 1 268 ? -37.064 47.146 -0.600 1.00 29.62 357 HIS B C 1
ATOM 2405 O O . HIS B 1 268 ? -37.709 46.148 -0.272 1.00 30.36 357 HIS B O 1
ATOM 2412 N N . THR B 1 269 ? -36.455 47.963 0.260 1.00 29.73 358 THR B N 1
ATOM 2413 C CA . THR B 1 269 ? -36.360 47.706 1.668 1.00 29.40 358 THR B CA 1
ATOM 2414 C C . THR B 1 269 ? -36.878 48.904 2.413 1.00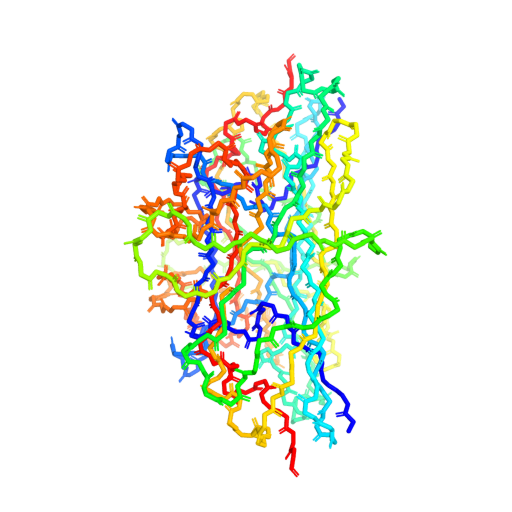 28.85 358 THR B C 1
ATOM 2415 O O . THR B 1 269 ? -36.211 49.926 2.551 1.00 30.81 358 THR B O 1
ATOM 2419 N N . ILE B 1 270 ? -38.089 48.780 2.906 1.00 27.25 359 ILE B N 1
ATOM 2420 C CA . ILE B 1 270 ? -38.761 49.865 3.577 1.00 26.91 359 ILE B CA 1
ATOM 2421 C C . ILE B 1 270 ? -38.511 49.690 5.069 1.00 28.22 359 ILE B C 1
ATOM 2422 O O . ILE B 1 270 ? -38.584 48.556 5.578 1.00 28.70 359 ILE B O 1
ATOM 2427 N N . THR B 1 271 ? -38.208 50.788 5.771 1.00 29.47 360 THR B N 1
ATOM 2428 C CA . THR B 1 271 ? -37.986 50.749 7.228 1.00 30.66 360 THR B CA 1
ATOM 2429 C C . THR B 1 271 ? -38.549 51.948 7.924 1.00 31.46 360 THR B C 1
ATOM 2430 O O . THR B 1 271 ? -38.545 53.035 7.395 1.00 32.15 360 THR B O 1
ATOM 2434 N N . PHE B 1 272 ? -38.976 51.751 9.151 1.00 32.62 361 PHE B N 1
ATOM 2435 C CA . PHE B 1 272 ? -39.480 52.850 9.953 1.00 34.33 361 PHE B CA 1
ATOM 2436 C C . PHE B 1 272 ? -39.526 52.420 11.409 1.00 35.38 361 PHE B C 1
ATOM 2437 O O . PHE B 1 272 ? -39.295 51.270 11.724 1.00 35.08 361 PHE B O 1
ATOM 2445 N N . ASP B 1 273 ? -39.817 53.373 12.279 1.00 37.31 362 ASP B N 1
ATOM 2446 C CA . ASP B 1 273 ? -39.831 53.173 13.719 1.00 39.11 362 ASP B CA 1
ATOM 2447 C C . ASP B 1 273 ? -41.186 53.619 14.199 1.00 38.85 362 ASP B C 1
ATOM 2448 O O . ASP B 1 273 ? -41.759 54.539 13.606 1.00 39.53 362 ASP B O 1
ATOM 2453 N N . THR B 1 274 ? -41.680 53.014 15.282 1.00 38.61 363 THR B N 1
ATOM 2454 C CA . THR B 1 274 ? -42.936 53.420 15.894 1.00 38.69 363 THR B CA 1
ATOM 2455 C C . THR B 1 274 ? -42.761 53.324 17.378 1.00 40.78 363 THR B C 1
ATOM 2456 O O . THR B 1 274 ? -42.484 52.248 17.875 1.00 40.48 363 THR B O 1
ATOM 2460 N N . ALA B 1 275 ? -42.909 54.421 18.104 1.00 43.83 364 ALA B N 1
ATOM 2461 C CA . ALA B 1 275 ? -42.815 54.355 19.572 1.00 46.52 364 ALA B CA 1
ATOM 2462 C C . ALA B 1 275 ? -44.084 53.682 20.164 1.00 46.83 364 ALA B C 1
ATOM 2463 O O . ALA B 1 275 ? -45.218 53.964 19.753 1.00 46.52 364 ALA B O 1
ATOM 2465 N N . PHE B 1 276 ? -43.890 52.768 21.110 1.00 48.25 365 PHE B N 1
ATOM 2466 C CA . PHE B 1 276 ? -44.990 52.007 21.714 1.00 48.81 365 PHE B CA 1
ATOM 2467 C C . PHE B 1 276 ? -44.973 52.315 23.193 1.00 53.03 365 PHE B C 1
ATOM 2468 O O . PHE B 1 276 ? -43.945 52.123 23.834 1.00 54.72 365 PHE B O 1
ATOM 2476 N N . SER B 1 277 ? -46.092 52.774 23.744 1.00 55.45 366 SER B N 1
ATOM 2477 C CA . SER B 1 277 ? -46.139 53.193 25.165 1.00 59.92 366 SER B CA 1
ATOM 2478 C C . SER B 1 277 ? -46.627 52.144 26.173 1.00 61.23 366 SER B C 1
ATOM 2479 O O . SER B 1 277 ? -46.941 52.481 27.312 1.00 64.76 366 SER B O 1
ATOM 2482 N N . GLY B 1 278 ? -46.727 50.889 25.743 1.00 58.94 367 GLY B N 1
ATOM 2483 C CA . GLY B 1 278 ? -47.229 49.814 26.589 1.00 60.16 367 GLY B CA 1
ATOM 2484 C C . GLY B 1 278 ? -46.099 48.937 27.039 1.00 60.54 367 GLY B C 1
ATOM 2485 O O . GLY B 1 278 ? -44.959 49.114 26.617 1.00 59.14 367 GLY B O 1
ATOM 2486 N N . ARG B 1 279 ? -46.422 47.993 27.908 1.00 62.90 368 ARG B N 1
ATOM 2487 C CA . ARG B 1 279 ? -45.473 46.972 28.315 1.00 64.36 368 ARG B CA 1
ATOM 2488 C C . ARG B 1 279 ? -45.550 45.807 27.313 1.00 61.24 368 ARG B C 1
ATOM 2489 O O . ARG B 1 279 ? -46.364 45.818 26.389 1.00 58.93 368 ARG B O 1
ATOM 2497 N N . ALA B 1 280 ? -44.694 44.808 27.483 1.00 61.56 369 ALA B N 1
ATOM 2498 C CA . ALA B 1 280 ? -44.674 43.682 26.564 1.00 59.09 369 ALA B CA 1
ATOM 2499 C C . ALA B 1 280 ? -46.052 43.028 26.425 1.00 58.78 369 ALA B C 1
ATOM 2500 O O . ALA B 1 280 ? -46.491 42.721 25.322 1.00 55.61 369 ALA B O 1
ATOM 2502 N N . ASN B 1 281 ? -46.733 42.828 27.549 1.00 61.83 370 ASN B N 1
ATOM 2503 C CA . ASN B 1 281 ? -48.031 42.151 27.547 1.00 62.78 370 ASN B CA 1
ATOM 2504 C C . ASN B 1 281 ? -49.038 42.780 26.635 1.00 59.83 370 ASN B C 1
ATOM 2505 O O . ASN B 1 281 ? -49.893 42.101 26.116 1.00 59.55 370 ASN B O 1
ATOM 2510 N N . ASP B 1 282 ? -48.935 44.082 26.437 1.00 58.11 371 ASP B N 1
ATOM 2511 C CA . ASP B 1 282 ? -49.889 44.806 25.611 1.00 56.46 371 ASP B CA 1
ATOM 2512 C C . ASP B 1 282 ? -49.638 44.618 24.132 1.00 51.88 371 ASP B C 1
ATOM 2513 O O . ASP B 1 282 ? -50.370 45.131 23.296 1.00 50.97 371 ASP B O 1
ATOM 2518 N N . LEU B 1 283 ? -48.589 43.902 23.787 1.00 49.60 372 LEU B N 1
ATOM 2519 C CA . LEU B 1 283 ? -48.364 43.627 22.414 1.00 45.54 372 LEU B CA 1
ATOM 2520 C C . LEU B 1 283 ? -49.445 42.718 21.902 1.00 46.47 372 LEU B C 1
ATOM 2521 O O . LEU B 1 283 ? -49.576 42.610 20.705 1.00 44.37 372 LEU B O 1
ATOM 2526 N N . ALA B 1 284 ? -50.240 42.078 22.775 1.00 50.50 373 ALA B N 1
ATOM 2527 C CA . ALA B 1 284 ? -51.387 41.247 22.310 1.00 52.08 373 ALA B CA 1
ATOM 2528 C C . ALA B 1 284 ? -52.496 42.079 21.621 1.00 52.16 373 ALA B C 1
ATOM 2529 O O . ALA B 1 284 ? -53.450 41.527 21.079 1.00 52.97 373 ALA B O 1
ATOM 2531 N N . ASP B 1 285 ? -52.340 43.401 21.640 1.00 52.39 374 ASP B N 1
ATOM 2532 C CA . ASP B 1 285 ? -53.304 44.351 21.097 1.00 53.35 374 ASP B CA 1
ATOM 2533 C C . ASP B 1 285 ? -52.648 45.436 20.216 1.00 50.73 374 ASP B C 1
ATOM 2534 O O . ASP B 1 285 ? -53.223 46.518 20.021 1.00 51.25 374 ASP B O 1
ATOM 2539 N N . LEU B 1 286 ? -51.445 45.140 19.710 1.00 48.37 375 LEU B N 1
ATOM 2540 C CA . LEU B 1 286 ? -50.746 45.970 18.735 1.00 45.69 375 LEU B CA 1
ATOM 2541 C C . LEU B 1 286 ? -51.440 45.870 17.418 1.00 44.76 375 LEU B C 1
ATOM 2542 O O . LEU B 1 286 ? -51.432 44.808 16.824 1.00 43.97 375 LEU B O 1
ATOM 2547 N N . GLU B 1 287 ? -52.010 46.973 16.950 1.00 45.66 376 GLU B N 1
ATOM 2548 C CA . GLU B 1 287 ? -52.726 46.993 15.685 1.00 45.99 376 GLU B CA 1
ATOM 2549 C C . GLU B 1 287 ? -52.072 47.995 14.774 1.00 43.62 376 GLU B C 1
ATOM 2550 O O . GLU B 1 287 ? -52.035 49.172 15.092 1.00 44.90 376 GLU B O 1
ATOM 2556 N N . ILE B 1 288 ? -51.565 47.533 13.637 1.00 41.20 377 ILE B N 1
ATOM 2557 C CA . ILE B 1 288 ? -50.880 48.397 12.672 1.00 38.91 377 ILE B CA 1
ATOM 2558 C C . ILE B 1 288 ? -51.030 47.766 11.321 1.00 37.34 377 ILE B C 1
ATOM 2559 O O . ILE B 1 288 ? -51.005 46.553 11.220 1.00 36.38 377 ILE B O 1
ATOM 2564 N N . LYS B 1 289 ? -51.155 48.586 10.281 1.00 37.07 378 LYS B N 1
ATOM 2565 C CA . LYS B 1 289 ? -51.345 48.087 8.904 1.00 36.25 378 LYS B CA 1
ATOM 2566 C C . LYS B 1 289 ? -50.324 48.663 7.979 1.00 33.96 378 LYS B C 1
ATOM 2567 O O . LYS B 1 289 ? -49.970 49.824 8.109 1.00 34.38 378 LYS B O 1
ATOM 2581 N N . LEU B 1 291 ? -48.905 48.614 3.761 1.00 29.28 380 LEU B N 1
ATOM 2582 C CA . LEU B 1 291 ? -49.063 48.181 2.412 1.00 27.64 380 LEU B CA 1
ATOM 2583 C C . LEU B 1 291 ? -48.088 48.851 1.517 1.00 25.92 380 LEU B C 1
ATOM 2584 O O . LEU B 1 291 ? -48.112 50.102 1.319 1.00 27.34 380 LEU B O 1
ATOM 2589 N N . ALA B 1 292 ? -47.271 48.014 0.905 1.00 23.69 381 ALA B N 1
ATOM 2590 C CA . ALA B 1 292 ? -46.270 48.480 -0.036 1.00 22.56 381 ALA B CA 1
ATOM 2591 C C . ALA B 1 292 ? -46.928 48.657 -1.415 1.00 22.29 381 ALA B C 1
ATOM 2592 O O . ALA B 1 292 ? -47.790 47.875 -1.811 1.00 22.44 381 ALA B O 1
ATOM 2594 N N . ALA B 1 293 ? -46.570 49.727 -2.122 1.00 21.74 382 ALA B N 1
ATOM 2595 C CA . ALA B 1 293 ? -47.020 49.899 -3.513 1.00 21.81 382 ALA B CA 1
ATOM 2596 C C . ALA B 1 293 ? -45.916 50.388 -4.394 1.00 21.17 382 ALA B C 1
ATOM 2597 O O . ALA B 1 293 ? -44.976 51.026 -3.913 1.00 21.93 382 ALA B O 1
ATOM 2599 N N . THR B 1 294 ? -46.059 50.103 -5.681 1.00 20.41 383 THR B N 1
ATOM 2600 C CA . THR B 1 294 ? -45.293 50.787 -6.692 1.00 20.71 383 THR B CA 1
ATOM 2601 C C . THR B 1 294 ? -46.193 51.680 -7.576 1.00 22.41 383 THR B C 1
ATOM 2602 O O . THR B 1 294 ? -47.341 51.331 -7.864 1.00 23.31 383 THR B O 1
ATOM 2606 N N . THR B 1 295 ? -45.699 52.828 -8.020 1.00 23.34 384 THR B N 1
ATOM 2607 C CA . THR B 1 295 ? -46.355 53.489 -9.155 1.00 25.30 384 THR B CA 1
ATOM 2608 C C . THR B 1 295 ? -45.360 53.669 -10.282 1.00 26.74 384 THR B C 1
ATOM 2609 O O . THR B 1 295 ? -44.205 53.882 -10.040 1.00 26.88 384 THR B O 1
ATOM 2613 N N . LEU B 1 296 ? -45.844 53.594 -11.521 1.00 29.29 385 LEU B N 1
ATOM 2614 C CA . LEU B 1 296 ? -44.990 53.627 -12.701 1.00 30.54 385 LEU B CA 1
ATOM 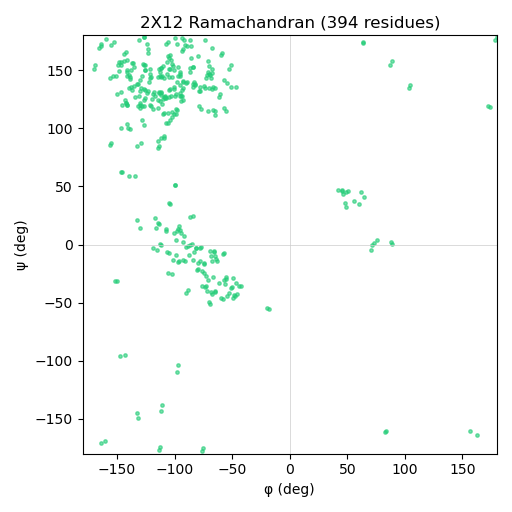2615 C C . LEU B 1 296 ? -44.474 55.010 -13.034 1.00 33.55 385 LEU B C 1
ATOM 2616 O O . LEU B 1 296 ? -43.461 55.105 -13.685 1.00 35.84 385 LEU B O 1
ATOM 2621 N N . SER B 1 297 ? -45.110 56.087 -12.606 1.00 35.59 386 SER B N 1
ATOM 2622 C CA . SER B 1 297 ? -44.516 57.381 -12.913 1.00 38.58 386 SER B CA 1
ATOM 2623 C C . SER B 1 297 ? -44.838 58.449 -11.916 1.00 40.35 386 SER B C 1
ATOM 2624 O O . SER B 1 297 ? -44.019 59.340 -11.721 1.00 41.48 386 SER B O 1
ATOM 2627 N N . ASP B 1 298 ? -46.030 58.364 -11.311 1.00 40.85 387 ASP B N 1
ATOM 2628 C CA . ASP B 1 298 ? -46.592 59.428 -10.471 1.00 42.95 387 ASP B CA 1
ATOM 2629 C C . ASP B 1 298 ? -46.278 59.257 -8.978 1.00 40.14 387 ASP B C 1
ATOM 2630 O O . ASP B 1 298 ? -46.538 58.219 -8.424 1.00 37.18 387 ASP B O 1
ATOM 2635 N N . PRO B 1 299 ? -45.740 60.295 -8.321 1.00 41.50 388 PRO B N 1
ATOM 2636 C CA . PRO B 1 299 ? -45.357 60.205 -6.910 1.00 40.20 388 PRO B CA 1
ATOM 2637 C C . PRO B 1 299 ? -46.462 60.511 -5.925 1.00 40.79 388 PRO B C 1
ATOM 2638 O O . PRO B 1 299 ? -46.249 60.492 -4.708 1.00 40.25 388 PRO B O 1
ATOM 2642 N N . HIS B 1 300 ? -47.626 60.832 -6.451 1.00 42.71 389 HIS B N 1
ATOM 2643 C CA . HIS B 1 300 ? -48.730 61.269 -5.620 1.00 44.85 389 HIS B CA 1
ATOM 2644 C C . HIS B 1 300 ? -49.764 60.171 -5.601 1.00 43.42 389 HIS B C 1
ATOM 2645 O O . HIS B 1 300 ? -50.685 60.117 -6.457 1.00 45.10 389 HIS B O 1
ATOM 2652 N N . PHE B 1 301 ? -49.645 59.290 -4.625 1.00 40.51 390 PHE B N 1
ATOM 2653 C CA . PHE B 1 301 ? -50.640 58.262 -4.530 1.00 39.65 390 PHE B CA 1
ATOM 2654 C C . PHE B 1 301 ? -50.973 57.881 -3.115 1.00 38.53 390 PHE B C 1
ATOM 2655 O O . PHE B 1 301 ? -50.199 58.111 -2.204 1.00 37.73 390 PHE B O 1
ATOM 2663 N N . TYR B 1 302 ? -52.144 57.302 -2.931 1.00 38.99 391 TYR B N 1
ATOM 2664 C CA . TYR B 1 302 ? -52.556 56.870 -1.603 1.00 38.63 391 TYR B CA 1
ATOM 2665 C C . TYR B 1 302 ? -53.252 55.556 -1.779 1.00 38.15 391 TYR B C 1
ATOM 2666 O O . TYR B 1 302 ? -54.381 55.497 -2.224 1.00 41.30 391 TYR B O 1
ATOM 2675 N N . GLU B 1 303 ? -52.527 54.492 -1.496 1.00 35.80 392 GLU B N 1
ATOM 2676 C CA . GLU B 1 303 ? -53.026 53.168 -1.615 1.00 35.35 392 GLU B CA 1
ATOM 2677 C C . GLU B 1 303 ? -53.059 52.659 -0.200 1.00 34.87 392 GLU B C 1
ATOM 2678 O O . GLU B 1 303 ? -52.085 52.087 0.298 1.00 32.53 392 GLU B O 1
ATOM 2684 N N . ASP B 1 304 ? -54.160 52.993 0.469 1.00 37.65 393 ASP B N 1
ATOM 2685 C CA . ASP B 1 304 ? -54.605 52.309 1.679 1.00 38.28 393 ASP B CA 1
ATOM 2686 C C . ASP B 1 304 ? -55.157 51.036 1.115 1.00 39.07 393 ASP B C 1
ATOM 2687 O O . ASP B 1 304 ? -55.054 50.818 -0.118 1.00 40.85 393 ASP B O 1
ATOM 2692 N N . GLY B 1 305 ? -55.754 50.186 1.924 1.00 39.45 394 GLY B N 1
ATOM 2693 C CA . GLY B 1 305 ? -56.303 48.977 1.325 1.00 39.80 394 GLY B CA 1
ATOM 2694 C C . GLY B 1 305 ? -57.797 49.072 1.237 1.00 43.43 394 GLY B C 1
ATOM 2695 O O . GLY B 1 305 ? -58.480 48.091 1.444 1.00 45.59 394 GLY B O 1
ATOM 2696 N N . SER B 1 306 ? -58.346 50.240 0.971 1.00 45.27 395 SER B N 1
ATOM 2697 C CA . SER B 1 306 ? -59.775 50.405 1.252 1.00 49.49 395 SER B CA 1
ATOM 2698 C C . SER B 1 306 ? -60.657 49.634 0.287 1.00 51.72 395 SER B C 1
ATOM 2699 O O . SER B 1 306 ? -61.717 49.202 0.667 1.00 54.58 395 SER B O 1
ATOM 2702 N N . LYS B 1 307 ? -60.200 49.459 -0.951 1.00 50.55 396 LYS B N 1
ATOM 2703 C CA . LYS B 1 307 ? -60.906 48.648 -1.922 1.00 52.76 396 LYS B CA 1
ATOM 2704 C C . LYS B 1 307 ? -60.182 47.324 -1.996 1.00 49.70 396 LYS B C 1
ATOM 2705 O O . LYS B 1 307 ? -58.962 47.285 -1.890 1.00 46.04 396 LYS B O 1
ATOM 2711 N N . GLY B 1 308 ? -60.935 46.245 -2.186 1.00 51.98 397 GLY B N 1
ATOM 2712 C CA . GLY B 1 308 ? -60.370 44.902 -2.242 1.00 50.18 397 GLY B CA 1
ATOM 2713 C C . GLY B 1 308 ? -61.408 43.822 -2.462 1.00 53.90 397 GLY B C 1
ATOM 2714 O O . GLY B 1 308 ? -62.603 44.111 -2.555 1.00 57.74 397 GLY B O 1
ATOM 2715 N N . ASN B 1 309 ? -60.928 42.577 -2.541 1.00 53.14 398 ASN B N 1
ATOM 2716 C CA . ASN B 1 309 ? -61.781 41.375 -2.674 1.00 57.06 398 ASN B CA 1
ATOM 2717 C C . ASN B 1 309 ? -60.993 40.095 -2.341 1.00 55.91 398 ASN B C 1
ATOM 2718 O O . ASN B 1 309 ? -59.853 40.191 -1.861 1.00 52.39 398 ASN B O 1
ATOM 2723 N N . TYR B 1 310 ? -61.569 38.918 -2.589 1.00 59.49 399 TYR B N 1
ATOM 2724 C CA . TYR B 1 310 ? -60.968 37.671 -2.137 1.00 59.92 399 TYR B CA 1
ATOM 2725 C C . TYR B 1 310 ? -60.681 36.744 -3.271 1.00 61.63 399 TYR B C 1
ATOM 2726 O O . TYR B 1 310 ? -61.446 36.661 -4.204 1.00 64.49 399 TYR B O 1
ATOM 2735 N N . GLY B 1 311 ? -59.566 36.035 -3.167 1.00 60.79 400 GLY B N 1
ATOM 2736 C CA . GLY B 1 311 ? -59.193 34.987 -4.124 1.00 63.68 400 GLY B CA 1
ATOM 2737 C C . GLY B 1 311 ? -58.747 33.702 -3.437 1.00 65.89 400 GLY B C 1
ATOM 2738 O O . GLY B 1 311 ? -59.299 33.337 -2.400 1.00 68.14 400 GLY B O 1
ATOM 2739 N N . ARG B 1 312 ? -57.773 33.012 -4.040 1.00 66.52 401 ARG B N 1
ATOM 2740 C CA . ARG B 1 312 ? -57.138 31.825 -3.465 1.00 69.09 401 ARG B CA 1
ATOM 2741 C C . ARG B 1 312 ? -55.639 32.004 -3.504 1.00 64.92 401 ARG B C 1
ATOM 2742 O O . ARG B 1 312 ? -55.152 32.412 -4.522 1.00 63.47 401 ARG B O 1
ATOM 2750 N N . TYR B 1 313 ? -54.914 31.706 -2.422 1.00 63.81 402 TYR B N 1
ATOM 2751 C CA . TYR B 1 313 ? -53.423 31.621 -2.456 1.00 61.32 402 TYR B CA 1
ATOM 2752 C C . TYR B 1 313 ? -52.985 30.489 -1.531 1.00 63.87 402 TYR B C 1
ATOM 2753 O O . TYR B 1 313 ? -53.323 30.459 -0.367 1.00 64.39 402 TYR B O 1
ATOM 2762 N N . ASN B 1 314 ? -52.236 29.547 -2.070 1.00 66.24 403 ASN B N 1
ATOM 2763 C CA . ASN B 1 314 ? -52.021 28.292 -1.407 1.00 69.74 403 ASN B CA 1
ATOM 2764 C C . ASN B 1 314 ? -53.349 27.776 -0.891 1.00 74.14 403 ASN B C 1
ATOM 2765 O O . ASN B 1 314 ? -53.442 27.289 0.207 1.00 75.51 403 ASN B O 1
ATOM 2770 N N . GLY B 1 315 ? -54.378 27.882 -1.730 1.00 77.46 404 GLY B N 1
ATOM 2771 C CA . GLY B 1 315 ? -55.650 27.206 -1.501 1.00 83.28 404 GLY B CA 1
ATOM 2772 C C . GLY B 1 315 ? -56.314 27.672 -0.232 1.00 83.22 404 GLY B C 1
ATOM 2773 O O . GLY B 1 315 ? -56.772 26.853 0.567 1.00 87.19 404 GLY B O 1
ATOM 2774 N N . GLN B 1 316 ? -56.338 28.992 -0.028 1.00 79.44 405 GLN B N 1
ATOM 2775 C CA . GLN B 1 316 ? -57.025 29.591 1.142 1.00 79.03 405 GLN B CA 1
ATOM 2776 C C . GLN B 1 316 ? -58.277 30.365 0.659 1.00 78.51 405 GLN B C 1
ATOM 2777 O O . GLN B 1 316 ? -59.070 29.874 -0.167 1.00 82.80 405 GLN B O 1
ATOM 2783 N N . THR B 1 317 ? -58.489 31.536 1.237 1.00 73.59 406 THR B N 1
ATOM 2784 C CA . THR B 1 317 ? -59.357 32.544 0.693 1.00 71.63 406 THR B CA 1
ATOM 2785 C C . THR B 1 317 ? -58.577 33.706 1.182 1.00 65.03 406 THR B C 1
ATOM 2786 O O . THR B 1 317 ? -58.584 34.018 2.355 1.00 64.12 406 THR B O 1
ATOM 2790 N N . ALA B 1 318 ? -57.808 34.266 0.280 1.00 60.53 407 ALA B N 1
ATOM 2791 C CA . ALA B 1 318 ? -56.850 35.284 0.606 1.00 54.34 407 ALA B CA 1
ATOM 2792 C C . ALA B 1 318 ? -57.357 36.596 0.058 1.00 51.69 407 ALA B C 1
ATOM 2793 O O . ALA B 1 318 ? -57.646 36.707 -1.134 1.00 52.95 407 ALA B O 1
ATOM 2795 N N . PRO B 1 319 ? -57.438 37.607 0.897 1.00 48.08 408 PRO B N 1
ATOM 2796 C CA . PRO B 1 319 ? -57.910 38.890 0.442 1.00 46.41 408 PRO B CA 1
ATOM 2797 C C . PRO B 1 319 ? -56.884 39.569 -0.406 1.00 42.05 408 PRO B C 1
ATOM 2798 O O . PRO B 1 319 ? -55.702 39.493 -0.090 1.00 38.85 408 PRO B O 1
ATOM 2802 N N . TYR B 1 320 ? -57.320 40.272 -1.441 1.00 41.76 409 TYR B N 1
ATOM 2803 C CA . TYR B 1 320 ? -56.374 41.060 -2.256 1.00 38.58 409 TYR B CA 1
ATOM 2804 C C . TYR B 1 320 ? -56.813 42.493 -2.363 1.00 38.31 409 TYR B C 1
ATOM 2805 O O . TYR B 1 320 ? -58.020 42.771 -2.257 1.00 41.41 409 TYR B O 1
ATOM 2814 N N . VAL B 1 321 ? -55.846 43.381 -2.599 1.00 35.10 410 VAL B N 1
ATOM 2815 C CA . VAL B 1 321 ? -56.111 44.819 -2.770 1.00 35.00 410 VAL B CA 1
ATOM 2816 C C . VAL B 1 321 ? -56.402 45.269 -4.198 1.00 36.10 410 VAL B C 1
ATOM 2817 O O . VAL B 1 321 ? -55.765 44.829 -5.160 1.00 36.43 410 VAL B O 1
ATOM 2821 N N . ILE B 1 322 ? -57.354 46.173 -4.320 1.00 38.12 411 ILE B N 1
ATOM 2822 C CA . ILE B 1 322 ? -57.617 46.860 -5.565 1.00 39.84 411 ILE B CA 1
ATOM 2823 C C . ILE B 1 322 ? -57.062 48.256 -5.447 1.00 38.96 411 ILE B C 1
ATOM 2824 O O . ILE B 1 322 ? -57.266 48.946 -4.448 1.00 39.58 411 ILE B O 1
ATOM 2829 N N . ALA B 1 323 ? -56.352 48.671 -6.478 1.00 38.75 412 ALA B N 1
ATOM 2830 C CA . ALA B 1 323 ? -55.699 49.949 -6.421 1.00 38.12 412 ALA B CA 1
ATOM 2831 C C . ALA B 1 323 ? -56.750 51.001 -6.442 1.00 41.61 412 ALA B C 1
ATOM 2832 O O . ALA B 1 323 ? -57.793 50.854 -7.123 1.00 44.99 412 ALA B O 1
ATOM 2834 N N . ASN B 1 324 ? -56.489 52.055 -5.688 1.00 41.64 413 ASN B N 1
ATOM 2835 C CA . ASN B 1 324 ? -57.389 53.169 -5.678 1.00 46.38 413 ASN B CA 1
ATOM 2836 C C . ASN B 1 324 ? -57.329 53.867 -7.058 1.00 49.07 413 ASN B C 1
ATOM 2837 O O . ASN B 1 324 ? -58.362 54.223 -7.650 1.00 52.44 413 ASN B O 1
ATOM 2842 N N . ASP B 1 325 ? -56.111 53.977 -7.581 1.00 47.86 414 ASP B N 1
ATOM 2843 C CA . ASP B 1 325 ? -55.845 54.600 -8.868 1.00 50.49 414 ASP B CA 1
ATOM 2844 C C . ASP B 1 325 ? -54.741 53.855 -9.579 1.00 47.69 414 ASP B C 1
ATOM 2845 O O . ASP B 1 325 ? -54.958 52.803 -10.202 1.00 48.12 414 ASP B O 1
ATOM 2850 N N . SER B 1 326 ? -53.533 54.384 -9.393 1.00 45.60 415 SER B N 1
ATOM 2851 C CA . SER B 1 326 ? -52.421 54.167 -10.302 1.00 43.66 415 SER B CA 1
ATOM 2852 C C . SER B 1 326 ? -51.352 53.351 -9.644 1.00 38.89 415 SER B C 1
ATOM 2853 O O . SER B 1 326 ? -50.307 53.112 -10.252 1.00 37.92 415 SER B O 1
ATOM 2856 N N . GLY B 1 327 ? -51.599 52.965 -8.399 1.00 36.61 416 GLY B N 1
ATOM 2857 C CA . GLY B 1 327 ? -50.705 52.090 -7.679 1.00 33.32 416 GLY B CA 1
ATOM 2858 C C . GLY B 1 327 ? -50.785 50.712 -8.255 1.00 32.34 416 GLY B C 1
ATOM 2859 O O . GLY B 1 327 ? -51.764 50.367 -8.910 1.00 34.94 416 GLY B O 1
ATOM 2860 N N . THR B 1 328 ? -49.746 49.932 -8.037 1.00 29.72 417 THR B N 1
ATOM 2861 C CA . THR B 1 328 ? -49.733 48.556 -8.487 1.00 29.40 417 THR B CA 1
ATOM 2862 C C . THR B 1 328 ? -48.767 47.736 -7.627 1.00 26.96 417 THR B C 1
ATOM 2863 O O . THR B 1 328 ? -48.030 48.295 -6.804 1.00 24.88 417 THR B O 1
ATOM 2867 N N . ALA B 1 329 ? -48.808 46.420 -7.834 1.00 26.77 418 ALA B N 1
ATOM 2868 C CA . ALA B 1 329 ? -48.110 45.467 -7.017 1.00 25.36 418 ALA B CA 1
ATOM 2869 C C . ALA B 1 329 ? -48.286 45.750 -5.554 1.00 24.40 418 ALA B C 1
ATOM 2870 O O . ALA B 1 329 ? -47.316 45.713 -4.817 1.00 22.60 418 ALA B O 1
ATOM 2872 N N . ILE B 1 330 ? -49.517 46.003 -5.123 1.00 25.29 419 ILE B N 1
ATOM 2873 C CA . ILE B 1 330 ? -49.763 46.282 -3.729 1.00 25.12 419 ILE B CA 1
ATOM 2874 C C . ILE B 1 330 ? -49.914 45.056 -2.897 1.00 26.02 419 ILE B C 1
ATOM 2875 O O . ILE B 1 330 ? -50.655 44.160 -3.260 1.00 28.62 419 ILE B O 1
ATOM 2880 N N . GLY B 1 331 ? -49.282 45.032 -1.735 1.00 25.61 420 GLY B N 1
ATOM 2881 C CA . GLY B 1 331 ? -49.487 43.947 -0.771 1.00 26.35 420 GLY B CA 1
ATOM 2882 C C . GLY B 1 331 ? -49.060 44.409 0.600 1.00 25.96 420 GLY B C 1
ATOM 2883 O O . GLY B 1 331 ? -48.564 45.524 0.744 1.00 25.47 420 GLY B O 1
ATOM 2884 N N . GLY B 1 332 ? -49.248 43.562 1.607 1.00 26.98 421 GLY B N 1
ATOM 2885 C CA . GLY B 1 332 ? -48.974 43.961 2.963 1.00 26.92 421 GLY B CA 1
ATOM 2886 C C . GLY B 1 332 ? -49.715 43.171 4.006 1.00 28.69 421 GLY B C 1
ATOM 2887 O O . GLY B 1 332 ? -50.169 42.082 3.743 1.00 31.53 421 GLY B O 1
ATOM 2888 N N . TYR B 1 333 ? -49.825 43.728 5.196 1.00 28.47 422 TYR B N 1
ATOM 2889 C CA . TYR B 1 333 ? -50.222 42.966 6.338 1.00 29.85 422 TYR B CA 1
ATOM 2890 C C . TYR B 1 333 ? -50.825 43.854 7.403 1.00 31.00 422 TYR B C 1
ATOM 2891 O O . TYR B 1 333 ? -50.373 44.981 7.627 1.00 30.80 422 TYR B O 1
ATOM 2900 N N . GLN B 1 334 ? -51.828 43.329 8.075 1.00 32.81 423 GLN B N 1
ATOM 2901 C CA . GLN B 1 334 ? -52.451 44.033 9.129 1.00 34.60 423 GLN B CA 1
ATOM 2902 C C . GLN B 1 334 ? -52.105 43.244 10.351 1.00 35.72 423 GLN B C 1
ATOM 2903 O O . GLN B 1 334 ? -52.410 42.070 10.418 1.00 37.99 423 GLN B O 1
ATOM 2909 N N . VAL B 1 335 ? -51.481 43.868 11.335 1.00 34.99 424 VAL B N 1
ATOM 2910 C CA . VAL B 1 335 ? -51.202 43.182 12.563 1.00 35.66 424 VAL B CA 1
ATOM 2911 C C . VAL B 1 335 ? -52.351 43.441 13.510 1.00 38.07 424 VAL B C 1
ATOM 2912 O O . VAL B 1 335 ? -52.899 44.564 13.557 1.00 37.94 424 VAL B O 1
ATOM 2916 N N . SER B 1 336 ? -52.724 42.403 14.262 1.00 40.29 425 SER B N 1
ATOM 2917 C CA . SER B 1 336 ? -53.778 42.578 15.248 1.00 43.44 425 SER B CA 1
ATOM 2918 C C . SER B 1 336 ? -53.476 41.709 16.439 1.00 45.04 425 SER B C 1
ATOM 2919 O O . SER B 1 336 ? -54.231 40.797 16.804 1.00 47.77 425 SER B O 1
ATOM 2922 N N . GLY B 1 337 ? -52.342 42.035 17.050 1.00 43.64 426 GLY B N 1
ATOM 2923 C CA . GLY B 1 337 ? -51.800 41.287 18.172 1.00 44.77 426 GLY B CA 1
ATOM 2924 C C . GLY B 1 337 ? -50.617 40.426 17.760 1.00 43.05 426 GLY B C 1
ATOM 2925 O O . GLY B 1 337 ? -50.608 39.786 16.688 1.00 43.47 426 GLY B O 1
ATOM 2926 N N . VAL B 1 338 ? -49.609 40.444 18.608 1.00 42.16 427 VAL B N 1
ATOM 2927 C CA . VAL B 1 338 ? -48.531 39.513 18.545 1.00 41.42 427 VAL B CA 1
ATOM 2928 C C . VAL B 1 338 ? -49.051 38.244 19.166 1.00 43.92 427 VAL B C 1
ATOM 2929 O O . VAL B 1 338 ? -49.651 38.292 20.231 1.00 45.38 427 VAL B O 1
ATOM 2933 N N . ASN B 1 339 ? -48.830 37.117 18.487 1.00 44.27 428 ASN B N 1
ATOM 2934 C CA . ASN B 1 339 ? -49.314 35.810 18.941 1.00 47.35 428 ASN B CA 1
ATOM 2935 C C . ASN B 1 339 ? -48.993 35.636 20.411 1.00 50.10 428 ASN B C 1
ATOM 2936 O O . ASN B 1 339 ? -47.887 35.937 20.868 1.00 49.29 428 ASN B O 1
ATOM 2941 N N . ALA B 1 340 ? -49.970 35.140 21.143 1.00 53.52 429 ALA B N 1
ATOM 2942 C CA . ALA B 1 340 ? -49.842 35.000 22.577 1.00 56.93 429 ALA B CA 1
ATOM 2943 C C . ALA B 1 340 ? -48.493 34.434 23.035 1.00 58.68 429 ALA B C 1
ATOM 2944 O O . ALA B 1 340 ? -47.966 34.825 24.057 1.00 59.46 429 ALA B O 1
ATOM 2946 N N . ASP B 1 341 ? -47.919 33.514 22.286 1.00 59.86 430 ASP B N 1
ATOM 2947 C CA . ASP B 1 341 ? -46.752 32.794 22.780 1.00 63.07 430 ASP B CA 1
ATOM 2948 C C . ASP B 1 341 ? -45.461 33.198 22.120 1.00 60.78 430 ASP B C 1
ATOM 2949 O O . ASP B 1 341 ? -44.474 32.512 22.239 1.00 62.83 430 ASP B O 1
ATOM 2954 N N . SER B 1 342 ? -45.477 34.305 21.406 1.00 57.29 431 SER B N 1
ATOM 2955 C CA . SER B 1 342 ? -44.260 34.906 20.939 1.00 56.14 431 SER B CA 1
ATOM 2956 C C . SER B 1 342 ? -43.981 36.156 21.751 1.00 55.73 431 SER B C 1
ATOM 2957 O O . SER B 1 342 ? -42.938 36.767 21.566 1.00 55.36 431 SER B O 1
ATOM 2960 N N . ILE B 1 343 ? -44.911 36.556 22.615 1.00 56.71 432 ILE B N 1
ATOM 2961 C CA . ILE B 1 343 ? -44.710 37.701 23.504 1.00 56.94 432 ILE B CA 1
ATOM 2962 C C . ILE B 1 343 ? -43.617 37.400 24.516 1.00 61.23 432 ILE B C 1
ATOM 2963 O O . ILE B 1 343 ? -43.609 36.329 25.075 1.00 64.79 432 ILE B O 1
ATOM 2968 N N . PRO B 1 344 ? -42.688 38.347 24.751 1.00 62.07 433 PRO B N 1
ATOM 2969 C CA . PRO B 1 344 ? -41.519 38.082 25.593 1.00 66.05 433 PRO B CA 1
ATOM 2970 C C . PRO B 1 344 ? -41.637 38.377 27.062 1.00 70.47 433 PRO B C 1
ATOM 2971 O O . PRO B 1 344 ? -42.571 39.026 27.513 1.00 69.55 433 PRO B O 1
ATOM 2975 N N . SER B 1 345 ? -40.595 37.946 27.755 1.00 76.06 434 SER B N 1
ATOM 2976 C CA . SER B 1 345 ? -40.565 37.770 29.191 1.00 81.91 434 SER B CA 1
ATOM 2977 C C . SER B 1 345 ? -41.034 38.946 30.101 1.00 83.43 434 SER B C 1
ATOM 2978 O O . SER B 1 345 ? -41.658 38.677 31.153 1.00 86.62 434 SER B O 1
ATOM 2981 N N . ASP B 1 346 ? -40.744 40.216 29.736 1.00 82.16 435 ASP B N 1
ATOM 2982 C CA . ASP B 1 346 ? -40.995 41.418 30.650 1.00 83.98 435 ASP B CA 1
ATOM 2983 C C . ASP B 1 346 ? -41.170 41.081 32.179 1.00 88.25 435 ASP B C 1
ATOM 2984 O O . ASP B 1 346 ? -40.412 41.527 33.047 1.00 90.44 435 ASP B O 1
#

Radius of gyration: 22.39 Å; Cα contacts (8 Å, |Δi|>4): 1099; chains: 2; bounding box: 34×63×54 Å

InterPro domains:
  IPR007383 Protein of unknown function DUF445 [PF04286] (2292-2544)
  IPR019931 LPXTG cell wall anchor motif [PF00746] (2547-2585)
  IPR019931 LPXTG cell wall anchor motif [PS50847] (2551-2587)
  IPR022263 KxYKxGKxW signal peptide [PF19258] (12-44)
  IPR022263 KxYKxGKxW signal peptide [TIGR03715] (13-35)
  IPR026465 Serine-rich repeat adhesion glycoprotein, N-terminal domain [TIGR04224] (33-79)

Foldseek 3Di:
DKDKDWVVQQVPDWAWAWADDVDLADTHHQWPIKMWIADQVFQKIKIKTKGFCCVVQVDPVLQQFWKKKKDWKAQPVDPQKADKPPKDKQNAAWDWAADPVPPPGGTIITMGPGTDRGGGIMMIMIMIHGRDGLQCLQARKMWKMWMARHDRHADCDQPDWAWHADVHDTHIYGDGPPRTHRMIIIIGGHRHPPSRDDD/DKDKDKVVQQVPDWAWAWADDVHLADTHAQWPIKMWIADQVFQKIKIKTKGHCCVVQVDPVLQQFWKKKKDWKAQPVDPQKDAKPPKDKQNAAWDWAADPPPPPRGTIITMGPGTDRGGGIMMIMIMIHGRDGLQCLQARKMWKMWMARHDRHADCDQPDWAWHADVHDTHIYGDGPPGIDRMIIIIGGHRHPPSRDDD

Nearest PDB structures (foldseek):
  2x12-assembly2_B  TM=1.005E+00  e=9.322E-40  Streptococcus parasanguinis
  5lg6-assembly1_A  TM=4.162E-01  e=1.658E-01  Sus scrofa
  7w72-assembly1_T  TM=3.218E-01  e=6.615E-02  Homo sapiens
  2xpy-assembly1_A  TM=3.206E-01  e=5.625E-02  Saccharomyces cerevisiae
  2xpz-assembly1_A  TM=2.489E-01  e=1.809E-02  Saccharomyces cerevisiae

B-factor: mean 42.89, std 13.23, range [18.49, 101.0]